Protein AF-A0A8S2A8I4-F1 (afdb_monomer_lite)

Organism: Arabidopsis arenosa (NCBI:txid38785)

Foldseek 3Di:
DDDDDDDYDDDDDDDDDPDPPDPDDFCPFLDDDDDDDDAPAPADFDKDWDDDLWWIKIKTQAAPDDPVQWDWDADPQQKTKIKGWFDDDDDDPPDDDPDDNHDTHMYMDITRDDPQWDPVPWDWDDDNRMIMIITTGNNDDDDDDDDDDDDDDDDDDDDDDDDDDDDDDDDDDPDDQQAFEKEKDALDPVSVVLLVVCQVVVQFQFPPRHHYHYHYPVGCPVQPDDPLFADPVLLSVLAPDDAAQRMEIETQEDQEQLRRCVVCVVSDGARYKYWYQAHDNADDPDHDHDHHDGQKTKMKGKHKAQDPLCQQVLLLLLLLLLQVLLQVQCVVQVFPDWQFADEPPFFTDTPNWTFKGKDWDWDDDPSMTTIMIIMIGRFPDDDDTDHPQVVRCVVPVPGDGDDSSNSVNSSRVSSSVSVVCCVVPNCVSCFVVSVVRHDQQQQWAWEWDADPNDTDIFTWTFHGADSSGFTWTATPVRDIDGHDPVQWDAPPVRSYIYGDD

Sequence (501 aa):
MSLIPSIFGGRRTNVFDPFSLDVWDPFQGLANTPAKDDVAAFTNAKVDWRETPEAHVFKADLPGLKKEDVKVEVEDGNILQISGERSSENEEKNDKWHRVERSSGKFMRRFRLPENAKMEEVKASMEDGVLSVTVPKVPERKPEVKSIDISVVRCFTSLKPLRRLSFPVSASAMESDASCNLVLYGKSSVETEIAKCLKNKNSLTLADNTKVSLFLESEAKHLVKDDDSFNLLLFMNSIITHRFGRFLIWSPRLSSTHDVVSHNFSELPVGSVCVTDIQFKGRGRTKNVWESPKGCLMYSFTLEMEDGRIVPLIQYVVSLAVTEAVKDECDKKGLPYIDVKIKWPNDLYLNGLKVGGILCTSTYRSKKFHVSVGVGLNVDNEQPTTCLNAVLKGMSPESTLLKREEILGAFFHKFEKFFDLFMDQGFKSLEELYYRTWLHSEQRVIVEEKVQDQVVQNVVTIQGLTSSGYLLAIGDDNQMYELHPDGNSFDFFKGLVRRKI

Radius of gyration: 28.25 Å; chains: 1; bounding box: 98×70×66 Å

InterPro domains:
  IPR002068 Alpha crystallin/Hsp20 domain [PF00011] (48-151)
  IPR002068 Alpha crystallin/Hsp20 domain [PS01031] (38-153)
  IPR003142 Biotin protein ligase, C-terminal [PF02237] (440-495)
  IPR004143 Biotinyl protein ligase (BPL) and lipoyl protein ligase (LPL), catalytic domain [PF03099] (251-378)
  IPR004143 Bio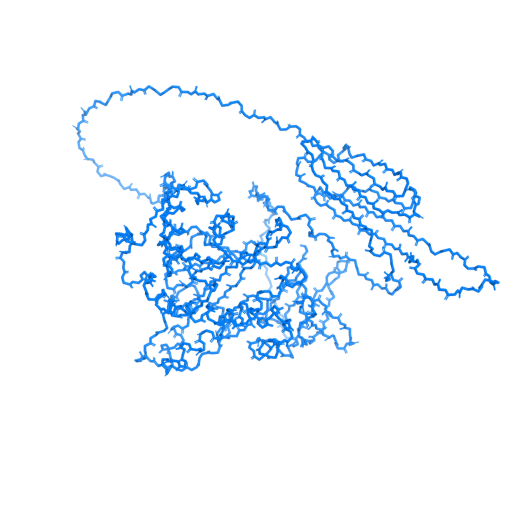tinyl protein ligase (BPL) and lipoyl protein ligase (LPL), catalytic domain [PS51733] (233-423)
  IPR004408 Biotin--acetyl-CoA-carboxylase ligase [TIGR00121] (251-473)
  IPR004408 Biotin--acetyl-CoA-carboxylase ligase [cd16442] (247-418)
  IPR008978 HSP20-like chaperone [G3DSA:2.60.40.790] (10-151)
  IPR008978 HSP20-like chaperone [SSF49764] (32-150)
  IPR045864 Class II Aminoacyl-tRNA synthetase/Biotinyl protein ligase (BPL) and lipoyl protein ligase (LPL) [G3DSA:3.30.930.10] (234-438)
  IPR045864 Class II Aminoacyl-tRNA synthetase/Biotinyl protein ligase (BPL) and lipoyl protein ligase (LPL) [SSF55681] (233-438)

Secondary structure (DSSP, 8-state):
-------------------------TTTTSS-----SS--SS---EEEEEE-SSEEEEEEE-TT--GGGEEEEEETTTEEEEEEEEPPPPPPTT---S---PPPEEEEEEEE--TTB-GGG-EEEEETTEEEEEEEBPPP--------PPPPPPP--------------------S--EEEEEEEESSHHHHHHHHHHHHHT----TT-PEEEEEEGGGGGGT--STTS--HHHHHHH---SSSS-EEEEESSBS-HHHHHHHTTTTSPTT-EEEES-BSS-B-STTPBPPB-TTEEEEEEEEEES-TTTGGGHHHHHHHHHHHHHHHHHHHHTPPP---EEETTTEEEETTEEEEEEEEEEEEETTEEEEEEEEEEESS--SSS--HHHHHHHH-TTSPPPPHHHHHHHHHHHHHHHHHHHHHH-THHHHHHHHHHBS-TT-EEEEEEEETTEEEEEEEEEEEE-TTSPEEEEETT--EEEE-TTTEEEETTTTEEEE--

Structure (mmCIF, N/CA/C/O backbone):
data_AF-A0A8S2A8I4-F1
#
_entry.id   AF-A0A8S2A8I4-F1
#
loop_
_atom_site.group_PDB
_atom_site.id
_atom_site.type_symbol
_atom_site.label_atom_id
_atom_site.label_alt_id
_atom_site.label_comp_id
_atom_site.label_asym_id
_atom_site.label_entity_id
_atom_site.label_seq_id
_atom_site.pdbx_PDB_ins_code
_atom_site.Cartn_x
_atom_site.Cartn_y
_atom_site.Cartn_z
_atom_site.occupancy
_atom_site.B_iso_or_equiv
_atom_site.auth_seq_id
_atom_site.auth_comp_id
_atom_site.auth_asym_id
_atom_site.auth_atom_id
_atom_site.pdbx_PDB_model_num
ATOM 1 N N . MET A 1 1 ? -7.412 -29.883 40.099 1.00 26.80 1 MET A N 1
ATOM 2 C CA . MET A 1 1 ? -6.211 -30.608 40.577 1.00 26.80 1 MET A CA 1
ATOM 3 C C . MET A 1 1 ? -5.490 -31.096 39.333 1.00 26.80 1 MET A C 1
ATOM 5 O O . MET A 1 1 ? -6.164 -31.715 38.532 1.00 26.80 1 MET A O 1
ATOM 9 N N . SER A 1 2 ? -4.245 -30.780 38.997 1.00 23.62 2 SER A N 1
ATOM 10 C CA . SER A 1 2 ? -3.025 -30.368 39.714 1.00 23.62 2 SER A CA 1
ATOM 11 C C . SER A 1 2 ? -2.212 -29.471 38.755 1.00 23.62 2 SER A C 1
ATOM 13 O O . SER A 1 2 ? -2.119 -29.791 37.577 1.00 23.62 2 SER A O 1
ATOM 15 N N . LEU A 1 3 ? -1.843 -28.244 39.121 1.00 22.92 3 LEU A N 1
ATOM 16 C CA . LEU A 1 3 ? -0.663 -27.831 39.901 1.00 22.92 3 LEU A CA 1
ATOM 17 C C . LEU A 1 3 ? 0.686 -27.932 39.156 1.00 22.92 3 LEU A C 1
ATOM 19 O O . LEU A 1 3 ? 1.127 -28.993 38.733 1.00 22.92 3 LEU A O 1
ATOM 23 N N . ILE A 1 4 ? 1.280 -26.742 39.064 1.00 27.38 4 ILE A N 1
ATOM 24 C CA . ILE A 1 4 ? 2.572 -26.287 38.534 1.00 27.38 4 ILE A CA 1
ATOM 25 C C . ILE A 1 4 ? 3.748 -26.885 39.340 1.00 27.38 4 ILE A C 1
ATOM 27 O O . ILE A 1 4 ? 3.561 -27.264 40.498 1.00 27.38 4 ILE A O 1
ATOM 31 N N . PRO A 1 5 ? 4.978 -26.874 38.790 1.00 24.02 5 PRO A N 1
ATOM 32 C CA . PRO A 1 5 ? 6.021 -26.089 39.462 1.00 24.02 5 PRO A CA 1
ATOM 33 C C . PRO A 1 5 ? 6.802 -25.151 38.524 1.00 24.02 5 PRO A C 1
ATOM 35 O O . PRO A 1 5 ? 7.219 -25.507 37.425 1.00 24.02 5 PRO A O 1
ATOM 38 N N . SER A 1 6 ? 6.997 -23.933 39.026 1.00 22.53 6 SER A N 1
ATOM 39 C CA . SER A 1 6 ? 7.987 -22.938 38.631 1.00 22.53 6 SER A CA 1
ATOM 40 C C . SER A 1 6 ? 9.311 -23.224 39.352 1.00 22.53 6 SER A C 1
ATOM 42 O O . SER A 1 6 ? 9.307 -23.946 40.346 1.00 22.53 6 SER A O 1
ATOM 44 N N . ILE A 1 7 ? 10.419 -22.623 38.895 1.00 25.75 7 ILE A N 1
ATOM 45 C CA . ILE A 1 7 ? 11.385 -21.874 39.730 1.00 25.75 7 ILE A CA 1
ATOM 46 C C . ILE A 1 7 ? 12.442 -21.191 38.829 1.00 25.75 7 ILE A C 1
ATOM 48 O O . ILE A 1 7 ? 13.106 -21.846 38.036 1.00 25.75 7 ILE A O 1
ATOM 52 N N . PHE A 1 8 ? 12.493 -19.855 38.982 1.00 25.59 8 PHE A N 1
ATOM 53 C CA . PHE A 1 8 ? 13.593 -18.864 38.968 1.00 25.59 8 PHE A CA 1
ATOM 54 C C . PHE A 1 8 ? 14.810 -19.027 38.034 1.00 25.59 8 PHE A C 1
ATOM 56 O O . PHE A 1 8 ? 15.389 -20.090 37.916 1.00 25.59 8 PHE A O 1
ATOM 63 N N . GLY A 1 9 ? 15.375 -17.968 37.448 1.00 21.86 9 GLY A N 1
ATOM 64 C CA . GLY A 1 9 ? 15.190 -16.528 37.635 1.00 21.86 9 GLY A CA 1
ATOM 65 C C . GLY A 1 9 ? 16.390 -15.780 37.032 1.00 21.86 9 GLY A C 1
ATOM 66 O O . GLY A 1 9 ? 17.493 -16.315 36.970 1.00 21.86 9 GLY A O 1
ATOM 67 N N . GLY A 1 10 ? 16.183 -14.540 36.587 1.00 21.64 10 GLY A N 1
ATOM 68 C CA . GLY A 1 10 ? 17.255 -13.699 36.054 1.00 21.64 10 GLY A CA 1
ATOM 69 C C . GLY A 1 10 ? 16.763 -12.309 35.664 1.00 21.64 10 GLY A C 1
ATOM 70 O O . GLY A 1 10 ? 16.408 -12.071 34.517 1.00 21.64 10 GLY A O 1
ATOM 71 N N . ARG A 1 11 ? 16.746 -11.390 36.638 1.00 24.59 11 ARG A N 1
ATOM 72 C CA . ARG A 1 11 ? 16.631 -9.937 36.431 1.00 24.59 11 ARG A CA 1
ATOM 73 C C . ARG A 1 11 ? 17.680 -9.462 35.419 1.00 24.59 11 ARG A C 1
ATOM 75 O O . ARG A 1 11 ? 18.864 -9.666 35.675 1.00 24.59 11 ARG A O 1
ATOM 82 N N . ARG A 1 12 ? 17.275 -8.687 34.409 1.00 24.53 12 ARG A N 1
ATOM 83 C CA . ARG A 1 12 ? 18.054 -7.530 33.939 1.00 24.53 12 ARG A CA 1
ATOM 84 C C . ARG A 1 12 ? 17.131 -6.365 33.597 1.00 24.53 12 ARG A C 1
ATOM 86 O O . ARG A 1 12 ? 16.123 -6.507 32.920 1.00 24.53 12 ARG A O 1
ATOM 93 N N . THR A 1 13 ? 17.507 -5.248 34.190 1.00 24.91 13 THR A N 1
ATOM 94 C CA . THR A 1 13 ? 16.990 -3.891 34.102 1.00 24.91 13 THR A CA 1
ATOM 95 C C . THR A 1 13 ? 17.278 -3.247 32.749 1.00 24.91 13 THR A C 1
ATOM 97 O O . THR A 1 13 ? 18.250 -3.613 32.094 1.00 24.91 13 THR A O 1
ATOM 100 N N . ASN A 1 14 ? 16.450 -2.251 32.421 1.00 28.95 14 ASN A N 1
ATOM 101 C CA . ASN A 1 14 ? 16.685 -1.086 31.564 1.00 28.95 14 ASN A CA 1
ATOM 102 C C . ASN A 1 14 ? 18.057 -1.005 30.883 1.00 28.95 14 ASN A C 1
ATOM 104 O O . ASN A 1 14 ? 19.077 -0.804 31.544 1.00 28.95 14 ASN A O 1
ATOM 108 N N . VAL A 1 15 ? 18.033 -1.016 29.552 1.00 26.34 15 VAL A N 1
ATOM 109 C CA . VAL A 1 15 ? 19.078 -0.419 28.724 1.00 26.34 15 VAL A CA 1
ATOM 110 C C . VAL A 1 15 ? 18.391 0.566 27.785 1.00 26.34 15 VAL A C 1
ATOM 112 O O . VAL A 1 15 ? 17.600 0.189 26.928 1.00 26.34 15 VAL A O 1
ATOM 115 N N . PHE A 1 16 ? 18.662 1.838 28.067 1.00 28.02 16 PHE A N 1
ATOM 116 C CA . PHE A 1 16 ? 18.617 2.981 27.162 1.00 28.02 16 PHE A CA 1
ATOM 117 C C . PHE A 1 16 ? 19.005 2.568 25.732 1.00 28.02 16 PHE A C 1
ATOM 119 O O . PHE A 1 16 ? 20.072 1.984 25.549 1.00 28.02 16 PHE A O 1
ATOM 126 N N . ASP A 1 17 ? 18.187 2.899 24.734 1.00 31.22 17 ASP A N 1
ATOM 127 C CA . ASP A 1 17 ? 18.584 2.831 23.324 1.00 31.22 17 ASP A CA 1
ATOM 128 C C . ASP A 1 17 ? 18.821 4.266 22.806 1.00 31.22 17 ASP A C 1
ATOM 130 O O . ASP A 1 17 ? 17.864 5.038 22.711 1.00 31.22 17 ASP A O 1
ATOM 134 N N . PRO A 1 18 ? 20.082 4.662 22.542 1.00 27.67 18 PRO A N 1
ATOM 135 C CA . PRO A 1 18 ? 20.486 6.038 22.269 1.00 27.67 18 PRO A CA 1
ATOM 136 C C . PRO A 1 18 ? 20.470 6.426 20.775 1.00 27.67 18 PRO A C 1
ATOM 138 O O . PRO A 1 18 ? 21.227 7.310 20.381 1.00 27.67 18 PRO A O 1
ATOM 141 N N . PHE A 1 19 ? 19.630 5.814 19.930 1.00 30.61 19 PHE A N 1
ATOM 142 C CA . PHE A 1 19 ? 19.574 6.148 18.492 1.00 30.61 19 PHE A CA 1
ATOM 143 C C . PHE A 1 19 ? 18.158 6.269 17.896 1.00 30.61 19 PHE A C 1
ATOM 145 O O . PHE A 1 19 ? 17.937 5.934 16.730 1.00 30.61 19 PHE A O 1
ATOM 152 N N . SER A 1 20 ? 17.183 6.801 18.645 1.00 27.33 20 SER A N 1
ATOM 153 C CA . SER A 1 20 ? 15.930 7.280 18.043 1.00 27.33 20 SER A CA 1
ATOM 154 C C . SER A 1 20 ? 16.113 8.686 17.469 1.00 27.33 20 SER A C 1
ATOM 156 O O . SER A 1 20 ? 15.871 9.673 18.152 1.00 27.33 20 SER A O 1
ATOM 158 N N . LEU A 1 21 ? 16.538 8.784 16.208 1.00 30.36 21 LEU A N 1
ATOM 159 C CA . LEU A 1 21 ? 16.348 10.015 15.442 1.00 30.36 21 LEU A CA 1
ATOM 160 C C . LEU A 1 21 ? 14.872 10.108 15.039 1.00 30.36 21 LEU A C 1
ATOM 162 O O . LEU A 1 21 ? 14.339 9.249 14.332 1.00 30.36 21 LEU A O 1
ATOM 166 N N . ASP A 1 22 ? 14.232 11.131 15.589 1.00 31.16 22 ASP A N 1
ATOM 167 C CA . ASP A 1 22 ? 12.808 11.423 15.554 1.00 31.16 22 ASP A CA 1
ATOM 168 C C . ASP A 1 22 ? 12.250 11.604 14.139 1.00 31.16 22 ASP A C 1
ATOM 170 O O . ASP A 1 22 ? 12.694 12.456 13.369 1.00 31.16 22 ASP A O 1
ATOM 174 N N . VAL A 1 23 ? 11.178 10.870 13.828 1.00 34.16 23 VAL A N 1
ATOM 175 C CA . VAL A 1 23 ? 10.188 11.326 12.846 1.00 34.16 23 VAL A CA 1
ATOM 176 C C . VAL A 1 23 ? 9.065 11.970 13.650 1.00 34.16 23 VAL A C 1
ATOM 178 O O . VAL A 1 23 ? 8.234 11.288 14.246 1.00 34.16 23 VAL A O 1
ATOM 181 N N . TRP A 1 24 ? 9.113 13.296 13.723 1.00 35.81 24 TRP A N 1
ATOM 182 C CA . TRP A 1 24 ? 8.162 14.150 14.425 1.00 35.81 24 TRP A CA 1
ATOM 183 C C . TRP A 1 24 ? 6.816 14.197 13.681 1.00 35.81 24 TRP A C 1
ATOM 185 O O . TRP A 1 24 ? 6.763 14.570 12.510 1.00 35.81 24 TRP A O 1
ATOM 195 N N . ASP A 1 25 ? 5.735 13.811 14.369 1.00 43.97 25 ASP A N 1
ATOM 196 C CA . ASP A 1 25 ? 4.345 13.943 13.915 1.00 43.97 25 ASP A CA 1
ATOM 197 C C . ASP A 1 25 ? 3.595 14.911 14.858 1.00 43.97 25 ASP A C 1
ATOM 199 O O . ASP A 1 25 ? 3.334 14.565 16.017 1.00 43.97 25 ASP A O 1
ATOM 203 N N . PRO A 1 26 ? 3.254 16.129 14.398 1.00 35.59 26 PRO A N 1
ATOM 204 C CA . PRO A 1 26 ? 2.688 17.181 15.239 1.00 35.59 26 PRO A CA 1
ATOM 205 C C . PRO A 1 26 ? 1.225 16.949 15.666 1.00 35.59 26 PRO A C 1
ATOM 207 O O . PRO A 1 26 ? 0.697 17.761 16.429 1.00 35.59 26 PRO A O 1
ATOM 210 N N . PHE A 1 27 ? 0.562 15.869 15.225 1.00 41.62 27 PHE A N 1
ATOM 211 C CA . PHE A 1 27 ? -0.877 15.653 15.456 1.00 41.62 27 PHE A CA 1
ATOM 212 C C . PHE A 1 27 ? -1.250 14.371 16.217 1.00 41.62 27 PHE A C 1
ATOM 214 O O . PHE A 1 27 ? -2.439 14.122 16.437 1.00 41.62 27 PHE A O 1
ATOM 221 N N . GLN A 1 28 ? -0.278 13.605 16.726 1.00 44.06 28 GLN A N 1
ATOM 222 C CA . GLN A 1 28 ? -0.534 12.379 17.507 1.00 44.06 28 GLN A CA 1
ATOM 223 C C . GLN A 1 28 ? -1.373 12.583 18.791 1.00 44.06 28 GLN A C 1
ATOM 225 O O . GLN A 1 28 ? -1.861 11.611 19.362 1.00 44.06 28 GLN A O 1
ATOM 230 N N . GLY A 1 29 ? -1.585 13.826 19.241 1.00 36.12 29 GLY A N 1
ATOM 231 C CA . GLY A 1 29 ? -2.338 14.163 20.457 1.00 36.12 29 GLY A CA 1
ATOM 232 C C . GLY A 1 29 ? -3.800 14.596 20.268 1.00 36.12 29 GLY A C 1
ATOM 233 O O . GLY A 1 29 ? -4.437 14.945 21.262 1.00 36.12 29 GLY A O 1
ATOM 234 N N . LEU A 1 30 ? -4.346 14.614 19.042 1.00 38.19 30 LEU A N 1
ATOM 235 C CA . LEU A 1 30 ? -5.677 15.192 18.768 1.00 38.19 30 LEU A CA 1
ATOM 236 C C . LEU A 1 30 ? -6.883 14.328 19.170 1.00 38.19 30 LEU A C 1
ATOM 238 O O . LEU A 1 30 ? -8.002 14.835 19.182 1.00 38.19 30 LEU A O 1
ATOM 242 N N . ALA A 1 31 ? -6.692 13.065 19.538 1.00 43.12 31 ALA A N 1
ATOM 243 C CA . ALA A 1 31 ? -7.789 12.201 19.953 1.00 43.12 31 ALA A CA 1
ATOM 244 C C . ALA A 1 31 ? -7.359 11.378 21.163 1.00 43.12 31 ALA A C 1
ATOM 246 O O . ALA A 1 31 ? -6.578 10.447 21.000 1.00 43.12 31 ALA A O 1
ATOM 247 N N . ASN A 1 32 ? -7.807 11.766 22.366 1.00 31.39 32 ASN A N 1
ATOM 248 C CA . ASN A 1 32 ? -8.188 10.863 23.462 1.00 31.39 32 ASN A CA 1
ATOM 249 C C . ASN A 1 32 ? -8.551 11.641 24.740 1.00 31.39 32 ASN A C 1
ATOM 251 O O . ASN A 1 32 ? -7.679 11.992 25.532 1.00 31.39 32 ASN A O 1
ATOM 255 N N . THR A 1 33 ? -9.851 11.792 24.983 1.00 30.91 33 THR A N 1
ATOM 256 C CA . THR A 1 33 ? -10.446 11.831 26.328 1.00 30.91 33 THR A CA 1
ATOM 257 C C . THR A 1 33 ? -11.720 10.979 26.293 1.00 30.91 33 THR A C 1
ATOM 259 O O . THR A 1 33 ? -12.503 11.123 25.355 1.00 30.91 33 THR A O 1
ATOM 262 N N . PRO A 1 34 ? -11.943 10.065 27.255 1.00 32.22 34 PRO A N 1
ATOM 263 C CA . PRO A 1 34 ? -13.169 9.278 27.305 1.00 32.22 34 PRO A CA 1
ATOM 264 C C . PRO A 1 34 ? -14.301 10.163 27.841 1.00 32.22 34 PRO A C 1
ATOM 266 O O . PRO A 1 34 ? -14.187 10.721 28.933 1.00 32.22 34 PRO A O 1
ATOM 269 N N . ALA A 1 35 ? -15.384 10.314 27.081 1.00 30.14 35 ALA A N 1
ATOM 270 C CA . ALA A 1 35 ? -16.574 11.018 27.545 1.00 30.14 35 ALA A CA 1
ATOM 271 C C . ALA A 1 35 ? -17.545 10.018 28.192 1.00 30.14 35 ALA A C 1
ATOM 273 O O . ALA A 1 35 ? -18.081 9.140 27.521 1.00 30.14 35 ALA A O 1
ATOM 274 N N . LYS A 1 36 ? -17.764 10.173 29.502 1.00 30.95 36 LYS A N 1
ATOM 275 C CA . LYS A 1 36 ? -19.094 9.967 30.088 1.00 30.95 36 LYS A CA 1
ATOM 276 C C . LYS A 1 36 ? -19.944 11.195 29.752 1.00 30.95 36 LYS A C 1
ATOM 278 O O . LYS A 1 36 ? -19.387 12.270 29.538 1.00 30.95 36 LYS A O 1
ATOM 283 N N . ASP A 1 37 ? -21.247 10.970 29.674 1.00 38.72 37 ASP A N 1
ATOM 284 C CA . ASP A 1 37 ? -22.291 11.846 29.140 1.00 38.72 37 ASP A CA 1
ATOM 285 C C . ASP A 1 37 ? -22.159 13.356 29.469 1.00 38.72 37 ASP A C 1
ATOM 287 O O . ASP A 1 37 ? -21.666 13.739 30.528 1.00 38.72 37 ASP A O 1
ATOM 291 N N . ASP A 1 38 ? -22.635 14.182 28.521 1.00 33.22 38 ASP A N 1
ATOM 292 C CA . ASP A 1 38 ? -22.826 15.655 28.536 1.00 33.22 38 ASP A CA 1
ATOM 293 C C . ASP A 1 38 ? -21.718 16.607 28.009 1.00 33.22 38 ASP A C 1
ATOM 295 O O . ASP A 1 38 ? -21.790 17.815 28.230 1.00 33.22 38 ASP A O 1
ATOM 299 N N . VAL A 1 39 ? -20.731 16.156 27.216 1.00 36.31 39 VAL A N 1
ATOM 300 C CA . VAL A 1 39 ? -19.608 17.029 26.749 1.00 36.31 39 VAL A CA 1
ATOM 301 C C . VAL A 1 39 ? -19.571 17.290 25.229 1.00 36.31 39 VAL A C 1
ATOM 303 O O . VAL A 1 39 ? -18.511 17.474 24.634 1.00 36.31 39 VAL A O 1
ATOM 306 N N . ALA A 1 40 ? -20.714 17.320 24.544 1.00 34.69 40 ALA A N 1
ATOM 307 C CA . ALA A 1 40 ? -20.722 17.357 23.074 1.00 34.69 40 ALA A CA 1
ATOM 308 C C . ALA A 1 40 ? -20.525 18.739 22.417 1.00 34.69 40 ALA A C 1
ATOM 310 O O . ALA A 1 40 ? -20.479 18.806 21.192 1.00 34.69 40 ALA A O 1
ATOM 311 N N . ALA A 1 41 ? -20.404 19.847 23.156 1.00 39.03 41 ALA A N 1
ATOM 312 C CA . ALA A 1 41 ? -20.619 21.149 22.524 1.00 39.03 41 ALA A CA 1
ATOM 313 C C . ALA A 1 41 ? -19.352 22.033 22.356 1.00 39.03 41 ALA A C 1
ATOM 315 O O . ALA A 1 41 ? -19.245 22.703 21.334 1.00 39.03 41 ALA A O 1
ATOM 316 N N . PHE A 1 42 ? -18.366 22.052 23.269 1.00 44.25 42 PHE A N 1
ATOM 317 C CA . PHE A 1 42 ? -17.233 23.019 23.214 1.00 44.25 42 PHE A CA 1
ATOM 318 C C . PHE A 1 42 ? -15.916 22.476 22.601 1.00 44.25 42 PHE A C 1
ATOM 320 O O . PHE A 1 42 ? -14.837 23.036 22.783 1.00 44.25 42 PHE A O 1
ATOM 327 N N . THR A 1 43 ? -15.955 21.376 21.849 1.00 49.66 43 THR A N 1
ATOM 328 C CA . THR A 1 43 ? -14.766 20.562 21.505 1.00 49.66 43 THR A CA 1
ATOM 329 C C . THR A 1 43 ? -13.813 21.136 20.438 1.00 49.66 43 THR A C 1
ATOM 331 O O . THR A 1 43 ? -12.846 20.468 20.058 1.00 49.66 43 THR A O 1
ATOM 334 N N . ASN A 1 44 ? -14.007 22.376 19.975 1.00 55.66 44 ASN A N 1
ATOM 335 C CA . ASN A 1 44 ? -13.338 22.917 18.783 1.00 55.66 44 ASN A CA 1
ATOM 336 C C . ASN A 1 44 ? -12.588 24.247 18.991 1.00 55.66 44 ASN A C 1
ATOM 338 O O . ASN A 1 44 ? -12.629 25.120 18.126 1.00 55.66 44 ASN A O 1
ATOM 342 N N . ALA A 1 45 ? -11.844 24.396 20.094 1.00 65.94 45 ALA A N 1
ATOM 343 C CA . ALA A 1 45 ? -10.819 25.442 20.174 1.00 65.94 45 ALA A CA 1
ATOM 344 C C . ALA A 1 45 ? -9.839 25.275 18.994 1.00 65.94 45 ALA A C 1
ATOM 346 O O . ALA A 1 45 ? -9.108 24.277 18.914 1.00 65.94 45 ALA A O 1
ATOM 347 N N . LYS A 1 46 ? -9.893 26.208 18.035 1.00 80.19 46 LYS A N 1
ATOM 348 C CA . LYS A 1 46 ? -9.031 26.226 16.849 1.00 80.19 46 LYS A CA 1
ATOM 349 C C . LYS A 1 46 ? -7.684 26.787 17.267 1.00 80.19 46 LYS A C 1
ATOM 351 O O . LYS A 1 46 ? -7.639 27.871 17.840 1.00 80.19 46 LYS A O 1
ATOM 356 N N . VAL A 1 47 ? -6.619 26.032 17.017 1.00 84.94 47 VAL A N 1
ATOM 357 C CA . VAL A 1 47 ? -5.259 26.419 17.391 1.00 84.94 47 VAL A CA 1
ATOM 358 C C . VAL A 1 47 ? -4.366 26.347 16.165 1.00 84.94 47 VAL A C 1
ATOM 360 O O . VAL A 1 47 ? -4.194 25.272 15.593 1.00 84.94 47 VAL A O 1
ATOM 363 N N . ASP A 1 48 ? -3.777 27.477 15.800 1.00 87.00 48 ASP A N 1
ATOM 364 C CA . ASP A 1 48 ? -2.748 27.562 14.775 1.00 87.00 48 ASP A CA 1
ATOM 365 C C . ASP A 1 48 ? -1.373 27.398 15.413 1.00 87.00 48 ASP A C 1
ATOM 367 O O . ASP A 1 48 ? -1.068 28.030 16.426 1.00 87.00 48 ASP A O 1
ATOM 371 N N . TRP A 1 49 ? -0.515 26.597 14.786 1.00 91.06 49 TRP A N 1
ATOM 372 C CA . TRP A 1 49 ? 0.889 26.463 15.155 1.00 91.06 49 TRP A CA 1
ATOM 373 C C . TRP A 1 49 ? 1.768 26.924 13.998 1.00 91.06 49 TRP A C 1
ATOM 375 O O . TRP A 1 49 ? 1.681 26.403 12.886 1.00 91.06 49 TRP A O 1
ATOM 385 N N . ARG A 1 50 ? 2.633 27.904 14.266 1.00 86.62 50 ARG A N 1
ATOM 386 C CA . ARG A 1 50 ? 3.684 28.341 13.345 1.00 86.62 50 ARG A CA 1
ATOM 387 C C . ARG A 1 50 ? 5.058 28.281 13.996 1.00 86.62 50 ARG A C 1
ATOM 389 O O . ARG A 1 50 ? 5.204 28.453 15.205 1.00 86.62 50 ARG A O 1
ATOM 396 N N . GLU A 1 51 ? 6.070 28.112 13.166 1.00 87.56 51 GLU A N 1
ATOM 397 C CA . GLU A 1 51 ? 7.468 28.033 13.567 1.00 87.56 51 GLU A CA 1
ATOM 398 C C . GLU A 1 51 ? 8.256 29.187 12.932 1.00 87.56 51 GLU A C 1
ATOM 400 O O . GLU A 1 51 ? 8.164 29.419 11.727 1.00 87.56 51 GLU A O 1
ATOM 405 N N . THR A 1 52 ? 9.008 29.933 13.743 1.00 87.31 52 THR A N 1
ATOM 406 C CA . THR A 1 52 ? 9.993 30.931 13.296 1.00 87.31 52 THR A CA 1
ATOM 407 C C . THR A 1 52 ? 11.408 30.397 13.549 1.00 87.31 52 THR A C 1
ATOM 409 O O . THR A 1 52 ? 11.565 29.385 14.244 1.00 87.31 52 THR A O 1
ATOM 412 N N . PRO A 1 53 ? 12.468 31.028 13.014 1.00 85.19 53 PRO A N 1
ATOM 413 C CA . PRO A 1 53 ? 13.841 30.639 13.344 1.00 85.19 53 PRO A CA 1
ATOM 414 C C . PRO A 1 53 ? 14.143 30.691 14.854 1.00 85.19 53 PRO A C 1
ATOM 416 O O . PRO A 1 53 ? 14.973 29.929 15.339 1.00 85.19 53 PRO A O 1
ATOM 419 N N . GLU A 1 54 ? 13.441 31.543 15.602 1.00 87.06 54 GLU A N 1
ATOM 420 C CA . GLU A 1 54 ? 13.696 31.827 17.016 1.00 87.06 54 GLU A CA 1
ATOM 421 C C . GLU A 1 54 ? 12.698 31.176 17.987 1.00 87.06 54 GLU A C 1
ATOM 423 O O . GLU A 1 54 ? 13.021 31.056 19.168 1.00 87.06 54 GLU A O 1
ATOM 428 N N . ALA A 1 55 ? 11.492 30.786 17.551 1.00 92.50 55 ALA A N 1
ATOM 429 C CA . ALA A 1 55 ? 10.449 30.268 18.446 1.00 92.50 55 ALA A CA 1
ATOM 430 C C . ALA A 1 55 ? 9.360 29.441 17.732 1.00 92.50 55 ALA A C 1
ATOM 432 O O . ALA A 1 55 ? 9.112 29.592 16.537 1.00 92.50 55 ALA A O 1
ATOM 433 N N . HIS A 1 56 ? 8.635 28.621 18.492 1.00 91.75 56 HIS A N 1
ATOM 434 C CA . HIS A 1 56 ? 7.316 28.103 18.121 1.00 91.75 56 HIS A CA 1
ATOM 435 C C . HIS A 1 56 ? 6.226 29.012 18.698 1.00 91.75 56 HIS A C 1
ATOM 437 O O . HIS A 1 56 ? 6.287 29.394 19.865 1.00 91.75 56 HIS A O 1
ATOM 443 N N . VAL A 1 57 ? 5.224 29.366 17.893 1.00 93.31 57 VAL A N 1
ATOM 444 C CA . VAL A 1 57 ? 4.120 30.247 18.296 1.00 93.31 57 VAL A CA 1
ATOM 445 C C . VAL A 1 57 ? 2.789 29.551 18.036 1.00 93.31 57 VAL A C 1
ATOM 447 O O . VAL A 1 57 ? 2.495 29.177 16.899 1.00 93.31 57 VAL A O 1
ATOM 450 N N . PHE A 1 58 ? 1.977 29.432 19.080 1.00 94.12 58 PHE A N 1
ATOM 451 C CA . PHE A 1 58 ? 0.626 28.888 19.055 1.00 94.12 58 PHE A CA 1
ATOM 452 C C . PHE A 1 58 ? -0.383 30.016 19.228 1.00 94.12 58 PHE A C 1
ATOM 454 O O . PHE A 1 58 ? -0.198 30.867 20.099 1.00 94.12 58 PHE A O 1
ATOM 461 N N . LYS A 1 59 ? -1.447 30.026 18.426 1.00 94.00 59 LYS A N 1
ATOM 462 C CA . LYS A 1 59 ? -2.567 30.963 18.561 1.00 94.00 59 LYS A CA 1
ATOM 463 C C . LYS A 1 59 ? -3.874 30.199 18.650 1.00 94.00 59 LYS A C 1
ATOM 465 O O . LYS A 1 59 ? -4.203 29.486 17.712 1.00 94.00 59 LYS A O 1
ATOM 470 N N . ALA A 1 60 ? -4.592 30.332 19.759 1.00 90.12 60 ALA A N 1
ATOM 471 C CA . ALA A 1 60 ? -5.859 29.656 19.995 1.00 90.12 60 ALA A CA 1
ATOM 472 C C . ALA A 1 60 ? -7.013 30.658 20.086 1.00 90.12 60 ALA A C 1
ATOM 474 O O . ALA A 1 60 ? -6.978 31.560 20.925 1.00 90.12 60 ALA A O 1
ATOM 475 N N . ASP A 1 61 ? -8.047 30.460 19.271 1.00 89.75 61 ASP A N 1
ATOM 476 C CA . ASP A 1 61 ? -9.270 31.264 19.312 1.00 89.75 61 ASP A CA 1
ATOM 477 C C . ASP A 1 61 ? -10.181 30.760 20.438 1.00 89.75 61 ASP A C 1
ATOM 479 O O . ASP A 1 61 ? -10.787 29.688 20.344 1.00 89.75 61 ASP A O 1
ATOM 483 N N . LEU A 1 62 ? -10.285 31.548 21.508 1.00 88.12 62 LEU A N 1
ATOM 484 C CA . LEU A 1 62 ? -11.006 31.251 22.748 1.00 88.12 62 LEU A CA 1
ATOM 485 C C . LEU A 1 62 ? -12.018 32.367 23.110 1.00 88.12 62 LEU A C 1
ATOM 487 O O . LEU A 1 62 ? -11.984 32.914 24.218 1.00 88.12 62 LEU A O 1
ATOM 491 N N . PRO A 1 63 ? -12.948 32.737 22.204 1.00 82.56 63 PRO A N 1
ATOM 492 C CA . PRO A 1 63 ? -13.867 33.845 22.435 1.00 82.56 63 PRO A CA 1
ATOM 493 C C . PRO A 1 63 ? -14.844 33.556 23.583 1.00 82.56 63 PRO A C 1
ATOM 495 O O . PRO A 1 63 ? -15.588 32.568 23.577 1.00 82.56 63 PRO A O 1
ATOM 498 N N . GLY A 1 64 ? -14.895 34.481 24.541 1.00 79.38 64 GLY A N 1
ATOM 499 C CA . GLY A 1 64 ? -15.778 34.406 25.707 1.00 79.38 64 GLY A CA 1
ATOM 500 C C . GLY A 1 64 ? -15.209 33.637 26.902 1.00 79.38 64 GLY A C 1
ATOM 501 O O . GLY A 1 64 ? -15.939 33.456 27.870 1.00 79.38 64 GLY A O 1
ATOM 502 N N . LEU A 1 65 ? -13.943 33.209 26.852 1.00 85.25 65 LEU A N 1
ATOM 503 C CA . LEU A 1 65 ? -13.210 32.699 28.013 1.00 85.25 65 LEU A CA 1
ATOM 504 C C . LEU A 1 65 ? -12.357 33.806 28.626 1.00 85.25 65 LEU A C 1
ATOM 506 O O . LEU A 1 65 ? -11.799 34.640 27.905 1.00 85.25 65 LEU A O 1
ATOM 510 N N . LYS A 1 66 ? -12.244 33.819 29.955 1.00 84.56 66 LYS A N 1
ATOM 511 C CA . LYS A 1 66 ? -11.304 34.696 30.657 1.00 84.56 66 LYS A CA 1
ATOM 512 C C . LYS A 1 66 ? -9.986 33.963 30.888 1.00 84.56 66 LYS A C 1
ATOM 514 O O . LYS A 1 66 ? -9.907 32.745 30.755 1.00 84.56 66 LYS A O 1
ATOM 519 N N . LYS A 1 67 ? -8.921 34.706 31.205 1.00 86.19 67 LYS A N 1
ATOM 520 C CA . LYS A 1 67 ? -7.574 34.123 31.371 1.00 86.19 67 LYS A CA 1
ATOM 521 C C . LYS A 1 67 ? -7.545 33.070 32.483 1.00 86.19 67 LYS A C 1
ATOM 523 O O . LYS A 1 67 ? -6.766 32.133 32.415 1.00 86.19 67 LYS A O 1
ATOM 528 N N . GLU A 1 68 ? -8.392 33.238 33.493 1.00 87.19 68 GLU A N 1
ATOM 529 C CA . GLU A 1 68 ? -8.572 32.323 34.617 1.00 87.19 68 GLU A CA 1
ATOM 530 C C . GLU A 1 68 ? -9.231 30.992 34.228 1.00 87.19 68 GLU A C 1
ATOM 532 O O . GLU A 1 68 ? -9.017 29.994 34.913 1.00 87.19 68 GLU A O 1
ATOM 537 N N . ASP A 1 69 ? -9.963 30.954 33.112 1.00 86.75 69 ASP A N 1
ATOM 538 C CA . ASP A 1 69 ? -10.664 29.764 32.620 1.00 86.75 69 ASP A CA 1
ATOM 539 C C . ASP A 1 69 ? -9.790 28.915 31.676 1.00 86.75 69 ASP A C 1
ATOM 541 O O . ASP A 1 69 ? -10.239 27.888 31.163 1.00 86.75 69 ASP A O 1
ATOM 545 N N . VAL A 1 70 ? -8.544 29.344 31.427 1.00 89.19 70 VAL A N 1
ATOM 546 C CA . VAL A 1 70 ? -7.596 28.725 30.493 1.00 89.19 70 VAL A CA 1
ATOM 547 C C . VAL A 1 70 ? -6.296 28.381 31.216 1.00 89.19 70 VAL A C 1
ATOM 549 O O . VAL A 1 70 ? -5.709 29.207 31.911 1.00 89.19 70 VAL A O 1
ATOM 552 N N . LYS A 1 71 ? -5.807 27.158 31.020 1.00 91.56 71 LYS A N 1
ATOM 553 C CA . LYS A 1 71 ? -4.538 26.669 31.563 1.00 91.56 71 LYS A CA 1
ATOM 554 C C . LYS A 1 71 ? -3.582 26.302 30.439 1.00 91.56 71 LYS A C 1
ATOM 556 O O . LYS A 1 71 ? -3.972 25.647 29.473 1.00 91.56 71 LYS A O 1
ATOM 561 N N . VAL A 1 72 ? -2.327 26.711 30.598 1.00 91.12 72 VAL A N 1
ATOM 562 C CA . VAL A 1 72 ? -1.214 26.341 29.722 1.00 91.12 72 VAL A CA 1
ATOM 563 C C . VAL A 1 72 ? -0.176 25.631 30.577 1.00 91.12 72 VAL A C 1
ATOM 565 O O . VAL A 1 72 ? 0.336 26.212 31.530 1.00 91.12 72 VAL A O 1
ATOM 568 N N . GLU A 1 73 ? 0.100 24.375 30.256 1.00 91.06 73 GLU A N 1
ATOM 569 C CA . GLU A 1 73 ? 0.945 23.482 31.045 1.00 91.06 73 GLU A CA 1
ATOM 570 C C . GLU A 1 73 ? 2.008 22.844 30.152 1.00 91.06 73 GLU A C 1
ATOM 572 O O . GLU A 1 73 ? 1.800 22.646 28.954 1.00 91.06 73 GLU A O 1
ATOM 577 N N . VAL A 1 74 ? 3.158 22.528 30.740 1.00 85.75 74 VAL A N 1
ATOM 578 C CA . VAL A 1 74 ? 4.224 21.766 30.091 1.00 85.75 74 VAL A CA 1
ATOM 579 C C . VAL A 1 74 ? 4.336 20.435 30.824 1.00 85.75 74 VAL A C 1
ATOM 581 O O . VAL A 1 74 ? 4.567 20.417 32.030 1.00 85.75 74 VAL A O 1
ATOM 584 N N . GLU A 1 75 ? 4.159 19.337 30.097 1.00 81.31 75 GLU A N 1
ATOM 585 C CA . GLU A 1 75 ? 4.311 17.970 30.599 1.00 81.31 75 GLU A CA 1
ATOM 586 C C . GLU A 1 75 ? 5.647 17.360 30.141 1.00 81.31 75 GLU A C 1
ATOM 588 O O . GLU A 1 75 ? 6.285 17.826 29.185 1.00 81.31 75 GLU A O 1
ATOM 593 N N . ASP A 1 76 ? 6.046 16.274 30.808 1.00 73.56 76 ASP A N 1
ATOM 594 C CA . ASP A 1 76 ? 7.244 15.507 30.473 1.00 73.56 76 ASP A CA 1
ATOM 595 C C . ASP A 1 76 ? 7.243 15.053 29.001 1.00 73.56 76 ASP A C 1
ATOM 597 O O . ASP A 1 76 ? 6.232 14.631 28.435 1.00 73.56 76 ASP A O 1
ATOM 601 N N . GLY A 1 77 ? 8.417 15.114 28.365 1.00 74.25 77 GLY A N 1
ATOM 602 C CA . GLY A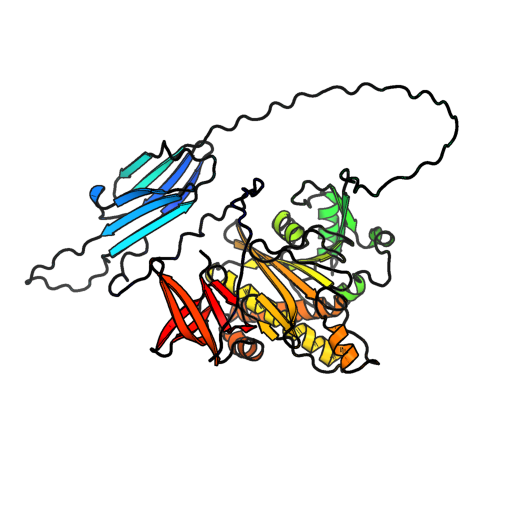 1 77 ? 8.577 14.761 26.953 1.00 74.25 77 GLY A CA 1
ATOM 603 C C . GLY A 1 77 ? 8.210 15.883 25.978 1.00 74.25 77 GLY A C 1
ATOM 604 O O . GLY A 1 77 ? 7.747 15.592 24.875 1.00 74.25 77 GLY A O 1
ATOM 605 N N . ASN A 1 78 ? 8.438 17.140 26.367 1.00 85.25 78 ASN A N 1
ATOM 606 C CA . ASN A 1 78 ? 8.218 18.336 25.550 1.00 85.25 78 ASN A CA 1
ATOM 607 C C . ASN A 1 78 ? 6.773 18.472 25.047 1.00 85.25 78 ASN A C 1
ATOM 609 O O . ASN A 1 78 ? 6.536 18.808 23.884 1.00 85.25 78 ASN A O 1
ATOM 613 N N . ILE A 1 79 ? 5.791 18.234 25.915 1.00 86.88 79 ILE A N 1
ATOM 614 C CA . ILE A 1 79 ? 4.377 18.364 25.554 1.00 86.88 79 ILE A CA 1
ATOM 615 C C . ILE A 1 79 ? 3.827 19.675 26.117 1.00 86.88 79 ILE A C 1
ATOM 617 O O . ILE A 1 79 ? 3.793 19.873 27.325 1.00 86.88 79 ILE A O 1
ATOM 621 N N . LEU A 1 80 ? 3.369 20.567 25.238 1.00 88.19 80 LEU A N 1
ATOM 622 C CA . LEU A 1 80 ? 2.601 21.758 25.595 1.00 88.19 80 LEU A CA 1
ATOM 623 C C . LEU A 1 80 ? 1.110 21.418 25.613 1.00 88.19 80 LEU A C 1
ATOM 625 O O . LEU A 1 80 ? 0.542 21.060 24.581 1.00 88.19 80 LEU A O 1
ATOM 629 N N . GLN A 1 81 ? 0.468 21.580 26.761 1.00 89.12 81 GLN A N 1
ATOM 630 C CA . GLN A 1 81 ? -0.961 21.381 26.960 1.00 89.12 81 GLN A CA 1
ATOM 631 C C . GLN A 1 81 ? -1.681 22.726 27.108 1.00 89.12 81 GLN A C 1
ATOM 633 O O . GLN A 1 81 ? -1.296 23.561 27.918 1.00 89.12 81 GLN A O 1
ATOM 638 N N . ILE A 1 82 ? -2.758 22.925 26.348 1.00 89.88 82 ILE A N 1
ATOM 639 C CA . ILE A 1 82 ? -3.680 24.058 26.470 1.00 89.88 82 ILE A CA 1
ATOM 640 C C . ILE A 1 82 ? -5.057 23.491 26.800 1.00 89.88 82 ILE A C 1
ATOM 642 O O . ILE A 1 82 ? -5.612 22.718 26.015 1.00 89.88 82 ILE A O 1
ATOM 646 N N . SER A 1 83 ? -5.621 23.864 27.942 1.00 88.38 83 SER A N 1
ATOM 647 C CA . SER A 1 83 ? -6.948 23.422 28.368 1.00 88.38 83 SER A CA 1
ATOM 648 C C . SER A 1 83 ? -7.794 24.580 28.878 1.00 88.38 83 SER A C 1
ATOM 650 O O . SER A 1 83 ? -7.273 25.641 29.212 1.00 88.38 83 SER A O 1
ATOM 652 N N . GLY A 1 84 ? -9.107 24.391 28.929 1.00 85.44 84 GLY A N 1
ATOM 653 C CA . GLY A 1 84 ? -10.011 25.366 29.524 1.00 85.44 84 GLY A CA 1
ATOM 654 C C . GLY A 1 84 ? -11.454 24.890 29.558 1.00 85.44 84 GLY A C 1
ATOM 655 O O . GLY A 1 84 ? -11.805 23.868 28.961 1.00 85.44 84 GLY A O 1
ATOM 656 N N . GLU A 1 85 ? -12.292 25.618 30.284 1.00 82.06 85 GLU A N 1
ATOM 657 C CA . GLU A 1 85 ? -13.692 25.262 30.510 1.00 82.06 85 GLU A CA 1
ATOM 658 C C . GLU A 1 85 ? -14.597 26.470 30.319 1.00 82.06 85 GLU A C 1
ATOM 660 O O . GLU A 1 85 ? -14.387 27.518 30.921 1.00 82.06 85 GLU A O 1
ATOM 665 N N . ARG A 1 86 ? -15.641 26.304 29.505 1.00 77.31 86 ARG A N 1
ATOM 666 C CA . ARG A 1 86 ? -16.715 27.283 29.378 1.00 77.31 86 ARG A CA 1
ATOM 667 C C . ARG A 1 86 ? -17.938 26.789 30.137 1.00 77.31 86 ARG A C 1
ATOM 669 O O . ARG A 1 86 ? -18.552 25.806 29.723 1.00 77.31 86 ARG A O 1
ATOM 676 N N . SER A 1 87 ? -18.310 27.479 31.209 1.00 68.19 87 SER A N 1
ATOM 677 C CA . SER A 1 87 ? -19.559 27.226 31.930 1.00 68.19 87 SER A CA 1
ATOM 678 C C . SER A 1 87 ? -20.772 27.733 31.138 1.00 68.19 87 SER A C 1
ATOM 680 O O . SER A 1 87 ? -20.682 28.707 30.386 1.00 68.19 87 SER A O 1
ATOM 682 N N . SER A 1 88 ? -21.914 27.051 31.271 1.00 60.03 88 SER A N 1
ATOM 683 C CA . SER A 1 88 ? -23.200 27.587 30.807 1.00 60.03 88 SER A CA 1
ATOM 684 C C . SER A 1 88 ? -23.587 28.790 31.669 1.00 60.03 88 SER A C 1
ATOM 686 O O . SER A 1 88 ? -23.420 28.746 32.889 1.00 60.03 88 SER A O 1
ATOM 688 N N . GLU A 1 89 ? -24.125 29.850 31.065 1.00 61.19 89 GLU A N 1
ATOM 689 C CA . GLU A 1 89 ? -24.780 30.912 31.836 1.00 61.19 89 GLU A CA 1
ATOM 690 C C . GLU A 1 89 ? -26.025 30.329 32.528 1.00 61.19 89 GLU A C 1
ATOM 692 O O . GLU A 1 89 ? -26.798 29.600 31.908 1.00 61.19 89 GLU A O 1
ATOM 697 N N . ASN A 1 90 ? -26.190 30.600 33.828 1.00 55.44 90 ASN A N 1
ATOM 698 C CA . ASN A 1 90 ? -27.351 30.132 34.585 1.00 55.44 90 ASN A CA 1
ATOM 699 C C . ASN A 1 90 ? -28.611 30.855 34.098 1.00 55.44 90 ASN A C 1
ATOM 701 O O . ASN A 1 90 ? -28.705 32.077 34.184 1.00 55.44 90 ASN A O 1
ATOM 705 N N . GLU A 1 91 ? -29.572 30.076 33.616 1.00 57.50 91 GLU A N 1
ATOM 706 C CA . GLU A 1 91 ? -30.854 30.537 33.092 1.00 57.50 91 GLU A CA 1
ATOM 707 C C . GLU A 1 91 ? -31.699 31.194 34.200 1.00 57.50 91 GLU A C 1
ATOM 709 O O . GLU A 1 91 ? -32.039 30.562 35.207 1.00 57.50 91 GLU A O 1
ATOM 714 N N . GLU A 1 92 ? -32.078 32.463 34.027 1.00 56.78 92 GLU A N 1
ATOM 715 C CA . GLU A 1 92 ? -33.117 33.071 34.858 1.00 56.78 92 GLU A CA 1
ATOM 716 C C . GLU A 1 92 ? -34.487 32.500 34.464 1.00 56.78 92 GLU A C 1
ATOM 718 O O . GLU A 1 92 ? -34.843 32.423 33.289 1.00 56.78 92 GLU A O 1
ATOM 723 N N . LYS A 1 93 ? -35.296 32.112 35.458 1.00 55.34 93 LYS A N 1
ATOM 724 C CA . LYS A 1 93 ? -36.573 31.389 35.270 1.00 55.34 93 LYS A CA 1
ATOM 725 C C . LYS A 1 93 ? -37.652 32.134 34.459 1.00 55.34 93 LYS A C 1
ATOM 727 O O . LYS A 1 93 ? -38.725 31.571 34.259 1.00 55.34 93 LYS A O 1
ATOM 732 N N . ASN A 1 94 ? -37.401 33.367 34.017 1.00 58.44 94 ASN A N 1
ATOM 733 C CA . ASN A 1 94 ? -38.349 34.198 33.268 1.00 58.44 94 ASN A CA 1
ATOM 734 C C . ASN A 1 94 ? -37.974 34.428 31.793 1.00 58.44 94 ASN A C 1
ATOM 736 O O . ASN A 1 94 ? -38.748 35.075 31.085 1.00 58.44 94 ASN A O 1
ATOM 740 N N . ASP A 1 95 ? -36.858 33.880 31.304 1.00 68.06 95 ASP A N 1
ATOM 741 C CA . ASP A 1 95 ? -36.401 34.143 29.937 1.00 68.06 95 ASP A CA 1
ATOM 742 C C . ASP A 1 95 ? -36.885 33.094 28.928 1.00 68.06 95 ASP A C 1
ATOM 744 O O . ASP A 1 95 ? -36.748 31.883 29.113 1.00 68.06 95 ASP A O 1
ATOM 748 N N . LYS A 1 96 ? -37.445 33.568 27.805 1.00 72.00 96 LYS A N 1
ATOM 749 C CA . LYS A 1 96 ? -37.864 32.719 26.682 1.00 72.00 96 LYS A CA 1
ATOM 750 C C . LYS A 1 96 ? -36.784 32.691 25.604 1.00 72.00 96 LYS A C 1
ATOM 752 O O . LYS A 1 96 ? -36.690 33.587 24.766 1.00 72.00 96 LYS A O 1
ATOM 757 N N . TRP A 1 97 ? -36.015 31.613 25.584 1.00 70.44 97 TRP A N 1
ATOM 758 C CA . TRP A 1 97 ? -35.002 31.361 24.566 1.00 70.44 97 TRP A CA 1
ATOM 759 C C . TRP A 1 97 ? -35.643 30.883 23.262 1.00 70.44 97 TRP A C 1
ATOM 761 O O . TRP A 1 97 ? -36.431 29.939 23.244 1.00 70.44 97 TRP A O 1
ATOM 771 N N . HIS A 1 98 ? -35.296 31.527 22.147 1.00 65.56 98 HIS A N 1
ATOM 772 C CA . HIS A 1 98 ? -35.727 31.086 20.818 1.00 65.56 98 HIS A CA 1
ATOM 773 C C . HIS A 1 98 ? -34.773 30.050 20.209 1.00 65.56 98 HIS A C 1
ATOM 775 O O . HIS A 1 98 ? -35.217 29.196 19.443 1.00 65.56 98 HIS A O 1
ATOM 781 N N . ARG A 1 99 ? -33.474 30.124 20.538 1.00 62.38 99 ARG A N 1
ATOM 782 C CA . ARG A 1 99 ? -32.438 29.176 20.110 1.00 62.38 99 ARG A CA 1
ATOM 783 C C . ARG A 1 99 ? -31.151 29.390 20.911 1.00 62.38 99 ARG A C 1
ATOM 785 O O . ARG A 1 99 ? -30.741 30.532 21.096 1.00 62.38 99 ARG A O 1
ATOM 792 N N . VAL A 1 100 ? -30.496 28.308 21.322 1.00 68.88 100 VAL A N 1
ATOM 793 C CA . VAL A 1 100 ? -29.164 28.331 21.946 1.00 68.88 100 VAL A CA 1
ATOM 794 C C . VAL A 1 100 ? -28.195 27.615 21.010 1.00 68.88 100 VAL A C 1
ATOM 796 O O . VAL A 1 100 ? -28.330 26.422 20.764 1.00 68.88 100 VAL A O 1
ATOM 799 N N . GLU A 1 101 ? -27.250 28.361 20.439 1.00 61.56 101 GLU A N 1
ATOM 800 C CA . GLU A 1 101 ? -26.214 27.825 19.534 1.00 61.56 101 GLU A CA 1
ATOM 801 C C . GLU A 1 101 ? -24.821 27.811 20.180 1.00 61.56 101 GLU A C 1
ATOM 803 O O . GLU A 1 101 ? -23.897 27.184 19.668 1.00 61.56 101 GLU A O 1
ATOM 808 N N . ARG A 1 102 ? -24.654 28.517 21.307 1.00 65.38 102 ARG A N 1
ATOM 809 C CA . ARG A 1 102 ? -23.385 28.597 22.031 1.00 65.38 102 ARG A CA 1
ATOM 810 C C . ARG A 1 102 ? -23.261 27.414 22.974 1.00 65.38 102 ARG A C 1
ATOM 812 O O . ARG A 1 102 ? -24.054 27.242 23.889 1.00 65.38 102 ARG A O 1
ATOM 819 N N . SER A 1 103 ? -22.226 26.633 22.740 1.00 62.84 103 SER A N 1
ATOM 820 C CA . SER A 1 103 ? -21.853 25.473 23.525 1.00 62.84 103 SER A CA 1
ATOM 821 C C . SER A 1 103 ? -21.124 25.820 24.822 1.00 62.84 103 SER A C 1
ATOM 823 O O . SER A 1 103 ? -20.213 26.653 24.798 1.00 62.84 103 SER A O 1
ATOM 825 N N . SER A 1 104 ? -21.419 25.101 25.900 1.00 70.06 104 SER A N 1
ATOM 826 C CA . SER A 1 104 ? -20.577 24.989 27.096 1.00 70.06 104 SER A CA 1
ATOM 827 C C . SER A 1 104 ? -19.810 23.660 27.103 1.00 70.06 104 SER A C 1
ATOM 829 O O . SER A 1 104 ? -20.134 22.737 26.350 1.00 70.06 104 SER A O 1
ATOM 831 N N . GLY A 1 105 ? -18.733 23.577 27.886 1.00 72.00 105 GLY A N 1
ATOM 832 C CA . GLY A 1 105 ? -17.907 22.373 27.988 1.00 72.00 105 GLY A CA 1
ATOM 833 C C . GLY A 1 105 ? -16.412 22.640 28.155 1.00 72.00 105 GLY A C 1
ATOM 834 O O . GLY A 1 105 ? -15.942 23.779 28.136 1.00 72.00 105 GLY A O 1
ATOM 835 N N . LYS A 1 106 ? -15.658 21.549 28.312 1.00 78.69 106 LYS A N 1
ATOM 836 C CA . LYS A 1 106 ? -14.200 21.546 28.488 1.00 78.69 106 LYS A CA 1
ATOM 837 C C . LYS A 1 106 ? -13.489 21.273 27.169 1.00 78.69 106 LYS A C 1
ATOM 839 O O . LYS A 1 106 ? -13.964 20.477 26.361 1.00 78.69 106 LYS A O 1
ATOM 844 N N . PHE A 1 107 ? -12.317 21.869 26.982 1.00 81.00 107 PHE A N 1
ATOM 845 C CA . PHE A 1 107 ? -11.407 21.531 25.891 1.00 81.00 107 PHE A CA 1
ATOM 846 C C . PHE A 1 107 ? -9.992 21.269 26.410 1.00 81.00 107 PHE A C 1
ATOM 848 O O . PHE A 1 107 ? -9.578 21.786 27.447 1.00 81.00 107 PHE A O 1
ATOM 855 N N . MET A 1 108 ? -9.251 20.461 25.655 1.00 80.75 108 MET A N 1
ATOM 856 C CA . MET A 1 108 ? -7.838 20.179 25.878 1.00 80.75 108 MET A CA 1
ATOM 857 C C . MET A 1 108 ? -7.156 19.935 24.527 1.00 80.75 108 MET A C 1
ATOM 859 O O . MET A 1 108 ? -7.699 19.256 23.646 1.00 80.75 108 MET A O 1
ATOM 863 N N . ARG A 1 109 ? -5.972 20.515 24.349 1.00 78.88 109 ARG A N 1
ATOM 864 C CA . ARG A 1 109 ? -5.094 20.346 23.188 1.00 78.88 109 ARG A CA 1
ATOM 865 C C . ARG A 1 109 ? -3.674 20.109 23.679 1.00 78.88 109 ARG A C 1
ATOM 867 O O . ARG A 1 109 ? -3.231 20.805 24.584 1.00 78.88 109 ARG A O 1
ATOM 874 N N . ARG A 1 110 ? -2.975 19.143 23.084 1.00 85.06 110 ARG A N 1
ATOM 875 C CA . ARG A 1 110 ? -1.591 18.798 23.425 1.00 85.06 110 ARG A CA 1
ATOM 876 C C . ARG A 1 110 ? -0.718 18.836 22.178 1.00 85.06 110 ARG A C 1
ATOM 878 O O . ARG A 1 110 ? -1.097 18.265 21.157 1.00 85.06 110 ARG A O 1
ATOM 885 N N . PHE A 1 111 ? 0.438 19.481 22.278 1.00 85.56 111 PHE A N 1
ATOM 886 C CA . PHE A 1 111 ? 1.394 19.673 21.191 1.00 85.56 111 PHE A CA 1
ATOM 887 C C . PHE A 1 111 ? 2.766 19.179 21.624 1.00 85.56 111 PHE A C 1
ATOM 889 O O . PHE A 1 111 ? 3.327 19.685 22.592 1.00 85.56 111 PHE A O 1
ATOM 896 N N . ARG A 1 112 ? 3.327 18.207 20.903 1.00 86.62 112 ARG A N 1
ATOM 897 C CA . ARG A 1 112 ? 4.691 17.738 21.155 1.00 86.62 112 ARG A CA 1
ATOM 898 C C . ARG A 1 112 ? 5.684 18.622 20.405 1.00 86.62 112 ARG A C 1
ATOM 900 O O . ARG A 1 112 ? 5.727 18.609 19.174 1.00 86.62 112 ARG A O 1
ATOM 907 N N . LEU A 1 113 ? 6.460 19.400 21.145 1.00 83.75 113 LEU A N 1
ATOM 908 C CA . LEU A 1 113 ? 7.466 20.310 20.611 1.00 83.75 113 LEU A CA 1
ATOM 909 C C . LEU A 1 113 ? 8.802 19.580 20.366 1.00 83.75 113 LEU A C 1
ATOM 911 O O . LEU A 1 113 ? 9.127 18.650 21.110 1.00 83.75 113 LEU A O 1
ATOM 915 N N . PRO A 1 114 ? 9.576 19.974 19.336 1.00 85.12 114 PRO A N 1
ATOM 916 C CA . PRO A 1 114 ? 10.896 19.397 19.076 1.00 85.12 114 PRO A CA 1
ATOM 917 C C . PRO A 1 114 ? 11.882 19.629 20.233 1.00 85.12 114 PRO A C 1
ATOM 919 O O . PRO A 1 114 ? 11.682 20.507 21.072 1.00 85.12 114 PRO A O 1
ATOM 922 N N . GLU A 1 115 ? 12.984 18.875 20.271 1.00 79.94 115 GLU A N 1
ATOM 923 C CA . GLU A 1 115 ? 13.998 18.989 21.337 1.00 79.94 115 GLU A CA 1
ATOM 924 C C . GLU A 1 115 ? 14.657 20.372 21.429 1.00 79.94 115 GLU A C 1
ATOM 926 O O . GLU A 1 115 ? 15.114 20.776 22.495 1.00 79.94 115 GLU A O 1
ATOM 931 N N . ASN A 1 116 ? 14.679 21.129 20.330 1.00 81.56 116 ASN A N 1
ATOM 932 C CA . ASN A 1 116 ? 15.234 22.479 20.311 1.00 81.56 116 ASN A CA 1
ATOM 933 C C . ASN A 1 116 ? 14.300 23.536 20.935 1.00 81.56 116 ASN A C 1
ATOM 935 O O . ASN A 1 116 ? 14.659 24.712 20.934 1.00 81.56 116 ASN A O 1
ATOM 939 N N . ALA A 1 117 ? 13.138 23.160 21.479 1.00 86.50 117 ALA A N 1
ATOM 940 C CA . ALA A 1 117 ? 12.222 24.059 22.173 1.00 86.50 117 ALA A CA 1
ATOM 941 C C . ALA A 1 117 ? 12.602 24.237 23.656 1.00 86.50 117 ALA A C 1
ATOM 943 O O . ALA A 1 117 ? 12.716 23.282 24.421 1.00 86.50 117 ALA A O 1
ATOM 944 N N . LYS A 1 118 ? 12.754 25.487 24.096 1.00 87.44 118 LYS A N 1
ATOM 945 C CA . LYS A 1 118 ? 13.035 25.847 25.490 1.00 87.44 118 LYS A CA 1
ATOM 946 C C . LYS A 1 118 ? 11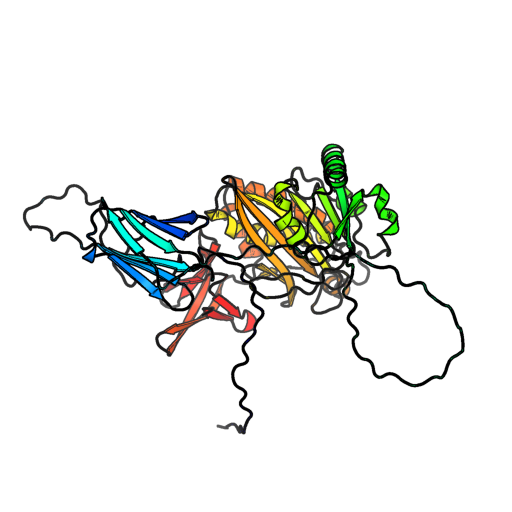.750 25.906 26.310 1.00 87.44 118 LYS A C 1
ATOM 948 O O . LYS A 1 118 ? 11.151 26.968 26.485 1.00 87.44 118 LYS A O 1
ATOM 953 N N . MET A 1 119 ? 11.354 24.760 26.844 1.00 85.00 119 MET A N 1
ATOM 954 C CA . MET A 1 119 ? 10.116 24.608 27.616 1.00 85.00 119 MET A CA 1
ATOM 955 C C . MET A 1 119 ? 10.103 25.362 28.957 1.00 85.00 119 MET A C 1
ATOM 957 O O . MET A 1 119 ? 9.043 25.681 29.482 1.00 85.00 119 MET A O 1
ATOM 961 N N . GLU A 1 120 ? 11.272 25.716 29.483 1.00 84.19 120 GLU A N 1
ATOM 962 C CA . GLU A 1 120 ? 11.424 26.541 30.693 1.00 84.19 120 GLU A CA 1
ATOM 963 C C . GLU A 1 120 ? 11.095 28.030 30.436 1.00 84.19 120 GLU A C 1
ATOM 965 O O . GLU A 1 120 ? 10.818 28.786 31.363 1.00 84.19 120 GLU A O 1
ATOM 970 N N . GLU A 1 121 ? 11.124 28.476 29.173 1.00 89.88 121 GLU A N 1
ATOM 971 C CA . GLU A 1 121 ? 10.967 29.887 28.784 1.00 89.88 121 GLU A CA 1
ATOM 972 C C . GLU A 1 121 ? 9.634 30.163 28.053 1.00 89.88 121 GLU A C 1
ATOM 974 O O . GLU A 1 121 ? 9.514 31.155 27.323 1.00 89.88 121 GLU A O 1
ATOM 979 N N . VAL A 1 122 ? 8.620 29.302 28.225 1.00 91.88 122 VAL A N 1
ATOM 980 C CA . VAL A 1 122 ? 7.297 29.492 27.606 1.00 91.88 122 VAL A CA 1
ATOM 981 C C . VAL A 1 122 ? 6.633 30.773 28.113 1.00 91.88 122 VAL A C 1
ATOM 983 O O . VAL A 1 122 ? 6.535 31.023 29.313 1.00 91.88 122 VAL A O 1
ATOM 986 N N . LYS A 1 123 ? 6.121 31.582 27.182 1.00 93.19 123 LYS A N 1
ATOM 987 C CA . LYS A 1 123 ? 5.334 32.788 27.474 1.00 93.19 123 LYS A CA 1
ATOM 988 C C . LYS A 1 123 ? 3.942 32.655 26.885 1.00 93.19 123 LYS A C 1
ATOM 990 O O . LYS A 1 123 ? 3.809 32.286 25.724 1.00 93.19 123 LYS A O 1
ATOM 995 N N . ALA A 1 124 ? 2.919 33.013 27.651 1.00 94.00 124 ALA A N 1
ATOM 996 C CA . ALA A 1 124 ? 1.539 33.043 27.183 1.00 94.00 124 ALA A CA 1
ATOM 997 C C . ALA A 1 124 ? 0.913 34.422 27.427 1.00 94.00 124 ALA A C 1
ATOM 999 O O . ALA A 1 124 ? 1.138 35.038 28.470 1.00 94.00 124 ALA A O 1
ATOM 1000 N N . SER A 1 125 ? 0.120 34.901 26.474 1.00 92.75 125 SER A N 1
ATOM 1001 C CA . SER A 1 125 ? -0.695 36.112 26.595 1.00 92.75 125 SER A CA 1
ATOM 1002 C C . SER A 1 125 ? -2.080 35.871 26.004 1.00 92.75 125 SER A C 1
ATOM 1004 O O . SER A 1 125 ? -2.236 35.043 25.112 1.00 92.75 125 SER A O 1
ATOM 1006 N N . MET A 1 126 ? -3.092 36.586 26.494 1.00 91.00 126 MET A N 1
ATOM 1007 C CA . MET A 1 126 ? -4.448 36.504 25.956 1.00 91.00 126 MET A CA 1
ATOM 1008 C C . MET A 1 126 ? -4.986 37.908 25.703 1.00 91.00 126 MET A C 1
ATOM 1010 O O . MET A 1 126 ? -4.985 38.735 26.613 1.00 91.00 126 MET A O 1
ATOM 1014 N N . GLU A 1 127 ? -5.418 38.164 24.472 1.00 90.00 127 GLU A N 1
ATOM 1015 C CA . GLU A 1 127 ? -5.905 39.466 24.004 1.00 90.00 127 GLU A CA 1
ATOM 1016 C C . GLU A 1 127 ? -7.121 39.240 23.100 1.00 90.00 127 GLU A C 1
ATOM 1018 O O . GLU A 1 127 ? -7.091 38.358 22.245 1.00 90.00 127 GLU A O 1
ATOM 1023 N N . ASP A 1 128 ? -8.215 39.966 23.347 1.00 87.00 128 ASP A N 1
ATOM 1024 C CA . ASP A 1 128 ? -9.470 39.904 22.574 1.00 87.00 128 ASP A CA 1
ATOM 1025 C C . ASP A 1 128 ? -10.021 38.488 22.310 1.00 87.00 128 ASP A C 1
ATOM 1027 O O . ASP A 1 128 ? -10.612 38.197 21.271 1.00 87.00 128 ASP A O 1
ATOM 1031 N N . GLY A 1 129 ? -9.849 37.584 23.280 1.00 85.50 129 GLY A N 1
ATOM 1032 C CA . GLY A 1 129 ? -10.298 36.195 23.169 1.00 85.50 129 GLY A CA 1
ATOM 1033 C C . GLY A 1 129 ? -9.378 35.302 22.335 1.00 85.50 129 GLY A C 1
ATOM 1034 O O . GLY A 1 129 ? -9.789 34.205 21.975 1.00 85.50 129 GLY A O 1
ATOM 1035 N N . VAL A 1 130 ? -8.146 35.728 22.044 1.00 91.31 130 VAL A N 1
ATOM 1036 C CA . VAL A 1 130 ? -7.116 34.916 21.384 1.00 91.31 130 VAL A CA 1
ATOM 1037 C C . VAL A 1 130 ? -5.950 34.686 22.342 1.00 91.31 130 VAL A C 1
ATOM 1039 O O . VAL A 1 130 ? -5.292 35.627 22.790 1.00 91.31 130 VAL A O 1
ATOM 1042 N N . LEU A 1 131 ? -5.663 33.421 22.649 1.00 93.88 131 LEU A N 1
ATOM 1043 C CA . LEU A 1 131 ? -4.491 33.015 23.424 1.00 93.88 131 LEU A CA 1
ATOM 1044 C C . LEU A 1 131 ? -3.288 32.863 22.488 1.00 93.88 131 LEU A C 1
ATOM 1046 O O . LEU A 1 131 ? -3.345 32.101 21.530 1.00 93.88 131 LEU A O 1
ATOM 1050 N N . SER A 1 132 ? -2.179 33.533 22.790 1.00 93.75 132 SER A N 1
ATOM 1051 C CA . SER A 1 132 ? -0.893 33.373 22.107 1.00 93.75 132 SER A CA 1
ATOM 1052 C C . SER A 1 132 ? 0.136 32.745 23.047 1.00 93.75 132 SER A C 1
ATOM 1054 O O . SER A 1 132 ? 0.477 33.341 24.065 1.00 93.75 132 SER A O 1
ATOM 1056 N N . VAL A 1 133 ? 0.666 31.570 22.699 1.00 95.56 133 VAL A N 1
ATOM 1057 C CA . VAL A 1 133 ? 1.734 30.883 23.449 1.00 95.56 133 VAL A CA 1
ATOM 1058 C C . VAL A 1 133 ? 3.005 30.855 22.608 1.00 95.56 133 VAL A C 1
ATOM 1060 O O . VAL A 1 133 ? 2.989 30.400 21.471 1.00 95.56 133 VAL A O 1
ATOM 1063 N N . THR A 1 134 ? 4.114 31.352 23.145 1.00 94.75 134 THR A N 1
ATOM 1064 C CA . THR A 1 134 ? 5.420 31.406 22.478 1.00 94.75 134 THR A CA 1
ATOM 1065 C C . THR A 1 134 ? 6.426 30.558 23.240 1.00 94.75 134 THR A C 1
ATOM 1067 O O . THR A 1 134 ? 6.650 30.782 24.428 1.00 94.75 134 THR A O 1
ATOM 1070 N N . VAL A 1 135 ? 7.054 29.618 22.540 1.00 95.38 135 VAL A N 1
ATOM 1071 C CA . VAL A 1 135 ? 8.092 28.722 23.055 1.00 95.38 135 VAL A CA 1
ATOM 1072 C C . VAL A 1 135 ? 9.403 29.020 22.320 1.00 95.38 135 VAL A C 1
ATOM 1074 O O . VAL A 1 135 ? 9.513 28.689 21.137 1.00 95.38 135 VAL A O 1
ATOM 1077 N N . PRO A 1 136 ? 10.385 29.681 22.957 1.00 93.69 136 PRO A N 1
ATOM 1078 C CA . PRO A 1 136 ? 11.662 30.009 22.323 1.00 93.69 136 PRO A CA 1
ATOM 1079 C C . PRO A 1 136 ? 12.448 28.765 21.898 1.00 93.69 136 PRO A C 1
ATOM 1081 O O . PRO A 1 136 ? 12.293 27.697 22.485 1.00 93.69 136 PRO A O 1
ATOM 1084 N N . LYS A 1 137 ? 13.333 28.908 20.914 1.00 90.31 137 LYS A N 1
ATOM 1085 C CA . LYS A 1 137 ? 14.244 27.850 20.469 1.00 90.31 137 LYS A CA 1
ATOM 1086 C C . LYS A 1 137 ? 15.651 28.010 21.036 1.00 90.31 137 LYS A C 1
ATOM 1088 O O . LYS A 1 137 ? 16.105 29.112 21.353 1.00 90.31 137 LYS A O 1
ATOM 1093 N N . VAL A 1 138 ? 16.368 26.897 21.134 1.00 82.56 138 VAL A N 1
ATOM 1094 C CA . VAL A 1 138 ? 17.806 26.872 21.398 1.00 82.56 138 VAL A CA 1
ATOM 1095 C C . VAL A 1 138 ? 18.538 27.335 20.128 1.00 82.56 138 VAL A C 1
ATOM 1097 O O . VAL A 1 138 ? 18.307 26.766 19.062 1.00 82.56 138 VAL A O 1
ATOM 1100 N N . PRO A 1 139 ? 19.407 28.360 20.196 1.00 69.44 139 PRO A N 1
ATOM 1101 C CA . PRO A 1 139 ? 20.138 28.831 19.024 1.00 69.44 139 PRO A CA 1
ATOM 1102 C C . PRO A 1 139 ? 21.130 27.765 18.533 1.00 69.44 139 PRO A C 1
ATOM 1104 O O . PRO A 1 139 ? 22.069 27.402 19.243 1.00 69.44 139 PRO A O 1
ATOM 1107 N N . GLU A 1 140 ? 20.942 27.280 17.305 1.00 61.69 140 GLU A N 1
ATOM 1108 C CA . GLU A 1 140 ? 21.854 26.330 16.662 1.00 61.69 140 GLU A CA 1
ATOM 1109 C C . GLU A 1 140 ? 23.163 27.022 16.235 1.00 61.69 140 GLU A C 1
ATOM 1111 O O . GLU A 1 140 ? 23.160 28.037 15.530 1.00 61.69 140 GLU A O 1
ATOM 1116 N N . ARG A 1 141 ? 24.317 26.464 16.632 1.00 51.28 141 ARG A N 1
ATOM 1117 C CA . ARG A 1 141 ? 25.620 26.865 16.079 1.00 51.28 141 ARG A CA 1
ATOM 1118 C C . ARG A 1 141 ? 25.770 26.261 14.684 1.00 51.28 141 ARG A C 1
ATOM 1120 O O . ARG A 1 141 ? 25.893 25.048 14.553 1.00 51.28 141 ARG A O 1
ATOM 1127 N N . LYS A 1 142 ? 25.841 27.102 13.649 1.00 45.19 142 LYS A N 1
ATOM 1128 C CA . LYS A 1 142 ? 26.283 26.666 12.316 1.00 45.19 142 LYS A CA 1
ATOM 1129 C C . LYS A 1 142 ? 27.728 26.147 12.410 1.00 45.19 142 LYS A C 1
ATOM 1131 O O . LYS A 1 142 ? 28.572 26.881 12.928 1.00 45.19 142 LYS A O 1
ATOM 1136 N N . PRO A 1 143 ? 28.050 24.931 11.935 1.00 45.97 143 PRO A N 1
ATOM 1137 C CA . PRO A 1 143 ? 29.435 24.484 11.888 1.00 45.97 143 PRO A CA 1
ATOM 1138 C C . PRO A 1 143 ? 30.194 25.268 10.809 1.00 45.97 143 PRO A C 1
ATOM 1140 O O . PRO A 1 143 ? 29.825 25.251 9.635 1.00 45.97 143 PRO A O 1
ATOM 1143 N N . GLU A 1 144 ? 31.261 25.966 11.202 1.00 44.69 144 GLU A N 1
ATOM 1144 C CA . GLU A 1 144 ? 32.227 26.530 10.257 1.00 44.69 144 GLU A CA 1
ATOM 1145 C C . GLU A 1 144 ? 33.042 25.389 9.637 1.00 44.69 144 GLU A C 1
ATOM 1147 O O . GLU A 1 144 ? 33.820 24.710 10.311 1.00 44.69 144 GLU A O 1
ATOM 1152 N N . VAL A 1 145 ? 32.851 25.165 8.338 1.00 44.88 145 VAL A N 1
ATOM 1153 C CA . VAL A 1 145 ? 33.634 24.203 7.560 1.00 44.88 145 VAL A CA 1
ATOM 1154 C C . VAL A 1 145 ? 35.069 24.725 7.441 1.00 44.88 145 VAL A C 1
ATOM 1156 O O . VAL A 1 145 ? 35.312 25.730 6.777 1.00 44.88 145 VAL A O 1
ATOM 1159 N N . LYS A 1 146 ? 36.034 24.039 8.064 1.00 47.56 146 LYS A N 1
ATOM 1160 C CA . LYS A 1 146 ? 37.466 24.245 7.797 1.00 47.56 146 LYS A CA 1
ATOM 1161 C C . LYS A 1 146 ? 37.919 23.292 6.695 1.00 47.56 146 LYS A C 1
ATOM 1163 O O . LYS A 1 146 ? 37.879 22.078 6.874 1.00 47.56 146 LYS A O 1
ATOM 1168 N N . SER A 1 147 ? 38.363 23.845 5.571 1.00 42.50 147 SER A N 1
ATOM 1169 C CA . SER A 1 147 ? 39.042 23.103 4.506 1.00 42.50 147 SER A CA 1
ATOM 1170 C C . SER A 1 147 ? 40.425 22.637 4.971 1.00 42.50 147 SER A C 1
ATOM 1172 O O . SER A 1 147 ? 41.179 23.423 5.545 1.00 42.50 147 SER A O 1
ATOM 1174 N N . ILE A 1 148 ? 40.760 21.372 4.707 1.00 54.94 148 ILE A N 1
ATOM 1175 C CA . ILE A 1 148 ? 42.084 20.786 4.952 1.00 54.94 148 ILE A CA 1
ATOM 1176 C C . ILE A 1 148 ? 42.679 20.396 3.597 1.00 54.94 148 ILE A C 1
ATOM 1178 O O . ILE A 1 148 ? 42.040 19.671 2.836 1.00 54.94 148 ILE A O 1
ATOM 1182 N N . ASP A 1 149 ? 43.896 20.857 3.311 1.00 45.53 149 ASP A N 1
ATOM 1183 C CA . ASP A 1 149 ? 44.624 20.488 2.095 1.00 45.53 149 ASP A CA 1
ATOM 1184 C C . ASP A 1 149 ? 45.214 19.074 2.187 1.00 45.53 149 ASP A C 1
ATOM 1186 O O . ASP A 1 149 ? 45.798 18.672 3.197 1.00 45.53 149 ASP A O 1
ATOM 1190 N N . ILE A 1 150 ? 45.087 18.319 1.094 1.00 45.53 150 ILE A N 1
ATOM 1191 C CA . ILE A 1 150 ? 45.594 16.949 0.965 1.00 45.53 150 ILE A CA 1
ATOM 1192 C C . ILE A 1 150 ? 47.026 16.986 0.419 1.00 45.53 150 ILE A C 1
ATOM 1194 O O . ILE A 1 150 ? 47.281 17.548 -0.646 1.00 45.53 150 ILE A O 1
ATOM 1198 N N . SER A 1 151 ? 47.960 16.323 1.108 1.00 38.25 151 SER A N 1
ATOM 1199 C CA . SER A 1 151 ? 49.330 16.104 0.627 1.00 38.25 151 SER A CA 1
ATOM 1200 C C . SER A 1 151 ? 49.523 14.677 0.102 1.00 38.25 151 SER A C 1
ATOM 1202 O O . SER A 1 151 ? 49.065 13.699 0.690 1.00 38.25 151 SER A O 1
ATOM 1204 N N . VAL A 1 152 ? 50.200 14.562 -1.045 1.00 33.59 152 VAL A N 1
ATOM 1205 C CA . VAL A 1 152 ? 50.447 13.296 -1.751 1.00 33.59 152 VAL A CA 1
ATOM 1206 C C . VAL A 1 152 ? 51.666 12.589 -1.158 1.00 33.59 152 VAL A C 1
ATOM 1208 O O . VAL A 1 152 ? 52.776 13.119 -1.205 1.00 33.59 152 VAL A O 1
ATOM 1211 N N . VAL A 1 153 ? 51.492 11.356 -0.676 1.00 33.25 153 VAL A N 1
ATOM 1212 C CA . VAL A 1 153 ? 52.608 10.469 -0.308 1.00 33.25 153 VAL A CA 1
ATOM 1213 C C . VAL A 1 153 ? 52.981 9.601 -1.511 1.00 33.25 153 VAL A C 1
ATOM 1215 O O . VAL A 1 153 ? 52.151 8.874 -2.055 1.00 33.25 153 VAL A O 1
ATOM 1218 N N . ARG A 1 154 ? 54.246 9.679 -1.941 1.00 32.25 154 ARG A N 1
ATOM 1219 C CA . ARG A 1 154 ? 54.805 8.835 -3.008 1.00 32.25 154 ARG A CA 1
ATOM 1220 C C . ARG A 1 154 ? 55.001 7.400 -2.514 1.00 32.25 154 ARG A C 1
ATOM 1222 O O . ARG A 1 154 ? 55.630 7.167 -1.486 1.00 32.25 154 ARG A O 1
ATOM 1229 N N . CYS A 1 155 ? 54.487 6.451 -3.290 1.00 27.39 155 CYS A N 1
ATOM 1230 C CA . CYS A 1 155 ? 54.602 5.016 -3.066 1.00 27.39 155 CYS A CA 1
ATOM 1231 C C . CYS A 1 155 ? 56.008 4.518 -3.453 1.00 27.39 155 CYS A C 1
ATOM 1233 O O . CYS A 1 155 ? 56.441 4.726 -4.585 1.00 27.39 155 CYS A O 1
ATOM 1235 N N . PHE A 1 156 ? 56.707 3.845 -2.533 1.00 30.77 156 PHE A N 1
ATOM 1236 C CA . PHE A 1 156 ? 57.878 3.023 -2.848 1.00 30.77 156 PHE A CA 1
ATOM 1237 C C . PHE A 1 156 ? 57.491 1.546 -2.760 1.00 30.77 156 PHE A C 1
ATOM 1239 O O . PHE A 1 156 ? 57.072 1.050 -1.716 1.00 30.77 156 PHE A O 1
ATOM 1246 N N . THR A 1 157 ? 57.640 0.848 -3.881 1.00 29.80 157 THR A N 1
ATOM 1247 C CA . THR A 1 157 ? 57.443 -0.595 -4.023 1.00 29.80 157 THR A CA 1
ATOM 1248 C C . THR A 1 157 ? 58.612 -1.373 -3.418 1.00 29.80 157 THR A C 1
ATOM 1250 O O . THR A 1 157 ? 59.760 -1.145 -3.796 1.00 29.80 157 THR A O 1
ATOM 1253 N N . SER A 1 158 ? 58.329 -2.361 -2.567 1.00 28.92 158 SER A N 1
ATOM 1254 C CA . SER A 1 158 ? 59.239 -3.486 -2.317 1.00 28.92 158 SER A CA 1
ATOM 1255 C C . SER A 1 158 ? 58.439 -4.750 -1.993 1.00 28.92 158 SER A C 1
ATOM 1257 O O . SER A 1 158 ? 57.709 -4.813 -1.007 1.00 28.92 158 SER A O 1
ATOM 1259 N N . LEU A 1 159 ? 58.556 -5.740 -2.878 1.00 31.80 159 LEU A N 1
ATOM 1260 C CA . LEU A 1 159 ? 57.966 -7.077 -2.799 1.00 31.80 159 LEU A CA 1
ATOM 1261 C C . LEU A 1 159 ? 58.863 -8.008 -1.976 1.00 31.80 159 LEU A C 1
ATOM 1263 O O . LEU A 1 159 ? 60.021 -8.177 -2.354 1.00 31.80 159 LEU A O 1
ATOM 1267 N N . LYS A 1 160 ? 58.315 -8.708 -0.968 1.00 28.67 160 LYS A N 1
ATOM 1268 C CA . LYS A 1 160 ? 58.763 -10.050 -0.520 1.00 28.67 160 LYS A CA 1
ATOM 1269 C C . LYS A 1 160 ? 57.599 -10.867 0.087 1.00 28.67 160 LYS A C 1
ATOM 1271 O O . LYS A 1 160 ? 56.625 -10.266 0.533 1.00 28.67 160 LYS A O 1
ATOM 1276 N N . PRO A 1 161 ? 57.658 -12.219 0.061 1.00 30.98 161 PRO A N 1
ATOM 1277 C CA . PRO A 1 161 ? 56.466 -13.059 -0.052 1.00 30.98 161 PRO A CA 1
ATOM 1278 C C . PRO A 1 161 ? 55.990 -13.757 1.238 1.00 30.98 161 PRO A C 1
ATOM 1280 O O . PRO A 1 161 ? 56.718 -13.911 2.216 1.00 30.98 161 PRO A O 1
ATOM 1283 N N . LEU A 1 162 ? 54.732 -14.202 1.131 1.00 30.19 162 LEU A N 1
ATOM 1284 C CA . LEU A 1 162 ? 53.866 -15.027 1.982 1.00 30.19 162 LEU A CA 1
ATOM 1285 C C . LEU A 1 162 ? 54.480 -15.867 3.121 1.00 30.19 162 LEU A C 1
ATOM 1287 O O . LEU A 1 162 ? 55.272 -16.784 2.904 1.00 30.19 162 LEU A O 1
ATOM 1291 N N . ARG A 1 163 ? 53.867 -15.723 4.305 1.00 29.84 163 ARG A N 1
ATOM 1292 C CA . ARG A 1 163 ? 53.631 -16.824 5.251 1.00 29.84 163 ARG A CA 1
ATOM 1293 C C . ARG A 1 163 ? 52.147 -16.889 5.621 1.00 29.84 163 ARG A C 1
ATOM 1295 O O . ARG A 1 163 ? 51.554 -15.891 6.011 1.00 29.84 163 ARG A O 1
ATOM 1302 N N . ARG A 1 164 ? 51.576 -18.089 5.473 1.00 32.56 164 ARG A N 1
ATOM 1303 C CA . ARG A 1 164 ? 50.255 -18.493 5.975 1.00 32.56 164 ARG A CA 1
ATOM 1304 C C . ARG A 1 164 ? 50.213 -18.342 7.492 1.00 32.56 164 ARG A C 1
ATOM 1306 O O . ARG A 1 164 ? 51.137 -18.828 8.134 1.00 32.56 164 ARG A O 1
ATOM 1313 N N . LEU A 1 165 ? 49.120 -17.797 8.024 1.00 29.56 165 LEU A N 1
ATOM 1314 C CA . LEU A 1 165 ? 48.523 -18.179 9.307 1.00 29.56 165 LEU A CA 1
ATOM 1315 C C . LEU A 1 165 ? 47.055 -17.714 9.346 1.00 29.56 165 LEU A C 1
ATOM 1317 O O . LEU A 1 165 ? 46.672 -16.727 8.728 1.00 29.56 165 LEU A O 1
ATOM 1321 N N . SER A 1 166 ? 46.258 -18.538 10.012 1.00 29.00 166 SER A N 1
ATOM 1322 C CA . SER A 1 166 ? 44.803 -18.576 10.174 1.00 29.00 166 SER A CA 1
ATOM 1323 C C . SER A 1 166 ? 44.151 -17.290 10.696 1.00 29.00 166 SER A C 1
ATOM 1325 O O . SER A 1 166 ? 44.641 -16.713 11.664 1.00 29.00 166 SER A O 1
ATOM 1327 N N . PHE A 1 167 ? 42.980 -16.942 10.149 1.00 27.61 167 PHE A N 1
ATOM 1328 C CA . PHE A 1 167 ? 42.088 -15.907 10.684 1.00 27.61 167 PHE A CA 1
ATOM 1329 C C . PHE A 1 167 ? 40.786 -16.518 11.233 1.00 27.61 167 PHE A C 1
ATOM 1331 O O . PHE A 1 167 ? 40.186 -17.353 10.552 1.00 27.61 167 PHE A O 1
ATOM 1338 N N . PRO A 1 168 ? 40.316 -16.094 12.422 1.00 30.28 168 PRO A N 1
ATOM 1339 C CA . PRO A 1 168 ? 38.919 -16.225 12.810 1.00 30.28 168 PRO A CA 1
ATOM 1340 C C . PRO A 1 168 ? 38.086 -15.187 12.041 1.00 30.28 168 PRO A C 1
ATOM 1342 O O . PRO A 1 168 ? 38.556 -14.087 11.754 1.00 30.28 168 PRO A O 1
ATOM 1345 N N . VAL A 1 169 ? 36.852 -15.545 11.689 1.00 30.91 169 VAL A N 1
ATOM 1346 C CA . VAL A 1 169 ? 35.917 -14.673 10.968 1.00 30.91 169 VAL A CA 1
ATOM 1347 C C . VAL A 1 169 ? 35.498 -13.521 11.886 1.00 30.91 169 VAL A C 1
ATOM 1349 O O . VAL A 1 169 ? 34.663 -13.698 12.769 1.00 30.91 169 VAL A O 1
ATOM 1352 N N . SER A 1 170 ? 36.084 -12.341 11.681 1.00 28.41 170 SER A N 1
ATOM 1353 C CA . SER A 1 170 ? 35.516 -11.069 12.119 1.00 28.41 170 SER A CA 1
ATOM 1354 C C . SER A 1 170 ? 34.792 -10.427 10.938 1.00 28.41 170 SER A C 1
ATOM 1356 O O . SER A 1 170 ? 35.319 -10.336 9.829 1.00 28.41 170 SER A O 1
ATOM 1358 N N . ALA A 1 171 ? 33.550 -10.008 11.175 1.00 39.16 171 ALA A N 1
ATOM 1359 C CA . ALA A 1 171 ? 32.782 -9.197 10.247 1.00 39.16 171 ALA A CA 1
ATOM 1360 C C . ALA A 1 171 ? 33.486 -7.842 10.083 1.00 39.16 171 ALA A C 1
ATOM 1362 O O . ALA A 1 171 ? 33.413 -6.986 10.965 1.00 39.16 171 ALA A O 1
ATOM 1363 N N . SER A 1 172 ? 34.212 -7.658 8.980 1.00 31.17 172 SER A N 1
ATOM 1364 C CA . SER A 1 172 ? 34.747 -6.353 8.609 1.00 31.17 172 SER A CA 1
ATOM 1365 C C . SER A 1 172 ? 33.697 -5.585 7.818 1.00 31.17 172 SER A C 1
ATOM 1367 O O . SER A 1 172 ? 33.263 -6.025 6.752 1.00 31.17 172 SER A O 1
ATOM 1369 N N . ALA A 1 173 ? 33.332 -4.425 8.352 1.00 39.28 173 ALA A N 1
ATOM 1370 C CA . ALA A 1 173 ? 32.624 -3.361 7.670 1.00 39.28 173 ALA A CA 1
ATOM 1371 C C . ALA A 1 173 ? 33.176 -3.123 6.252 1.00 39.28 173 ALA A C 1
ATOM 1373 O O . ALA A 1 173 ? 34.359 -2.832 6.076 1.00 39.28 173 ALA A O 1
ATOM 1374 N N . MET A 1 174 ? 32.298 -3.207 5.252 1.00 30.23 174 MET A N 1
ATOM 1375 C CA . MET A 1 174 ? 32.449 -2.486 3.989 1.00 30.23 174 MET A CA 1
ATOM 1376 C C . MET A 1 174 ? 31.352 -1.422 3.945 1.00 30.23 174 MET A C 1
ATOM 1378 O O . MET A 1 174 ? 30.309 -1.603 3.327 1.00 30.23 174 MET A O 1
ATOM 1382 N N . GLU A 1 175 ? 31.590 -0.321 4.650 1.00 43.91 175 GLU A N 1
ATOM 1383 C CA . GLU A 1 175 ? 30.940 0.962 4.396 1.00 43.91 175 GLU A CA 1
ATOM 1384 C C . GLU A 1 175 ? 31.988 1.884 3.773 1.00 43.91 175 GLU A C 1
ATOM 1386 O O . GLU A 1 175 ? 32.925 2.327 4.435 1.00 43.91 175 GLU A O 1
ATOM 1391 N N . SER A 1 176 ? 31.884 2.099 2.463 1.00 39.41 176 SER A N 1
ATOM 1392 C CA . SER A 1 176 ? 32.301 3.322 1.760 1.00 39.41 176 SER A CA 1
ATOM 1393 C C . SER A 1 176 ? 31.949 3.172 0.274 1.00 39.41 176 SER A C 1
ATOM 1395 O O . SER A 1 176 ? 32.336 2.197 -0.361 1.00 39.41 176 SER A O 1
ATOM 1397 N N . ASP A 1 177 ? 31.169 4.127 -0.245 1.00 40.19 177 ASP A N 1
ATOM 1398 C CA . ASP A 1 177 ? 30.660 4.245 -1.626 1.00 40.19 177 ASP A CA 1
ATOM 1399 C C . ASP A 1 177 ? 29.558 3.270 -2.084 1.00 40.19 177 ASP A C 1
ATOM 1401 O O . ASP A 1 177 ? 29.594 2.704 -3.180 1.00 40.19 177 ASP A O 1
ATOM 1405 N N . ALA A 1 178 ? 28.483 3.145 -1.298 1.00 59.09 178 ALA A N 1
ATOM 1406 C CA . ALA A 1 178 ? 27.232 2.611 -1.835 1.00 59.09 178 ALA A CA 1
ATOM 1407 C C . ALA A 1 178 ? 26.670 3.600 -2.877 1.00 59.09 178 ALA A C 1
ATOM 1409 O O . ALA A 1 178 ? 26.127 4.646 -2.533 1.00 59.09 178 ALA A O 1
ATOM 1410 N N . SER A 1 179 ? 26.830 3.290 -4.163 1.00 77.56 179 SER A N 1
ATOM 1411 C CA . SER A 1 179 ? 26.091 3.953 -5.240 1.00 77.56 179 SER A CA 1
ATOM 1412 C C . SER A 1 179 ? 24.848 3.129 -5.574 1.00 77.56 179 SER A C 1
ATOM 1414 O O . SER A 1 179 ? 24.911 1.903 -5.675 1.00 77.56 179 SER A O 1
ATOM 1416 N N . CYS A 1 180 ? 23.700 3.791 -5.700 1.00 89.00 180 CYS A N 1
ATOM 1417 C CA . CYS A 1 180 ? 22.436 3.160 -6.060 1.00 89.00 180 CYS A CA 1
ATOM 1418 C C . CYS A 1 180 ? 22.115 3.454 -7.525 1.00 89.00 180 CYS A C 1
ATOM 1420 O O . CYS A 1 180 ? 22.094 4.611 -7.941 1.00 89.00 180 CYS A O 1
ATOM 1422 N N . ASN A 1 181 ? 21.852 2.405 -8.302 1.00 92.81 181 ASN A N 1
ATOM 1423 C CA . ASN A 1 181 ? 21.471 2.531 -9.704 1.00 92.81 181 ASN A CA 1
ATOM 1424 C C . ASN A 1 181 ? 19.947 2.514 -9.810 1.00 92.81 181 ASN A C 1
ATOM 1426 O O . ASN A 1 181 ? 19.322 1.529 -9.407 1.00 92.81 181 ASN A O 1
ATOM 1430 N N . LEU A 1 182 ? 19.361 3.573 -10.364 1.00 95.19 182 LEU A N 1
ATOM 1431 C CA . LEU A 1 182 ? 17.937 3.636 -10.683 1.00 95.19 182 LEU A CA 1
ATOM 1432 C C . LEU A 1 182 ? 17.763 3.670 -12.199 1.00 95.19 182 LEU A C 1
ATOM 1434 O O . LEU A 1 182 ? 18.376 4.482 -12.892 1.00 95.19 182 LEU A O 1
ATOM 1438 N N . VAL A 1 183 ? 16.908 2.794 -12.705 1.00 96.19 183 VAL A N 1
ATOM 1439 C CA . VAL A 1 183 ? 16.547 2.698 -14.116 1.00 96.19 183 VAL A CA 1
ATOM 1440 C C . VAL A 1 183 ? 15.170 3.308 -14.302 1.00 96.19 183 VAL A C 1
ATOM 1442 O O . VAL A 1 183 ? 14.212 2.890 -13.657 1.00 96.19 183 VAL A O 1
ATOM 1445 N N . LEU A 1 184 ? 15.077 4.293 -15.185 1.00 97.25 184 LEU A N 1
ATOM 1446 C CA . LEU A 1 184 ? 13.847 5.001 -15.505 1.00 97.25 184 LEU A CA 1
ATOM 1447 C C . LEU A 1 184 ? 13.263 4.449 -16.805 1.00 97.25 184 LEU A C 1
ATOM 1449 O O . LEU A 1 184 ? 13.957 4.374 -17.825 1.00 97.25 184 LEU A O 1
ATOM 1453 N N . TYR A 1 185 ? 11.980 4.100 -16.780 1.00 96.62 185 TYR A N 1
ATOM 1454 C CA . TYR A 1 185 ? 11.262 3.606 -17.948 1.00 96.62 185 TYR A CA 1
ATOM 1455 C C . TYR A 1 185 ? 9.852 4.210 -17.998 1.00 96.62 185 TYR A C 1
ATOM 1457 O O . TYR A 1 185 ? 9.033 3.997 -17.109 1.00 96.62 185 TYR A O 1
ATOM 1465 N N . GLY A 1 186 ? 9.565 4.975 -19.051 1.00 96.81 186 GLY A N 1
ATOM 1466 C CA . GLY A 1 186 ? 8.223 5.445 -19.380 1.00 96.81 186 GLY A CA 1
ATOM 1467 C C . GLY A 1 186 ? 7.460 4.526 -20.339 1.00 96.81 186 GLY A C 1
ATOM 1468 O O . GLY A 1 186 ? 8.023 4.027 -21.311 1.00 96.81 186 GLY A O 1
ATOM 1469 N N . LYS A 1 187 ? 6.155 4.355 -20.108 1.00 96.12 187 LYS A N 1
ATOM 1470 C CA . LYS A 1 187 ? 5.249 3.567 -20.961 1.00 96.12 187 LYS A CA 1
ATOM 1471 C C . LYS A 1 187 ? 5.017 4.182 -22.347 1.00 96.12 187 LYS A C 1
ATOM 1473 O O . LYS A 1 187 ? 4.831 3.441 -23.310 1.00 96.12 187 LYS A O 1
ATOM 1478 N N . SER A 1 188 ? 4.985 5.512 -22.464 1.00 95.56 188 SER A N 1
ATOM 1479 C CA . SER A 1 188 ? 4.839 6.225 -23.741 1.00 95.56 188 SER A CA 1
ATOM 1480 C C . SER A 1 188 ? 5.975 7.222 -23.974 1.00 95.56 188 SER A C 1
ATOM 1482 O O . SER A 1 188 ? 6.864 7.388 -23.134 1.00 95.56 188 SER A O 1
ATOM 1484 N N . SER A 1 189 ? 5.946 7.910 -25.118 1.00 95.31 189 SER A N 1
ATOM 1485 C CA . SER A 1 189 ? 6.906 8.971 -25.435 1.00 95.31 189 SER A CA 1
ATOM 1486 C C . SER A 1 189 ? 6.901 10.085 -24.387 1.00 95.31 189 SER A C 1
ATOM 1488 O O . SER A 1 189 ? 7.968 10.583 -24.046 1.00 95.31 189 SER A O 1
ATOM 1490 N N . VAL A 1 190 ? 5.739 10.419 -23.815 1.00 95.62 190 VAL A N 1
ATOM 1491 C CA . VAL A 1 190 ? 5.614 11.453 -22.776 1.00 95.62 190 VAL A CA 1
ATOM 1492 C C . VAL A 1 190 ? 6.399 11.060 -21.527 1.00 95.62 190 VAL A C 1
ATOM 1494 O O . VAL A 1 190 ? 7.285 11.797 -21.100 1.00 95.62 190 VAL A O 1
ATOM 1497 N N . GLU A 1 191 ? 6.139 9.876 -20.965 1.00 96.50 191 GLU A N 1
ATOM 1498 C CA . GLU A 1 191 ? 6.875 9.396 -19.790 1.00 96.50 191 GLU A CA 1
ATOM 1499 C C . GLU A 1 191 ? 8.363 9.152 -20.105 1.00 96.50 191 GLU A C 1
ATOM 1501 O O . GLU A 1 191 ? 9.221 9.345 -19.244 1.00 96.50 191 GLU A O 1
ATOM 1506 N N . THR A 1 192 ? 8.695 8.793 -21.348 1.00 96.19 192 THR A N 1
ATOM 1507 C CA . THR A 1 192 ? 10.089 8.641 -21.795 1.00 96.19 192 THR A CA 1
ATOM 1508 C C . THR A 1 192 ? 10.845 9.972 -21.785 1.00 96.19 192 THR A C 1
ATOM 1510 O O . THR A 1 192 ? 11.995 10.023 -21.348 1.00 96.19 192 THR A O 1
ATOM 1513 N N . GLU A 1 193 ? 10.220 11.068 -22.217 1.00 97.00 193 GLU A N 1
ATOM 1514 C CA . GLU A 1 193 ? 10.836 12.400 -22.144 1.00 97.00 193 GLU A CA 1
ATOM 1515 C C . GLU A 1 193 ? 11.008 12.875 -20.696 1.00 97.00 193 GLU A C 1
ATOM 1517 O O . GLU A 1 193 ? 12.035 13.467 -20.354 1.00 97.00 193 GL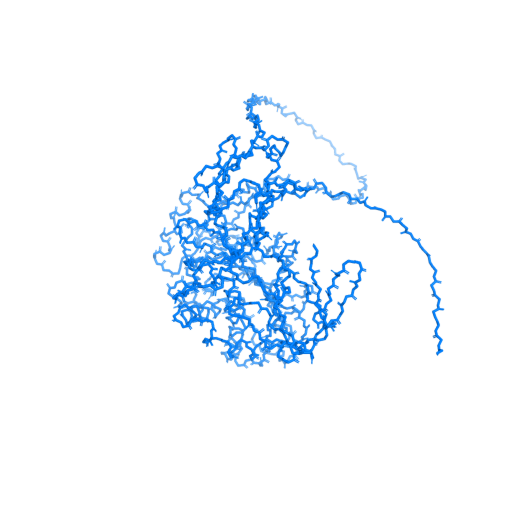U A O 1
ATOM 1522 N N . ILE A 1 194 ? 10.065 12.540 -19.809 1.00 96.06 194 ILE A N 1
ATOM 1523 C CA . ILE A 1 194 ? 10.208 12.793 -18.368 1.00 96.06 194 ILE A CA 1
ATOM 1524 C C . ILE A 1 194 ? 11.432 12.049 -17.815 1.00 96.06 194 ILE A C 1
ATOM 1526 O O . ILE A 1 194 ? 12.247 12.654 -17.118 1.00 96.06 194 ILE A O 1
ATOM 1530 N N . ALA A 1 195 ? 11.620 10.776 -18.179 1.00 96.31 195 ALA A N 1
ATOM 1531 C CA . ALA A 1 195 ? 12.774 9.983 -17.748 1.00 96.31 195 ALA A CA 1
ATOM 1532 C C . ALA A 1 195 ? 14.105 10.618 -18.188 1.00 96.31 195 ALA A C 1
ATOM 1534 O O . ALA A 1 195 ? 15.028 10.753 -17.382 1.00 96.31 195 ALA A O 1
ATOM 1535 N N . LYS A 1 196 ? 14.191 11.077 -19.444 1.00 96.50 196 LYS A N 1
ATOM 1536 C CA . LYS A 1 196 ? 15.365 11.803 -19.962 1.00 96.50 196 LYS A CA 1
ATOM 1537 C C . LYS A 1 196 ? 15.620 13.100 -19.195 1.00 96.50 196 LYS A C 1
ATOM 1539 O O . LYS A 1 196 ? 16.761 13.389 -18.842 1.00 96.50 196 LYS A O 1
ATOM 1544 N N . CYS A 1 197 ? 14.570 13.870 -18.914 1.00 95.75 197 CYS A N 1
ATOM 1545 C CA . CYS A 1 197 ? 14.663 15.124 -18.168 1.00 95.75 197 CYS A CA 1
ATOM 1546 C C . CYS A 1 197 ? 15.188 14.902 -16.740 1.00 95.75 197 CYS A C 1
ATOM 1548 O O . CYS A 1 197 ? 16.133 15.575 -16.326 1.00 95.75 197 CYS A O 1
ATOM 1550 N N . LEU A 1 198 ? 14.631 13.923 -16.020 1.00 94.88 198 LEU A N 1
ATOM 1551 C CA . LEU A 1 198 ? 15.062 13.559 -14.666 1.00 94.88 198 LEU A CA 1
ATOM 1552 C C . LEU A 1 198 ? 16.516 13.088 -14.641 1.00 94.88 198 LEU A C 1
ATOM 1554 O O . LEU A 1 198 ? 17.297 13.541 -13.804 1.00 94.88 198 LEU A O 1
ATOM 1558 N N . LYS A 1 199 ? 16.905 12.242 -15.603 1.00 94.38 199 LYS A N 1
ATOM 1559 C CA . LYS A 1 199 ? 18.295 11.803 -15.754 1.00 94.38 199 LYS A CA 1
ATOM 1560 C C . LYS A 1 199 ? 19.244 12.986 -15.972 1.00 94.38 199 LYS A C 1
ATOM 1562 O O . LYS A 1 199 ? 20.253 13.084 -15.283 1.00 94.38 199 LYS A O 1
ATOM 1567 N N . ASN A 1 200 ? 18.919 13.891 -16.896 1.00 92.94 200 ASN A N 1
ATOM 1568 C CA . ASN A 1 200 ? 19.775 15.035 -17.233 1.00 92.94 200 ASN A CA 1
ATOM 1569 C C . ASN A 1 200 ? 19.932 16.025 -16.074 1.00 92.94 200 ASN A C 1
ATOM 1571 O O . ASN A 1 200 ? 20.998 16.613 -15.908 1.00 92.94 200 ASN A O 1
ATOM 1575 N N . LYS A 1 201 ? 18.876 16.213 -15.276 1.00 90.50 201 LYS A N 1
ATOM 1576 C CA . LYS A 1 201 ? 18.906 17.064 -14.078 1.00 90.50 201 LYS A CA 1
ATOM 1577 C C . LYS A 1 201 ? 19.590 16.401 -12.885 1.00 90.50 201 LYS A C 1
ATOM 1579 O O . LYS A 1 201 ? 19.988 17.110 -11.967 1.00 90.50 201 LYS A O 1
ATOM 1584 N N . ASN A 1 202 ? 19.697 15.071 -12.887 1.00 85.62 202 ASN A N 1
ATOM 1585 C CA . ASN A 1 202 ? 20.130 14.268 -11.747 1.00 85.62 202 ASN A CA 1
ATOM 1586 C C . ASN A 1 202 ? 19.367 14.624 -10.453 1.00 85.62 202 ASN A C 1
ATOM 1588 O O . ASN A 1 202 ? 19.973 14.815 -9.401 1.00 85.62 202 ASN A O 1
ATOM 1592 N N . SER A 1 203 ? 18.040 14.783 -10.553 1.00 83.31 203 SER A N 1
ATOM 1593 C CA . SER A 1 203 ? 17.222 15.359 -9.475 1.00 83.31 203 SER A CA 1
ATOM 1594 C C . SER A 1 203 ? 16.720 14.355 -8.435 1.00 83.31 203 SER A C 1
ATOM 1596 O O . SER A 1 203 ? 16.199 14.772 -7.403 1.00 83.31 203 SER A O 1
ATOM 1598 N N . LEU A 1 204 ? 16.882 13.047 -8.667 1.00 88.56 204 LEU A N 1
ATOM 1599 C CA . LEU A 1 204 ? 16.444 12.031 -7.709 1.00 88.56 204 LEU A CA 1
ATOM 1600 C C . LEU A 1 204 ? 17.456 11.860 -6.570 1.00 88.56 204 LEU A C 1
ATOM 1602 O O . LEU A 1 204 ? 18.654 11.688 -6.795 1.00 88.56 204 LEU A O 1
ATOM 1606 N N . THR A 1 205 ? 16.944 11.854 -5.344 1.00 85.38 205 THR A N 1
ATOM 1607 C CA . THR A 1 205 ? 17.707 11.784 -4.093 1.00 85.38 205 THR A CA 1
ATOM 1608 C C . THR A 1 205 ? 17.229 10.635 -3.202 1.00 85.38 205 THR A C 1
ATOM 1610 O O . THR A 1 205 ? 16.113 10.133 -3.343 1.00 85.38 205 THR A O 1
ATOM 1613 N N . LEU A 1 206 ? 18.087 10.192 -2.283 1.00 83.00 206 LEU A N 1
ATOM 1614 C CA . LEU A 1 206 ? 17.789 9.164 -1.282 1.00 83.00 206 LEU A CA 1
ATOM 1615 C C . LEU A 1 206 ? 18.059 9.712 0.125 1.00 83.00 206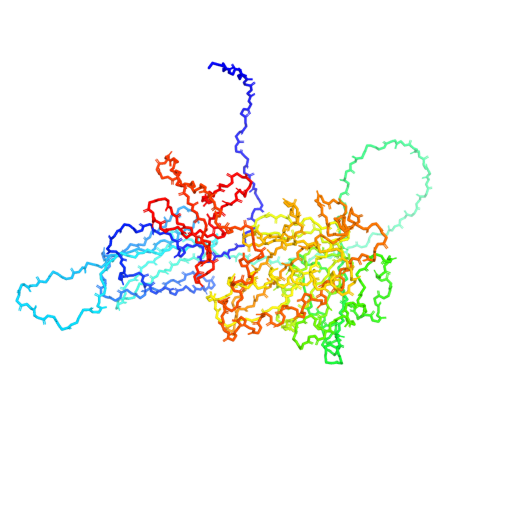 LEU A C 1
ATOM 1617 O O . LEU A 1 206 ? 18.890 10.601 0.297 1.00 83.00 206 LEU A O 1
ATOM 1621 N N . ALA A 1 207 ? 17.372 9.154 1.126 1.00 68.19 207 ALA A N 1
ATOM 1622 C CA . ALA A 1 207 ? 17.372 9.636 2.512 1.00 68.19 207 ALA A CA 1
ATOM 1623 C C . ALA A 1 207 ? 18.757 9.667 3.193 1.00 68.19 207 ALA A C 1
ATOM 1625 O O . ALA A 1 207 ? 18.955 10.399 4.156 1.00 68.19 207 ALA A O 1
ATOM 1626 N N . ASP A 1 208 ? 19.710 8.861 2.725 1.00 69.38 208 ASP A N 1
ATOM 1627 C CA . ASP A 1 208 ? 21.011 8.634 3.360 1.00 69.38 208 ASP A CA 1
ATOM 1628 C C . ASP A 1 208 ? 22.192 9.249 2.588 1.00 69.38 208 ASP A C 1
ATOM 1630 O O . ASP A 1 208 ? 23.323 8.790 2.728 1.00 69.38 208 ASP A O 1
ATOM 1634 N N . ASN A 1 209 ? 21.954 10.278 1.759 1.00 66.62 209 ASN A N 1
ATOM 1635 C CA . ASN A 1 209 ? 22.959 10.870 0.856 1.00 66.62 209 ASN A CA 1
ATOM 1636 C C . ASN A 1 209 ? 23.640 9.840 -0.070 1.00 66.62 209 ASN A C 1
ATOM 1638 O O . ASN A 1 209 ? 24.693 10.118 -0.650 1.00 66.62 209 ASN A O 1
ATOM 1642 N N . THR A 1 210 ? 23.037 8.655 -0.232 1.00 81.19 210 THR A N 1
ATOM 1643 C CA . THR A 1 210 ? 23.492 7.628 -1.169 1.00 81.19 210 THR A CA 1
ATOM 1644 C C . THR A 1 210 ? 23.589 8.234 -2.557 1.00 81.19 210 THR A C 1
ATOM 1646 O O . THR A 1 210 ? 22.632 8.824 -3.065 1.00 81.19 210 THR A O 1
ATOM 1649 N N . LYS A 1 211 ? 24.748 8.069 -3.199 1.00 84.06 211 LYS A N 1
ATOM 1650 C CA . LYS A 1 211 ? 24.958 8.565 -4.555 1.00 84.06 211 LYS A CA 1
ATOM 1651 C C . LYS A 1 211 ? 24.039 7.809 -5.512 1.00 84.06 211 LYS A C 1
ATOM 1653 O O . LYS A 1 211 ? 24.186 6.601 -5.693 1.00 84.06 211 LYS A O 1
ATOM 1658 N N . VAL A 1 212 ? 23.113 8.524 -6.141 1.00 90.19 212 VAL A N 1
ATOM 1659 C CA . VAL A 1 212 ? 22.191 7.963 -7.131 1.00 90.19 212 VAL A CA 1
ATOM 1660 C C . VAL A 1 212 ? 22.803 8.084 -8.526 1.00 90.19 212 VAL A C 1
ATOM 1662 O O . VAL A 1 212 ? 23.272 9.152 -8.914 1.00 90.19 212 VAL A O 1
ATOM 1665 N N . SER A 1 213 ? 22.793 6.986 -9.277 1.00 92.12 213 SER A N 1
ATOM 1666 C CA . SER A 1 213 ? 23.127 6.952 -10.702 1.00 92.12 213 SER A CA 1
ATOM 1667 C C . SER A 1 213 ? 21.869 6.616 -11.496 1.00 92.12 213 SER A C 1
ATOM 1669 O O . SER A 1 213 ? 21.255 5.570 -11.278 1.00 92.12 213 SER A O 1
ATOM 1671 N N . LEU A 1 214 ? 21.479 7.511 -12.405 1.00 94.44 214 LEU A N 1
ATOM 1672 C CA . LEU A 1 214 ? 20.265 7.378 -13.209 1.00 94.44 214 LEU A CA 1
ATOM 1673 C C . LEU A 1 214 ? 20.575 6.819 -14.598 1.00 94.44 214 LEU A C 1
ATOM 1675 O O . LEU A 1 214 ? 21.411 7.356 -15.328 1.00 94.44 214 LEU A O 1
ATOM 1679 N N . PHE A 1 215 ? 19.844 5.778 -14.979 1.00 95.06 215 PHE A N 1
ATOM 1680 C CA . PHE A 1 215 ? 19.933 5.121 -16.279 1.00 95.06 215 PHE A CA 1
ATOM 1681 C C . PHE A 1 215 ? 18.577 5.149 -16.972 1.00 95.06 215 PHE A C 1
ATOM 1683 O O . PHE A 1 215 ? 17.534 5.038 -16.329 1.00 95.06 215 PHE A O 1
ATOM 1690 N N . LEU A 1 216 ? 18.584 5.263 -18.294 1.00 95.06 216 LEU A N 1
ATOM 1691 C CA . LEU A 1 216 ? 17.423 4.904 -19.103 1.00 95.06 216 LEU A CA 1
ATOM 1692 C C . LEU A 1 216 ? 17.409 3.386 -19.306 1.00 95.06 216 LEU A C 1
ATOM 1694 O O . LEU A 1 216 ? 18.463 2.747 -19.270 1.00 95.06 216 LEU A O 1
ATOM 1698 N N . GLU A 1 217 ? 16.237 2.810 -19.570 1.00 90.44 217 GLU A N 1
ATOM 1699 C CA . GLU A 1 217 ? 16.099 1.372 -19.862 1.00 90.44 217 GLU A CA 1
ATOM 1700 C C . GLU A 1 217 ? 17.124 0.880 -20.901 1.00 90.44 217 GLU A C 1
ATOM 1702 O O . GLU A 1 217 ? 17.837 -0.094 -20.655 1.00 90.44 217 GLU A O 1
ATOM 1707 N N . SER A 1 218 ? 17.313 1.628 -21.993 1.00 89.31 218 SER A N 1
ATOM 1708 C CA . SER A 1 218 ? 18.226 1.266 -23.084 1.00 89.31 218 SER A CA 1
ATOM 1709 C C . SER A 1 218 ? 19.697 1.141 -22.664 1.00 89.31 218 SER A C 1
ATOM 1711 O O . SER A 1 218 ? 20.494 0.513 -23.361 1.00 89.31 218 SER A O 1
ATOM 1713 N N . GLU A 1 219 ? 20.070 1.745 -21.537 1.00 91.25 219 GLU A N 1
ATOM 1714 C CA . GLU A 1 219 ? 21.436 1.799 -21.003 1.00 91.25 219 GLU A CA 1
ATOM 1715 C C . GLU A 1 219 ? 21.657 0.769 -19.887 1.00 91.25 219 GLU A C 1
ATOM 1717 O O . GLU A 1 219 ? 22.795 0.450 -19.539 1.00 91.25 219 GLU A O 1
ATOM 1722 N N . ALA A 1 220 ? 20.574 0.221 -19.334 1.00 85.00 220 ALA A N 1
ATOM 1723 C CA . ALA A 1 220 ? 20.584 -0.609 -18.138 1.00 85.00 220 ALA A CA 1
ATOM 1724 C C . ALA A 1 220 ? 20.753 -2.112 -18.412 1.00 85.00 220 ALA A C 1
ATOM 1726 O O . ALA A 1 220 ? 20.704 -2.909 -17.478 1.00 85.00 220 ALA A O 1
ATOM 1727 N N . LYS A 1 221 ? 21.013 -2.526 -19.662 1.00 81.50 221 LYS A N 1
ATOM 1728 C CA . LYS A 1 221 ? 21.174 -3.949 -20.037 1.00 81.50 221 LYS A CA 1
ATOM 1729 C C . LYS A 1 221 ? 22.221 -4.696 -19.203 1.00 81.50 221 LYS A C 1
ATOM 1731 O O . LYS A 1 221 ? 22.074 -5.882 -18.964 1.00 81.50 221 LYS A O 1
ATOM 1736 N N . HIS A 1 222 ? 23.261 -4.000 -18.750 1.00 81.19 222 HIS A N 1
ATOM 1737 C CA . HIS A 1 222 ? 24.333 -4.554 -17.918 1.00 81.19 222 HIS A CA 1
ATOM 1738 C C . HIS A 1 222 ? 23.954 -4.711 -16.431 1.00 81.19 222 HIS A C 1
ATOM 1740 O O . HIS A 1 222 ? 24.682 -5.350 -15.671 1.00 81.19 222 HIS A O 1
ATOM 1746 N N . LEU A 1 223 ? 22.854 -4.086 -15.996 1.00 79.00 223 LEU A N 1
ATOM 1747 C CA . LEU A 1 223 ? 22.355 -4.135 -14.619 1.00 79.00 223 LEU A CA 1
ATOM 1748 C C . LEU A 1 223 ? 21.394 -5.304 -14.390 1.00 79.00 223 LEU A C 1
ATOM 1750 O O . LEU A 1 223 ? 21.237 -5.739 -13.251 1.00 79.00 223 LEU A O 1
ATOM 1754 N N . VAL A 1 224 ? 20.781 -5.812 -15.459 1.00 75.12 224 VAL A N 1
ATOM 1755 C CA . VAL A 1 224 ? 19.973 -7.033 -15.448 1.00 75.12 224 VAL A CA 1
ATOM 1756 C C . VAL A 1 224 ? 20.934 -8.217 -15.508 1.00 75.12 224 VAL A C 1
ATOM 1758 O O . VAL A 1 224 ? 21.621 -8.405 -16.509 1.00 75.12 224 VAL A O 1
ATOM 1761 N N . LYS A 1 225 ? 21.057 -8.956 -14.402 1.00 66.00 225 LYS A N 1
ATOM 1762 C CA . LYS A 1 225 ? 22.097 -9.988 -14.243 1.00 66.00 225 LYS A CA 1
ATOM 1763 C C . LYS A 1 225 ? 21.585 -11.416 -14.412 1.00 66.00 225 LYS A C 1
ATOM 1765 O O . LYS A 1 225 ? 22.335 -12.242 -14.919 1.00 66.00 225 LYS A O 1
ATOM 1770 N N . ASP A 1 226 ? 20.327 -11.667 -14.050 1.00 69.75 226 ASP A N 1
ATOM 1771 C CA . ASP A 1 226 ? 19.748 -13.010 -13.983 1.00 69.75 226 ASP A CA 1
ATOM 1772 C C . ASP A 1 226 ? 18.351 -13.041 -14.627 1.00 69.75 226 ASP A C 1
ATOM 1774 O O . ASP A 1 226 ? 17.648 -12.027 -14.634 1.00 69.75 226 ASP A O 1
ATOM 1778 N N . ASP A 1 227 ? 17.909 -14.224 -15.067 1.00 71.75 227 ASP A N 1
ATOM 1779 C CA . ASP A 1 227 ? 16.535 -14.470 -15.549 1.00 71.75 227 ASP A CA 1
ATOM 1780 C C . ASP A 1 227 ? 15.460 -14.209 -14.473 1.00 71.75 227 ASP A C 1
ATOM 1782 O O . ASP A 1 227 ? 14.293 -13.987 -14.793 1.00 71.75 227 ASP A O 1
ATOM 1786 N N . ASP A 1 228 ? 15.860 -14.179 -13.199 1.00 78.94 228 ASP A N 1
ATOM 1787 C CA . ASP A 1 228 ? 14.982 -13.915 -12.056 1.00 78.94 228 ASP A CA 1
ATOM 1788 C C . ASP A 1 228 ? 14.807 -12.418 -11.741 1.00 78.94 228 ASP A C 1
ATOM 1790 O O . ASP A 1 228 ? 14.119 -12.071 -10.777 1.00 78.94 228 ASP A O 1
ATOM 1794 N N . SER A 1 229 ? 15.470 -11.509 -12.461 1.00 89.50 229 SER A N 1
ATOM 1795 C CA . SER A 1 229 ? 15.286 -10.066 -12.255 1.00 89.50 229 SER A CA 1
ATOM 1796 C C . SER A 1 229 ? 13.916 -9.594 -12.738 1.00 89.50 229 SER A C 1
ATOM 1798 O O . SER A 1 229 ? 13.318 -10.185 -13.637 1.00 89.50 229 SER A O 1
ATOM 1800 N N . PHE A 1 230 ? 13.413 -8.510 -12.143 1.00 93.62 230 PHE A N 1
ATOM 1801 C CA . PHE A 1 230 ? 12.117 -7.956 -12.525 1.00 93.62 230 PHE A CA 1
ATOM 1802 C C . PHE A 1 230 ? 12.120 -7.539 -14.003 1.00 93.62 230 PHE A C 1
ATOM 1804 O O . PHE A 1 230 ? 12.920 -6.704 -14.436 1.00 93.62 230 PHE A O 1
ATOM 1811 N N . ASN A 1 231 ? 11.222 -8.119 -14.795 1.00 94.19 231 ASN A N 1
ATOM 1812 C CA . ASN A 1 231 ? 11.205 -7.928 -16.239 1.00 94.19 231 ASN A CA 1
ATOM 1813 C C . ASN A 1 231 ? 10.451 -6.644 -16.617 1.00 94.19 231 ASN A C 1
ATOM 1815 O O . ASN A 1 231 ? 9.223 -6.607 -16.720 1.00 94.19 231 ASN A O 1
ATOM 1819 N N . LEU A 1 232 ? 11.216 -5.580 -16.874 1.00 94.38 232 LEU A N 1
ATOM 1820 C CA . LEU A 1 232 ? 10.673 -4.251 -17.165 1.00 94.38 232 LEU A CA 1
ATOM 1821 C C . LEU A 1 232 ? 9.739 -4.238 -18.383 1.00 94.38 232 LEU A C 1
ATOM 1823 O O . LEU A 1 232 ? 8.687 -3.603 -18.345 1.00 94.38 232 LEU A O 1
ATOM 1827 N N . LEU A 1 233 ? 10.108 -4.951 -19.453 1.00 93.44 233 LEU A N 1
ATOM 1828 C CA . LEU A 1 233 ? 9.315 -5.026 -20.683 1.00 93.44 233 LEU A CA 1
ATOM 1829 C C . LEU A 1 233 ? 8.008 -5.784 -20.460 1.00 93.44 233 LEU A C 1
ATOM 1831 O O . LEU A 1 233 ? 6.963 -5.350 -20.940 1.00 93.44 233 LEU A O 1
ATOM 1835 N N . LEU A 1 234 ? 8.048 -6.892 -19.718 1.00 95.44 234 LEU A N 1
ATOM 1836 C CA . LEU A 1 234 ? 6.854 -7.663 -19.381 1.00 95.44 234 LEU A CA 1
ATOM 1837 C C . LEU A 1 234 ? 5.874 -6.818 -18.562 1.00 95.44 234 LEU A C 1
ATOM 1839 O O . LEU A 1 234 ? 4.699 -6.744 -18.921 1.00 95.44 234 LEU A O 1
ATOM 1843 N N . PHE A 1 235 ? 6.359 -6.119 -17.531 1.00 97.31 235 PHE A N 1
ATOM 1844 C CA . PHE A 1 235 ? 5.527 -5.205 -16.749 1.00 97.31 235 PHE A CA 1
ATOM 1845 C C . PHE A 1 235 ? 4.941 -4.100 -17.632 1.00 97.31 235 PHE A C 1
ATOM 1847 O O . PHE A 1 235 ? 3.723 -3.919 -17.667 1.00 97.31 235 PHE A O 1
ATOM 1854 N N . MET A 1 236 ? 5.779 -3.410 -18.408 1.00 95.88 236 MET A N 1
ATOM 1855 C CA . MET A 1 236 ? 5.309 -2.340 -19.286 1.00 95.88 236 MET A CA 1
ATOM 1856 C C . MET A 1 236 ? 4.276 -2.836 -20.290 1.00 95.88 236 MET A C 1
ATOM 1858 O O . MET A 1 236 ? 3.305 -2.133 -20.539 1.00 95.88 236 MET A O 1
ATOM 1862 N N . ASN A 1 237 ? 4.417 -4.039 -20.840 1.00 95.56 237 ASN A N 1
ATOM 1863 C CA . ASN A 1 237 ? 3.434 -4.618 -21.757 1.00 95.56 237 ASN A CA 1
ATOM 1864 C C . ASN A 1 237 ? 2.132 -5.030 -21.059 1.00 95.56 237 ASN A C 1
ATOM 1866 O O . ASN A 1 237 ? 1.079 -4.980 -21.690 1.00 95.56 237 ASN A O 1
ATOM 1870 N N . SER A 1 238 ? 2.187 -5.381 -19.772 1.00 94.00 238 SER A N 1
ATOM 1871 C CA . SER A 1 238 ? 1.010 -5.764 -18.983 1.00 94.00 238 SER A CA 1
ATOM 1872 C C . SER A 1 238 ? 0.115 -4.583 -18.582 1.00 94.00 238 SER A C 1
ATOM 1874 O O . SER A 1 238 ? -1.083 -4.772 -18.371 1.00 94.00 238 SER A O 1
ATOM 1876 N N . ILE A 1 239 ? 0.655 -3.358 -18.500 1.00 93.50 239 ILE A N 1
ATOM 1877 C CA . ILE A 1 239 ? -0.119 -2.179 -18.086 1.00 93.50 239 ILE A CA 1
ATOM 1878 C C . ILE A 1 239 ? -0.882 -1.528 -19.250 1.00 93.50 239 ILE A C 1
ATOM 1880 O O . ILE A 1 239 ? -0.329 -1.235 -20.316 1.00 93.50 239 ILE A O 1
ATOM 1884 N N . ILE A 1 240 ? -2.158 -1.233 -18.998 1.00 91.31 240 ILE A N 1
ATOM 1885 C CA . ILE A 1 240 ? -3.077 -0.521 -19.911 1.00 91.31 240 ILE A CA 1
ATOM 1886 C C . ILE A 1 240 ? -3.685 0.744 -19.286 1.00 91.31 240 ILE A C 1
ATOM 1888 O O . ILE A 1 240 ? -4.532 1.392 -19.890 1.00 91.31 240 ILE A O 1
ATOM 1892 N N . THR A 1 241 ? -3.261 1.082 -18.073 1.00 96.06 241 THR A N 1
ATOM 1893 C CA . THR A 1 241 ? -3.760 2.207 -17.279 1.00 96.06 241 THR A CA 1
ATOM 1894 C C . THR A 1 241 ? -3.461 3.566 -17.904 1.00 96.06 241 THR A C 1
ATOM 1896 O O . THR A 1 241 ? -2.538 3.729 -18.717 1.00 96.06 241 THR A O 1
ATOM 1899 N N . HIS A 1 242 ? -4.224 4.570 -17.478 1.00 95.06 242 HIS A N 1
ATOM 1900 C CA . HIS A 1 242 ? -4.110 5.953 -17.939 1.00 95.06 242 HIS A CA 1
ATOM 1901 C C . HIS A 1 242 ? -3.308 6.849 -16.991 1.00 95.06 242 HIS A C 1
ATOM 1903 O O . HIS A 1 242 ? -2.667 7.786 -17.465 1.00 95.06 242 HIS A O 1
ATOM 1909 N N . ARG A 1 243 ? -3.296 6.560 -15.685 1.00 95.31 243 ARG A N 1
ATOM 1910 C CA . ARG A 1 243 ? -2.602 7.366 -14.666 1.00 95.31 243 ARG A CA 1
ATOM 1911 C C . ARG A 1 243 ? -1.534 6.574 -13.921 1.00 95.31 243 ARG A C 1
ATOM 1913 O O . ARG A 1 243 ? -0.403 7.033 -13.816 1.00 95.31 243 ARG A O 1
ATOM 1920 N N . PHE A 1 244 ? -1.859 5.387 -13.418 1.00 98.06 244 PHE A N 1
ATOM 1921 C CA . PHE A 1 244 ? -0.985 4.693 -12.462 1.00 98.06 244 PHE A CA 1
ATOM 1922 C C . PHE A 1 244 ? -0.056 3.658 -13.108 1.00 98.06 244 PHE A C 1
ATOM 1924 O O . PHE A 1 244 ? -0.459 2.938 -14.014 1.00 98.06 244 PHE A O 1
ATOM 1931 N N . GLY A 1 245 ? 1.190 3.559 -12.637 1.00 97.62 245 GLY A N 1
ATOM 1932 C CA . GLY A 1 245 ? 2.174 2.553 -13.059 1.00 97.62 245 GLY A CA 1
ATOM 1933 C C . GLY A 1 245 ? 2.907 2.862 -14.369 1.00 97.62 245 GLY A C 1
ATOM 1934 O O . GLY A 1 245 ? 3.790 2.112 -14.772 1.00 97.62 245 GLY A O 1
ATOM 1935 N N . ARG A 1 246 ? 2.573 3.971 -15.038 1.00 97.88 246 ARG A N 1
ATOM 1936 C CA . ARG A 1 246 ? 3.066 4.310 -16.387 1.00 97.88 246 ARG A CA 1
ATOM 1937 C C . ARG A 1 246 ? 4.496 4.847 -16.430 1.00 97.88 246 ARG A C 1
ATOM 1939 O O . ARG A 1 246 ? 5.107 4.879 -17.498 1.00 97.88 246 ARG A O 1
ATOM 1946 N N . PHE A 1 247 ? 5.014 5.280 -15.287 1.00 98.19 247 PHE A N 1
ATOM 1947 C CA . PHE A 1 247 ? 6.399 5.692 -15.110 1.00 98.19 247 PHE A CA 1
ATOM 1948 C C . PHE A 1 247 ? 7.040 4.777 -14.066 1.00 98.19 247 PHE A C 1
ATOM 1950 O O . PHE A 1 247 ? 6.665 4.816 -12.895 1.00 98.19 247 PHE A O 1
ATOM 1957 N N . LEU A 1 248 ? 7.971 3.931 -14.499 1.00 98.25 248 LEU A N 1
ATOM 1958 C CA . LEU A 1 248 ? 8.664 2.959 -13.662 1.00 98.25 248 LEU A CA 1
ATOM 1959 C C . LEU A 1 248 ? 10.056 3.462 -13.292 1.00 98.25 248 LEU A C 1
ATOM 1961 O O . LEU A 1 248 ? 10.832 3.896 -14.144 1.00 98.25 248 LEU A O 1
ATOM 1965 N N . ILE A 1 249 ? 10.380 3.300 -12.018 1.00 98.19 249 ILE A N 1
ATOM 1966 C CA . ILE A 1 249 ? 11.720 3.385 -11.460 1.00 98.19 249 ILE A CA 1
ATOM 1967 C C . ILE A 1 249 ? 12.064 1.982 -10.980 1.00 98.19 249 ILE A C 1
ATOM 1969 O O . ILE A 1 249 ? 11.414 1.463 -10.078 1.00 98.19 249 ILE A O 1
ATOM 1973 N N . TRP A 1 250 ? 13.077 1.355 -11.554 1.00 97.12 250 TRP A N 1
ATOM 1974 C CA . TRP A 1 250 ? 13.524 0.040 -11.113 1.00 97.12 250 TRP A CA 1
ATOM 1975 C C . TRP A 1 250 ? 14.951 0.086 -10.586 1.00 97.12 250 TRP A C 1
ATOM 1977 O O . TRP A 1 250 ? 15.791 0.833 -11.086 1.00 97.12 250 TRP A O 1
ATOM 1987 N N . SER A 1 251 ? 15.238 -0.741 -9.588 1.00 94.56 251 SER A N 1
ATOM 1988 C CA . SER A 1 251 ? 16.600 -1.021 -9.154 1.00 94.56 251 SER A CA 1
ATOM 1989 C C . SER A 1 251 ? 16.768 -2.514 -8.870 1.00 94.56 251 SER A C 1
ATOM 1991 O O . SER A 1 251 ? 15.876 -3.122 -8.282 1.00 94.56 251 SER A O 1
ATOM 1993 N N . PRO A 1 252 ? 17.915 -3.130 -9.203 1.00 91.81 252 PRO A N 1
ATOM 1994 C CA . PRO A 1 252 ? 18.189 -4.499 -8.769 1.00 91.81 252 PRO A CA 1
ATOM 1995 C C . PRO A 1 252 ? 18.327 -4.592 -7.241 1.00 91.81 252 PRO A C 1
ATOM 1997 O O . PRO A 1 252 ? 18.090 -5.641 -6.642 1.00 91.81 252 PRO A O 1
ATOM 2000 N N . ARG A 1 253 ? 18.734 -3.501 -6.581 1.00 90.81 253 ARG A N 1
ATOM 2001 C CA . ARG A 1 253 ? 18.883 -3.461 -5.129 1.00 90.81 253 ARG A CA 1
ATOM 2002 C C . ARG A 1 253 ? 18.711 -2.045 -4.605 1.00 90.81 253 ARG A C 1
ATOM 2004 O O . ARG A 1 253 ? 19.451 -1.142 -4.987 1.00 90.81 253 ARG A O 1
ATOM 2011 N N . LEU A 1 254 ? 17.816 -1.893 -3.638 1.00 91.75 254 LEU A N 1
ATOM 2012 C CA . LEU A 1 254 ? 17.460 -0.605 -3.060 1.00 91.75 254 LEU A CA 1
ATOM 2013 C C . LEU A 1 254 ? 17.335 -0.699 -1.537 1.00 91.75 254 LEU A C 1
ATOM 2015 O O . LEU A 1 254 ? 17.030 -1.757 -0.989 1.00 91.75 254 LEU A O 1
ATOM 2019 N N . SER A 1 255 ? 17.566 0.409 -0.836 1.00 92.19 255 SER A N 1
ATOM 2020 C CA . SER A 1 255 ? 17.294 0.493 0.601 1.00 92.19 255 SER A CA 1
ATOM 2021 C C . SER A 1 255 ? 15.794 0.365 0.872 1.00 92.19 255 SER A C 1
ATOM 2023 O O . SER A 1 255 ? 15.381 -0.555 1.574 1.00 92.19 255 SER A O 1
ATOM 2025 N N . SER A 1 256 ? 14.985 1.240 0.272 1.00 93.81 256 SER A N 1
ATOM 2026 C CA . SER A 1 256 ? 13.527 1.285 0.395 1.00 93.81 256 SER A CA 1
ATOM 2027 C C . SER A 1 256 ? 12.908 1.940 -0.848 1.00 93.81 256 SER A C 1
ATOM 2029 O O . SER A 1 256 ? 13.228 3.080 -1.182 1.00 93.81 256 SER A O 1
ATOM 2031 N N . THR A 1 257 ? 12.007 1.228 -1.529 1.00 96.69 257 THR A N 1
ATOM 2032 C CA . THR A 1 257 ? 11.146 1.756 -2.610 1.00 96.69 257 THR A CA 1
ATOM 2033 C C . THR A 1 257 ? 10.279 2.902 -2.105 1.00 96.69 257 THR A C 1
ATOM 2035 O O . THR A 1 257 ? 10.103 3.906 -2.797 1.00 96.69 257 THR A O 1
ATOM 2038 N N . HIS A 1 258 ? 9.817 2.791 -0.859 1.00 95.94 258 HIS A N 1
ATOM 2039 C CA . HIS A 1 258 ? 9.016 3.809 -0.191 1.00 95.94 258 HIS A CA 1
ATOM 2040 C C . HIS A 1 258 ? 9.779 5.123 -0.053 1.00 95.94 258 HIS A C 1
ATOM 2042 O O . HIS A 1 258 ? 9.224 6.185 -0.316 1.00 95.94 258 HIS A O 1
ATOM 2048 N N . ASP A 1 259 ? 11.070 5.046 0.275 1.00 93.62 259 ASP A N 1
ATOM 2049 C CA . ASP A 1 259 ? 11.918 6.221 0.477 1.00 93.62 259 ASP A CA 1
ATOM 2050 C C . ASP A 1 259 ? 12.209 6.918 -0.859 1.00 93.62 259 ASP A C 1
ATOM 2052 O O . ASP A 1 259 ? 12.191 8.146 -0.912 1.00 93.62 259 ASP A O 1
ATOM 2056 N N . VAL A 1 260 ? 12.408 6.164 -1.950 1.00 94.75 260 VAL A N 1
ATOM 2057 C CA . VAL A 1 260 ? 12.534 6.745 -3.301 1.00 94.75 260 VAL A CA 1
ATOM 2058 C C . VAL A 1 260 ? 11.296 7.561 -3.649 1.00 94.75 260 VAL A C 1
ATOM 2060 O O . VAL A 1 260 ? 11.413 8.697 -4.103 1.00 94.75 260 VAL A O 1
ATOM 2063 N N . VAL A 1 261 ? 10.109 7.004 -3.429 1.00 95.50 261 VAL A N 1
ATOM 2064 C CA . VAL A 1 261 ? 8.849 7.666 -3.777 1.00 95.50 261 VAL A CA 1
ATOM 2065 C C . VAL A 1 261 ? 8.599 8.883 -2.885 1.00 95.50 261 VAL A C 1
ATOM 2067 O O . VAL A 1 261 ? 8.286 9.959 -3.394 1.00 95.50 261 VAL A O 1
ATOM 2070 N N . SER A 1 262 ? 8.781 8.751 -1.569 1.00 93.19 262 SER A N 1
ATOM 2071 C CA . SER A 1 262 ? 8.442 9.809 -0.615 1.00 93.19 262 SER A CA 1
ATOM 2072 C C . SER A 1 262 ? 9.365 11.026 -0.706 1.00 93.19 262 SER A C 1
ATOM 2074 O O . SER A 1 262 ? 8.894 12.154 -0.575 1.00 93.19 262 SER A O 1
ATOM 2076 N N . HIS A 1 263 ? 10.668 10.825 -0.942 1.00 91.88 263 HIS A N 1
ATOM 2077 C CA . HIS A 1 263 ? 11.638 11.927 -1.021 1.00 91.88 263 HIS A CA 1
ATOM 2078 C C . HIS A 1 263 ? 11.568 12.676 -2.350 1.00 91.88 263 HIS A C 1
ATOM 2080 O O . HIS A 1 263 ? 11.880 13.862 -2.405 1.00 91.88 263 HIS A O 1
ATOM 2086 N N . ASN A 1 264 ? 11.132 12.002 -3.415 1.00 93.56 264 ASN A N 1
ATOM 2087 C CA . ASN A 1 264 ? 11.157 12.555 -4.768 1.00 93.56 264 ASN A CA 1
ATOM 2088 C C . ASN A 1 264 ? 9.767 12.906 -5.297 1.00 93.56 264 ASN A C 1
ATOM 2090 O O . ASN A 1 264 ? 9.608 13.121 -6.495 1.00 93.56 264 ASN A O 1
ATOM 2094 N N . PHE A 1 265 ? 8.757 12.994 -4.428 1.00 89.88 265 PHE A N 1
ATOM 2095 C CA . PHE A 1 265 ? 7.373 13.214 -4.847 1.00 89.88 265 PHE A CA 1
ATOM 2096 C C . PHE A 1 265 ? 7.210 14.451 -5.752 1.00 89.88 265 PHE A C 1
ATOM 2098 O O . PHE A 1 265 ? 6.440 14.413 -6.702 1.00 89.88 265 PHE A O 1
ATOM 2105 N N . SER A 1 266 ? 7.957 15.536 -5.509 1.00 88.19 266 SER A N 1
ATOM 2106 C CA . SER A 1 266 ? 7.890 16.754 -6.335 1.00 88.19 266 SER A CA 1
ATOM 2107 C C . SER A 1 266 ? 8.515 16.622 -7.725 1.00 88.19 266 SER A C 1
ATOM 2109 O O . SER A 1 266 ? 8.194 17.415 -8.606 1.00 88.19 266 SER A O 1
ATOM 2111 N N . GLU A 1 267 ? 9.420 15.664 -7.912 1.00 92.00 267 GLU A N 1
ATOM 2112 C CA . GLU A 1 267 ? 10.091 15.404 -9.190 1.00 92.00 267 GLU A CA 1
ATOM 2113 C C . GLU A 1 267 ? 9.355 14.333 -10.004 1.00 92.00 267 GLU A C 1
ATOM 2115 O O . GLU A 1 267 ? 9.423 14.314 -11.234 1.00 92.00 267 GLU A O 1
ATOM 2120 N N . LEU A 1 268 ? 8.659 13.424 -9.320 1.00 94.31 268 LEU A N 1
ATOM 2121 C CA . LEU A 1 268 ? 7.996 12.284 -9.933 1.00 94.31 268 LEU A CA 1
ATOM 2122 C C . LEU A 1 268 ? 6.567 12.626 -10.372 1.00 94.31 268 LEU A C 1
ATOM 2124 O O . LEU A 1 268 ? 5.805 13.214 -9.604 1.00 94.31 268 LEU A O 1
ATOM 2128 N N . PRO A 1 269 ? 6.142 12.186 -11.569 1.00 95.00 269 PRO A N 1
ATOM 2129 C CA . PRO A 1 269 ? 4.733 12.208 -11.938 1.00 95.00 269 PRO A CA 1
ATOM 2130 C C . PRO A 1 269 ? 3.866 11.466 -10.914 1.00 95.00 269 PRO A C 1
ATOM 2132 O O . PRO A 1 269 ? 4.282 10.447 -10.351 1.00 95.00 269 PRO A O 1
ATOM 2135 N N . VAL A 1 270 ? 2.631 11.926 -10.713 1.00 95.00 270 VAL A N 1
ATOM 2136 C CA . VAL A 1 270 ? 1.629 11.163 -9.952 1.00 95.00 270 VAL A CA 1
ATOM 2137 C C . VAL A 1 270 ? 1.386 9.824 -10.652 1.00 95.00 270 VAL A C 1
ATOM 2139 O O . VAL A 1 270 ? 1.282 9.770 -11.875 1.00 95.00 270 VAL A O 1
ATOM 2142 N N . GLY A 1 271 ? 1.324 8.741 -9.880 1.00 97.25 271 GLY A N 1
ATOM 2143 C CA . GLY A 1 271 ? 1.222 7.381 -10.395 1.00 97.25 271 GLY A CA 1
ATOM 2144 C C . GLY A 1 271 ? 2.550 6.748 -10.810 1.00 97.25 271 GLY A C 1
ATOM 2145 O O . GLY A 1 271 ? 2.537 5.631 -11.327 1.00 97.25 271 GLY A O 1
ATOM 2146 N N . SER A 1 272 ? 3.689 7.403 -10.564 1.00 98.44 272 SER A N 1
ATOM 2147 C CA . SER A 1 272 ? 5.008 6.777 -10.721 1.00 98.44 272 SER A CA 1
ATOM 2148 C C . SER A 1 272 ? 5.171 5.627 -9.741 1.00 98.44 272 SER A C 1
ATOM 2150 O O . SER A 1 272 ? 4.826 5.766 -8.569 1.00 98.44 272 SER A O 1
ATOM 2152 N N . VAL A 1 273 ? 5.737 4.515 -10.203 1.00 98.69 273 VAL A N 1
ATOM 2153 C CA . VAL A 1 273 ? 5.999 3.324 -9.394 1.00 98.69 273 VAL A CA 1
ATOM 2154 C C . VAL A 1 273 ? 7.495 3.058 -9.296 1.00 98.69 273 VAL A C 1
ATOM 2156 O O . VAL A 1 273 ? 8.207 3.072 -10.295 1.00 98.69 273 VAL A O 1
ATOM 2159 N N . CYS A 1 274 ? 7.977 2.800 -8.086 1.00 98.50 274 CYS A N 1
ATOM 2160 C CA . CYS A 1 274 ? 9.309 2.294 -7.811 1.00 98.50 274 CYS A CA 1
ATOM 2161 C C . CYS A 1 274 ? 9.239 0.808 -7.458 1.00 98.50 274 CYS A C 1
ATOM 2163 O O . CYS A 1 274 ? 8.472 0.438 -6.574 1.00 98.50 274 CYS A O 1
ATOM 2165 N N . VAL A 1 275 ? 10.040 -0.026 -8.120 1.00 98.06 275 VAL A N 1
ATOM 2166 C CA . VAL A 1 275 ? 10.132 -1.478 -7.908 1.00 98.06 275 VAL A CA 1
ATOM 2167 C C . VAL A 1 275 ? 11.585 -1.856 -7.632 1.00 98.06 275 VAL A C 1
ATOM 2169 O O . VAL A 1 275 ? 12.502 -1.291 -8.229 1.00 98.06 275 VAL A O 1
ATOM 2172 N N . THR A 1 276 ? 11.816 -2.832 -6.756 1.00 95.44 276 THR A N 1
ATOM 2173 C CA . THR A 1 276 ? 13.159 -3.391 -6.541 1.00 95.44 276 THR A CA 1
ATOM 2174 C C . THR A 1 276 ? 13.132 -4.910 -6.461 1.00 95.44 276 THR A C 1
ATOM 2176 O O . THR A 1 276 ? 12.179 -5.482 -5.933 1.00 95.44 276 THR A O 1
ATOM 2179 N N . ASP A 1 277 ? 14.188 -5.567 -6.948 1.00 92.44 277 ASP A N 1
ATOM 2180 C CA . ASP A 1 277 ? 14.351 -7.019 -6.778 1.00 92.44 277 ASP A CA 1
ATOM 2181 C C . ASP A 1 277 ? 14.705 -7.387 -5.334 1.00 92.44 277 ASP A C 1
ATOM 2183 O O . ASP A 1 277 ? 14.257 -8.412 -4.822 1.00 92.44 277 ASP A O 1
ATOM 2187 N N . ILE A 1 278 ? 15.516 -6.554 -4.674 1.00 90.50 278 ILE A N 1
ATOM 2188 C CA . ILE A 1 278 ? 15.934 -6.754 -3.285 1.00 90.50 278 ILE A CA 1
ATOM 2189 C C . ILE A 1 278 ? 15.831 -5.433 -2.526 1.00 90.50 278 ILE A C 1
ATOM 2191 O O . ILE A 1 278 ? 16.395 -4.418 -2.951 1.00 90.50 278 ILE A O 1
ATOM 2195 N N . GLN A 1 279 ? 15.154 -5.454 -1.377 1.00 91.44 279 GLN A N 1
ATOM 2196 C CA . GLN A 1 279 ? 15.049 -4.325 -0.456 1.00 91.44 279 GLN A CA 1
ATOM 2197 C C . GLN A 1 279 ? 15.704 -4.665 0.890 1.00 91.44 279 GLN A C 1
ATOM 2199 O O . GLN A 1 279 ? 15.310 -5.618 1.561 1.00 91.44 279 GLN A O 1
ATOM 2204 N N . PHE A 1 280 ? 16.717 -3.896 1.300 1.00 90.75 280 PHE A N 1
ATOM 2205 C CA . PHE A 1 280 ? 17.521 -4.222 2.495 1.00 90.75 280 PHE A CA 1
ATOM 2206 C C . PHE A 1 280 ? 17.276 -3.318 3.714 1.00 90.75 280 PHE A C 1
ATOM 2208 O O . PHE A 1 280 ? 17.781 -3.611 4.792 1.00 90.75 280 PHE A O 1
ATOM 2215 N N . LYS A 1 281 ? 16.491 -2.245 3.571 1.00 90.81 281 LYS A N 1
ATOM 2216 C CA . LYS A 1 281 ? 15.978 -1.401 4.667 1.00 90.81 281 LYS A CA 1
ATOM 2217 C C . LYS A 1 281 ? 14.454 -1.247 4.530 1.00 90.81 281 LYS A C 1
ATOM 2219 O O . LYS A 1 281 ? 13.922 -0.140 4.563 1.00 90.81 281 LYS A O 1
ATOM 2224 N N . GLY A 1 282 ? 13.752 -2.360 4.299 1.00 86.94 282 GLY A N 1
ATOM 2225 C CA . GLY A 1 282 ? 12.313 -2.343 4.049 1.00 86.94 282 GLY A CA 1
ATOM 2226 C C . GLY A 1 282 ? 11.510 -1.839 5.244 1.00 86.94 282 GLY A C 1
ATOM 2227 O O . GLY A 1 282 ? 11.735 -2.266 6.375 1.00 86.94 282 GLY A O 1
ATOM 2228 N N . ARG A 1 283 ? 10.555 -0.941 4.994 1.00 88.06 283 ARG A N 1
ATOM 2229 C CA . ARG A 1 283 ? 9.715 -0.351 6.041 1.00 88.06 283 ARG A CA 1
ATOM 2230 C C . ARG A 1 283 ? 8.399 -1.105 6.188 1.00 88.06 283 ARG A C 1
ATOM 2232 O O . ARG A 1 283 ? 7.705 -1.363 5.210 1.00 88.06 283 ARG A O 1
ATOM 2239 N N . GLY A 1 284 ? 8.047 -1.416 7.426 1.00 88.06 284 GLY A N 1
ATOM 2240 C CA . GLY A 1 284 ? 6.693 -1.749 7.847 1.00 88.06 284 GLY A CA 1
ATOM 2241 C C . GLY A 1 284 ? 6.056 -0.580 8.597 1.00 88.06 284 GLY A C 1
ATOM 2242 O O . GLY A 1 284 ? 6.622 0.507 8.710 1.00 88.06 284 GLY A O 1
ATOM 2243 N N . ARG A 1 285 ? 4.857 -0.803 9.140 1.00 85.81 285 ARG A N 1
ATOM 2244 C CA . ARG A 1 285 ? 4.194 0.195 9.989 1.00 85.81 285 ARG A CA 1
ATOM 2245 C C . ARG A 1 285 ? 4.920 0.380 11.319 1.00 85.81 285 ARG A C 1
ATOM 2247 O O . ARG A 1 285 ? 5.490 -0.567 11.869 1.00 85.81 285 ARG A O 1
ATOM 2254 N N . THR A 1 286 ? 4.836 1.595 11.856 1.00 82.19 286 THR A N 1
ATOM 2255 C CA . THR A 1 286 ? 5.528 1.993 13.089 1.00 82.19 286 THR A CA 1
ATOM 2256 C C . THR A 1 286 ? 7.044 1.778 12.942 1.00 82.19 286 THR A C 1
ATOM 2258 O O . THR A 1 286 ? 7.665 2.445 12.124 1.00 82.19 286 THR A O 1
ATOM 2261 N N . LYS A 1 287 ? 7.644 0.852 13.702 1.00 80.88 287 LYS A N 1
ATOM 2262 C CA . LYS A 1 287 ? 9.083 0.538 13.684 1.00 80.88 287 LYS A CA 1
ATOM 2263 C C . LYS A 1 287 ? 9.377 -0.864 13.134 1.00 80.88 287 LYS A C 1
ATOM 2265 O O . LYS A 1 287 ? 10.495 -1.350 13.265 1.00 80.88 287 LYS A O 1
ATOM 2270 N N . ASN A 1 288 ? 8.378 -1.537 12.558 1.00 81.50 288 ASN A N 1
ATOM 2271 C CA . ASN A 1 288 ? 8.568 -2.876 12.012 1.00 81.50 288 ASN A CA 1
ATOM 2272 C C . ASN A 1 288 ? 9.365 -2.811 10.709 1.00 81.50 288 ASN A C 1
ATOM 2274 O O . ASN A 1 288 ? 9.180 -1.900 9.904 1.00 81.50 288 ASN A O 1
ATOM 2278 N N . VAL A 1 289 ? 10.214 -3.808 10.488 1.00 87.62 289 VAL A N 1
ATOM 2279 C CA . VAL A 1 289 ? 10.984 -3.969 9.251 1.00 87.62 289 VAL A CA 1
ATOM 2280 C C . VAL A 1 289 ? 10.272 -4.979 8.357 1.00 87.62 289 VAL A C 1
ATOM 2282 O O . VAL A 1 289 ? 9.718 -5.965 8.845 1.00 87.62 289 VAL A O 1
ATOM 2285 N N . TRP A 1 290 ? 10.268 -4.725 7.049 1.00 87.06 290 TRP A N 1
ATOM 2286 C CA . TRP A 1 290 ? 9.831 -5.699 6.052 1.00 87.06 290 TRP A CA 1
ATOM 2287 C C . TRP A 1 290 ? 11.044 -6.405 5.444 1.00 87.06 290 TRP A C 1
ATOM 2289 O O . TRP A 1 290 ? 11.878 -5.767 4.795 1.00 87.06 290 TRP A O 1
ATOM 2299 N N . GLU A 1 291 ? 11.123 -7.720 5.625 1.00 86.31 291 GLU A N 1
ATOM 2300 C CA . GLU A 1 291 ? 12.124 -8.562 4.971 1.00 86.31 291 GLU A CA 1
ATOM 2301 C C . GLU A 1 291 ? 11.681 -8.897 3.543 1.00 86.31 291 GLU A C 1
ATOM 2303 O O . GLU A 1 291 ? 10.564 -9.359 3.326 1.00 86.31 291 GLU A O 1
ATOM 2308 N N . SER A 1 292 ? 12.559 -8.675 2.561 1.00 86.06 292 SER A N 1
ATOM 2309 C CA . SER A 1 292 ? 12.262 -8.940 1.146 1.00 86.06 292 SER A CA 1
ATOM 2310 C C . SER A 1 292 ? 13.321 -9.847 0.505 1.00 86.06 292 SER A C 1
ATOM 2312 O O . SER A 1 292 ? 14.311 -9.384 -0.070 1.00 86.06 292 SER A O 1
ATOM 2314 N N . PRO A 1 293 ? 13.161 -11.168 0.643 1.00 85.38 293 PRO A N 1
ATOM 2315 C CA . PRO A 1 293 ? 13.994 -12.120 -0.075 1.00 85.38 293 PRO A CA 1
ATOM 2316 C C . PRO A 1 293 ? 13.708 -12.079 -1.582 1.00 85.38 293 PRO A C 1
ATOM 2318 O O . PRO A 1 293 ? 12.674 -11.574 -2.028 1.00 85.38 293 PRO A O 1
ATOM 2321 N N . LYS A 1 294 ? 14.630 -12.641 -2.375 1.00 88.06 294 LYS A N 1
ATOM 2322 C CA . LYS A 1 294 ? 14.469 -12.786 -3.830 1.00 88.06 294 LYS A CA 1
ATOM 2323 C C . LYS A 1 294 ? 13.139 -13.496 -4.133 1.00 88.06 294 LYS A C 1
ATOM 2325 O O . LYS A 1 294 ? 12.791 -14.457 -3.452 1.00 88.06 294 LYS A O 1
ATOM 2330 N N . GLY A 1 295 ? 12.394 -12.997 -5.119 1.00 90.62 295 GLY A N 1
ATOM 2331 C CA . GLY A 1 295 ? 11.056 -13.496 -5.469 1.00 90.62 295 GLY A CA 1
ATOM 2332 C C . GLY A 1 295 ? 9.896 -12.756 -4.786 1.00 90.62 295 GLY A C 1
ATOM 2333 O O . GLY A 1 295 ? 8.742 -12.945 -5.171 1.00 90.62 295 GLY A O 1
ATOM 2334 N N . CYS A 1 296 ? 10.174 -11.870 -3.824 1.00 94.00 296 CYS A N 1
ATOM 2335 C CA . CYS A 1 296 ? 9.184 -10.934 -3.293 1.00 94.00 296 CYS A CA 1
ATOM 2336 C C . CYS A 1 296 ? 8.919 -9.807 -4.318 1.00 94.00 296 CYS A C 1
ATOM 2338 O O . CYS A 1 296 ? 9.829 -9.348 -5.015 1.00 94.00 296 CYS A O 1
ATOM 2340 N N . LEU A 1 297 ? 7.669 -9.365 -4.436 1.00 97.00 297 LEU A N 1
ATOM 2341 C CA . LEU A 1 297 ? 7.272 -8.189 -5.206 1.00 97.00 297 LEU A CA 1
ATOM 2342 C C . LEU A 1 297 ? 7.240 -6.988 -4.258 1.00 97.00 297 LEU A C 1
ATOM 2344 O O . LEU A 1 297 ? 6.327 -6.857 -3.443 1.00 97.00 297 LEU A O 1
ATOM 2348 N N . MET A 1 298 ? 8.248 -6.123 -4.381 1.00 97.12 298 MET A N 1
ATOM 2349 C CA . MET A 1 298 ? 8.387 -4.902 -3.591 1.00 97.12 298 MET A CA 1
ATOM 2350 C C . MET A 1 298 ? 8.177 -3.689 -4.476 1.00 97.12 298 MET A C 1
ATOM 2352 O O . MET A 1 298 ? 8.971 -3.452 -5.391 1.00 97.12 298 MET A O 1
ATOM 2356 N N . TYR A 1 299 ? 7.139 -2.911 -4.189 1.00 98.56 299 TYR A N 1
ATOM 2357 C CA . TYR A 1 299 ? 6.891 -1.684 -4.926 1.00 98.56 299 TYR A CA 1
ATOM 2358 C C . TYR A 1 299 ? 6.282 -0.587 -4.066 1.00 98.56 299 TYR A C 1
ATOM 2360 O O . TYR A 1 299 ? 5.534 -0.847 -3.126 1.00 98.56 299 TYR A O 1
ATOM 2368 N N . SER A 1 300 ? 6.561 0.654 -4.445 1.00 98.69 300 SER A N 1
ATOM 2369 C CA . SER A 1 300 ? 5.881 1.832 -3.923 1.00 98.69 300 SER A CA 1
ATOM 2370 C C . SER A 1 300 ? 5.441 2.738 -5.058 1.00 98.69 300 SER A C 1
ATOM 2372 O O . SER A 1 300 ? 6.097 2.770 -6.092 1.00 98.69 300 SER A O 1
ATOM 2374 N N . PHE A 1 301 ? 4.367 3.502 -4.892 1.00 98.69 301 PHE A N 1
ATOM 2375 C CA . PHE A 1 301 ? 3.912 4.438 -5.915 1.00 98.69 301 PHE A CA 1
ATOM 2376 C C . PHE A 1 301 ? 3.383 5.752 -5.340 1.00 98.69 301 PHE A C 1
ATOM 2378 O O . PHE A 1 301 ? 2.965 5.821 -4.179 1.00 98.69 301 PHE A O 1
ATOM 2385 N N . THR A 1 302 ? 3.442 6.804 -6.161 1.00 98.19 302 THR A N 1
ATOM 2386 C CA . THR A 1 302 ? 2.930 8.137 -5.828 1.00 98.19 302 THR A CA 1
ATOM 2387 C C . THR A 1 302 ? 1.423 8.221 -6.062 1.00 98.19 302 THR A C 1
ATOM 2389 O O . THR A 1 302 ? 0.909 7.814 -7.106 1.00 98.19 302 THR A O 1
ATOM 2392 N N . LEU A 1 303 ? 0.713 8.822 -5.115 1.00 97.38 303 LEU A N 1
ATOM 2393 C CA . LEU A 1 303 ? -0.695 9.178 -5.217 1.00 97.38 303 LEU A CA 1
ATOM 2394 C C . LEU A 1 303 ? -0.909 10.589 -4.663 1.00 97.38 303 LEU A C 1
ATOM 2396 O O . LEU A 1 303 ? -0.255 10.995 -3.710 1.00 97.38 303 LEU A O 1
ATOM 2400 N N . GLU A 1 304 ? -1.848 11.332 -5.235 1.00 95.81 304 GLU A N 1
ATOM 2401 C CA . GLU A 1 304 ? -2.217 12.662 -4.760 1.00 95.81 304 GLU A CA 1
ATOM 2402 C C . GLU A 1 304 ? -3.713 12.714 -4.429 1.00 95.81 304 GLU A C 1
ATOM 2404 O O . GLU A 1 304 ? -4.534 12.191 -5.180 1.00 95.81 304 GLU A O 1
ATOM 2409 N N . MET A 1 305 ? -4.062 13.323 -3.294 1.00 95.62 305 MET A N 1
ATOM 2410 C CA . MET A 1 305 ? -5.441 13.455 -2.811 1.00 95.62 305 MET A CA 1
ATOM 2411 C C . MET A 1 305 ? -5.673 14.848 -2.220 1.00 95.62 305 MET A C 1
ATOM 2413 O O . MET A 1 305 ? -4.742 15.473 -1.724 1.00 95.62 305 MET A O 1
ATOM 2417 N N . GLU A 1 306 ? -6.908 15.344 -2.234 1.00 94.44 306 GLU A N 1
ATOM 2418 C CA . GLU A 1 306 ? -7.237 16.672 -1.681 1.00 94.44 306 GLU A CA 1
ATOM 2419 C C . GLU A 1 306 ? -7.918 16.585 -0.310 1.00 94.44 306 GLU A C 1
ATOM 2421 O O . GLU A 1 306 ? -7.634 17.384 0.582 1.00 94.44 306 GLU A O 1
ATOM 2426 N N . ASP A 1 307 ? -8.776 15.583 -0.109 1.00 92.44 307 ASP A N 1
ATOM 2427 C CA . ASP A 1 307 ? -9.524 15.407 1.133 1.00 92.44 307 ASP A CA 1
ATOM 2428 C C . ASP A 1 307 ? -8.797 14.471 2.109 1.00 92.44 307 ASP A C 1
ATOM 2430 O O . ASP A 1 307 ? -8.769 13.251 1.942 1.00 92.44 307 ASP A O 1
ATOM 2434 N N . GLY A 1 308 ? -8.246 15.054 3.175 1.00 92.31 308 GLY A N 1
ATOM 2435 C CA . GLY A 1 308 ? -7.523 14.327 4.220 1.00 92.31 308 GLY A CA 1
ATOM 2436 C C . GLY A 1 308 ? -8.373 13.322 5.000 1.00 92.31 308 GLY A C 1
ATOM 2437 O O . GLY A 1 308 ? -7.824 12.372 5.551 1.00 92.31 308 GLY A O 1
ATOM 2438 N N . ARG A 1 309 ? -9.704 13.479 5.028 1.00 90.88 309 ARG A N 1
ATOM 2439 C CA . ARG A 1 309 ? -10.611 12.584 5.775 1.00 90.88 309 ARG A CA 1
ATOM 2440 C C . ARG A 1 309 ? -10.666 11.187 5.172 1.00 90.88 309 ARG A C 1
ATOM 2442 O O . ARG A 1 309 ? -10.892 10.219 5.888 1.00 90.88 309 ARG A O 1
ATOM 2449 N N . ILE A 1 310 ? -10.455 11.091 3.862 1.00 93.81 310 ILE A N 1
ATOM 2450 C CA . ILE A 1 310 ? -10.543 9.835 3.115 1.00 93.81 310 ILE A CA 1
ATOM 2451 C C . ILE A 1 310 ? -9.164 9.228 2.821 1.00 93.81 310 ILE A C 1
ATOM 2453 O O . ILE A 1 310 ? -9.089 8.071 2.418 1.00 93.81 310 ILE A O 1
ATOM 2457 N N . VAL A 1 311 ? -8.066 9.956 3.073 1.00 94.12 311 VAL A N 1
ATOM 2458 C CA . VAL A 1 311 ? -6.691 9.440 2.923 1.00 94.12 311 VAL A CA 1
ATOM 2459 C C . VAL A 1 311 ? -6.474 8.129 3.696 1.00 94.12 311 VAL A C 1
ATOM 2461 O O . VAL A 1 311 ? -5.928 7.202 3.100 1.00 94.12 311 VAL A O 1
ATOM 2464 N N . PRO A 1 312 ? -6.934 7.956 4.955 1.00 92.38 312 PRO A N 1
ATOM 2465 C CA . PRO A 1 312 ? -6.764 6.688 5.675 1.00 92.38 312 PRO A CA 1
ATOM 2466 C C . PRO A 1 312 ? -7.427 5.479 4.999 1.00 92.38 312 PRO A C 1
ATOM 2468 O O . PRO A 1 312 ? -6.976 4.350 5.185 1.00 92.38 312 PRO A O 1
ATOM 2471 N N . LEU A 1 313 ? -8.470 5.696 4.189 1.00 95.69 313 LEU A N 1
ATOM 2472 C CA . LEU A 1 313 ? -9.205 4.629 3.502 1.00 95.69 313 LEU A CA 1
ATOM 2473 C C . LEU A 1 313 ? -8.429 4.053 2.310 1.00 95.69 313 LEU A C 1
ATOM 2475 O O . LEU A 1 313 ? -8.745 2.958 1.844 1.00 95.69 313 LEU A O 1
ATOM 2479 N N . ILE A 1 314 ? -7.382 4.739 1.836 1.00 97.06 314 ILE A N 1
ATOM 2480 C CA . ILE A 1 314 ? -6.626 4.303 0.657 1.00 97.06 314 ILE A CA 1
ATOM 2481 C C . ILE A 1 314 ? -5.986 2.926 0.846 1.00 97.06 314 ILE A C 1
ATOM 2483 O O . ILE A 1 314 ? -5.917 2.145 -0.098 1.00 97.06 314 ILE A O 1
ATOM 2487 N N . GLN A 1 315 ? -5.577 2.577 2.069 1.00 95.88 315 GLN A N 1
ATOM 2488 C CA . GLN A 1 315 ? -4.998 1.261 2.358 1.00 95.88 315 GLN A CA 1
ATOM 2489 C C . GLN A 1 315 ? -5.994 0.115 2.091 1.00 95.88 315 GLN A C 1
ATOM 2491 O O . GLN A 1 315 ? -5.590 -0.985 1.708 1.00 95.88 315 GLN A O 1
ATOM 2496 N N . TYR A 1 316 ? -7.298 0.373 2.229 1.00 97.81 316 TYR A N 1
ATOM 2497 C CA . TYR A 1 316 ? -8.356 -0.600 1.951 1.00 97.81 316 TYR A CA 1
ATOM 2498 C C . TYR A 1 316 ? -8.587 -0.763 0.450 1.00 97.81 316 TYR A C 1
ATOM 2500 O O . TYR A 1 316 ? -8.726 -1.879 -0.042 1.00 97.81 316 TYR A O 1
ATOM 2508 N N . VAL A 1 317 ? -8.529 0.339 -0.300 1.00 98.56 317 VAL A N 1
ATOM 2509 C CA . VAL A 1 317 ? -8.579 0.315 -1.770 1.00 98.56 317 VAL A CA 1
ATOM 2510 C C . VAL A 1 317 ? -7.374 -0.444 -2.335 1.00 98.56 317 VAL A C 1
ATOM 2512 O O . VAL A 1 317 ? -7.523 -1.286 -3.218 1.00 98.56 317 VAL A O 1
ATOM 2515 N N . VAL A 1 318 ? -6.179 -0.192 -1.791 1.00 98.75 318 VAL A N 1
ATOM 2516 C CA . VAL A 1 318 ? -4.932 -0.857 -2.199 1.00 98.75 318 VAL A CA 1
ATOM 2517 C C . VAL A 1 318 ? -4.966 -2.346 -1.865 1.00 98.75 318 VAL A C 1
ATOM 2519 O O . VAL A 1 318 ? -4.677 -3.159 -2.739 1.00 98.75 318 VAL A O 1
ATOM 2522 N N . SER A 1 319 ? -5.340 -2.725 -0.637 1.00 98.44 319 SER A N 1
ATOM 2523 C CA . SER A 1 319 ? -5.441 -4.144 -0.252 1.00 98.44 319 SER A CA 1
ATOM 2524 C C . SER A 1 319 ? -6.427 -4.898 -1.133 1.00 98.44 319 SER A C 1
ATOM 2526 O O . SER A 1 319 ? -6.093 -5.973 -1.633 1.00 98.44 319 SER A O 1
ATOM 2528 N N . LEU A 1 320 ? -7.588 -4.301 -1.402 1.00 98.38 320 LEU A N 1
ATOM 2529 C CA . LEU A 1 320 ? -8.577 -4.897 -2.283 1.00 98.38 320 LEU A CA 1
ATOM 2530 C C . LEU A 1 320 ? -8.050 -5.049 -3.716 1.00 98.38 320 LEU A C 1
ATOM 2532 O O . LEU A 1 320 ? -8.174 -6.125 -4.302 1.00 98.38 320 LEU A O 1
ATOM 2536 N N . ALA A 1 321 ? -7.384 -4.027 -4.258 1.00 98.62 321 ALA A N 1
ATOM 2537 C CA . ALA A 1 321 ? -6.774 -4.098 -5.583 1.00 98.62 321 ALA A CA 1
ATOM 2538 C C . ALA A 1 321 ? -5.715 -5.208 -5.690 1.00 98.62 321 ALA A C 1
ATOM 2540 O O . ALA A 1 321 ? -5.680 -5.899 -6.705 1.00 98.62 321 ALA A O 1
ATOM 2541 N N . VAL A 1 322 ? -4.889 -5.424 -4.656 1.00 98.75 322 VAL A N 1
ATOM 2542 C CA . VAL A 1 322 ? -3.909 -6.528 -4.647 1.00 98.75 322 VAL A CA 1
ATOM 2543 C C . VAL A 1 322 ? -4.615 -7.883 -4.666 1.00 98.75 322 VAL A C 1
ATOM 2545 O O . VAL A 1 322 ? -4.254 -8.747 -5.462 1.00 98.75 322 VAL A O 1
ATOM 2548 N N . THR A 1 323 ? -5.634 -8.072 -3.824 1.00 98.38 323 THR A N 1
ATOM 2549 C CA . THR A 1 323 ? -6.356 -9.356 -3.735 1.00 98.38 323 THR A CA 1
ATOM 2550 C C . THR A 1 323 ? -7.057 -9.715 -5.049 1.00 98.38 323 THR A C 1
ATOM 2552 O O . THR A 1 323 ? -6.930 -10.836 -5.540 1.00 98.38 323 THR A O 1
ATOM 2555 N N . GLU A 1 324 ? -7.705 -8.737 -5.683 1.00 98.12 324 GLU A N 1
ATOM 2556 C CA . GLU A 1 324 ? -8.395 -8.913 -6.962 1.00 98.12 324 GLU A CA 1
ATOM 2557 C C . GLU A 1 324 ? -7.421 -9.060 -8.137 1.00 98.12 324 GLU A C 1
ATOM 2559 O O . GLU A 1 324 ? -7.740 -9.734 -9.111 1.00 98.12 324 GLU A O 1
ATOM 2564 N N . ALA A 1 325 ? -6.225 -8.472 -8.060 1.00 98.06 325 ALA A N 1
ATOM 2565 C CA . ALA A 1 325 ? -5.191 -8.661 -9.073 1.00 98.06 325 ALA A CA 1
ATOM 2566 C C . ALA A 1 325 ? -4.645 -10.091 -9.083 1.00 98.06 325 ALA A C 1
ATOM 2568 O O . ALA A 1 325 ? -4.488 -10.678 -10.150 1.00 98.06 325 ALA A O 1
ATOM 2569 N N . VAL A 1 326 ? -4.398 -10.671 -7.903 1.00 97.94 326 VAL A N 1
ATOM 2570 C CA . VAL A 1 326 ? -3.969 -12.075 -7.791 1.00 97.94 326 VAL A CA 1
ATOM 2571 C C . VAL A 1 326 ? -5.037 -13.005 -8.364 1.00 97.94 326 VAL A C 1
ATOM 2573 O O . VAL A 1 326 ? -4.713 -13.893 -9.151 1.00 97.94 326 VAL A O 1
ATOM 2576 N N . LYS A 1 327 ? -6.308 -12.764 -8.028 1.00 96.12 327 LYS A N 1
ATOM 2577 C CA . LYS A 1 327 ? -7.440 -13.523 -8.566 1.00 96.12 327 LYS A CA 1
ATOM 2578 C C . LYS A 1 327 ? -7.524 -13.440 -10.092 1.00 96.12 327 LYS A C 1
ATOM 2580 O O . LYS A 1 327 ? -7.589 -14.476 -10.743 1.00 96.12 327 LYS A O 1
ATOM 2585 N N . ASP A 1 328 ? -7.464 -12.235 -10.657 1.00 95.25 328 ASP A N 1
ATOM 2586 C CA . ASP A 1 328 ? -7.516 -12.037 -12.110 1.00 95.25 328 ASP A CA 1
ATOM 2587 C C . ASP A 1 328 ? -6.380 -12.764 -12.838 1.00 95.25 328 ASP A C 1
ATOM 2589 O O . ASP A 1 328 ? -6.598 -13.326 -13.910 1.00 95.25 328 ASP A O 1
ATOM 2593 N N . GLU A 1 329 ? -5.167 -12.760 -12.282 1.00 95.25 329 GLU A N 1
ATOM 2594 C CA . GLU A 1 329 ? -4.038 -13.472 -12.887 1.00 95.25 329 GLU A CA 1
ATOM 2595 C C . GLU A 1 329 ? -4.181 -14.993 -12.784 1.00 95.25 329 GLU A C 1
ATOM 2597 O O . GLU A 1 329 ? -3.821 -15.704 -13.727 1.00 95.25 329 GLU A O 1
ATOM 2602 N N . CYS A 1 330 ? -4.763 -15.504 -11.694 1.00 95.19 330 CYS A N 1
ATOM 2603 C CA . CYS A 1 330 ? -5.144 -16.911 -11.607 1.00 95.19 330 CYS A CA 1
ATOM 2604 C C . CYS A 1 330 ? -6.178 -17.274 -12.680 1.00 95.19 330 CYS A C 1
ATOM 2606 O O . CYS A 1 330 ? -5.958 -18.225 -13.432 1.00 95.19 330 CYS A O 1
ATOM 2608 N N . ASP A 1 331 ? -7.248 -16.487 -12.809 1.00 94.19 331 ASP A N 1
ATOM 2609 C CA . ASP A 1 331 ? -8.327 -16.732 -13.771 1.00 94.19 331 ASP A CA 1
ATOM 2610 C C . ASP A 1 331 ? -7.811 -16.698 -15.221 1.00 94.19 331 ASP A C 1
ATOM 2612 O O . ASP A 1 331 ? -8.082 -17.611 -16.004 1.00 94.19 331 ASP A O 1
ATOM 2616 N N . LYS A 1 332 ? -6.991 -15.698 -15.581 1.00 93.38 332 LYS A N 1
ATOM 2617 C CA . LYS A 1 332 ? -6.391 -15.573 -16.926 1.00 93.38 332 LYS A CA 1
ATOM 2618 C C . LYS A 1 332 ? -5.513 -16.762 -17.305 1.00 93.38 332 LYS A C 1
ATOM 2620 O O . LYS A 1 332 ? -5.445 -17.118 -18.481 1.00 93.38 332 LYS A O 1
ATOM 2625 N N . LYS A 1 333 ? -4.814 -17.349 -16.333 1.00 92.81 333 LYS A N 1
ATOM 2626 C CA . LYS A 1 333 ? -3.901 -18.482 -16.543 1.00 92.81 333 LYS A CA 1
ATOM 2627 C C . LYS A 1 333 ? -4.580 -19.841 -16.340 1.00 92.81 333 LYS A C 1
ATOM 2629 O O . LYS A 1 333 ? -3.921 -20.862 -16.519 1.00 92.81 333 LYS A O 1
ATOM 2634 N N . GLY A 1 334 ? -5.867 -19.868 -15.980 1.00 92.25 334 GLY A N 1
ATOM 2635 C CA . GLY A 1 334 ? -6.588 -21.102 -15.657 1.00 92.25 334 GLY A CA 1
ATOM 2636 C C . GLY A 1 334 ? -6.028 -21.815 -14.423 1.00 92.25 334 GLY A C 1
ATOM 2637 O O . GLY A 1 334 ? -6.038 -23.044 -14.364 1.00 92.25 334 GLY A O 1
ATOM 2638 N N . LEU A 1 335 ? -5.483 -21.058 -13.469 1.00 91.88 335 LEU A N 1
ATOM 2639 C CA . LEU A 1 335 ? -4.895 -21.588 -12.242 1.00 91.88 335 LEU A CA 1
ATOM 2640 C C . LEU A 1 335 ? -5.961 -21.884 -11.185 1.00 91.88 335 LEU A C 1
ATOM 2642 O O . LEU A 1 335 ? -7.022 -21.257 -11.186 1.00 91.88 335 LEU A O 1
ATOM 2646 N N . PRO A 1 336 ? -5.669 -22.790 -10.231 1.00 90.75 336 PRO A N 1
ATOM 2647 C CA . PRO A 1 336 ? -6.486 -22.936 -9.038 1.00 90.75 336 PRO A CA 1
ATOM 2648 C C . PRO A 1 336 ? -6.673 -21.594 -8.330 1.00 90.75 336 PRO A C 1
ATOM 2650 O O . PRO A 1 336 ? -5.739 -20.797 -8.207 1.00 90.75 336 PRO A O 1
ATOM 2653 N N . TYR A 1 337 ? -7.886 -21.365 -7.835 1.00 87.31 337 TYR A N 1
ATOM 2654 C CA . TYR A 1 337 ? -8.199 -20.168 -7.072 1.00 87.31 337 TYR A CA 1
ATOM 2655 C C . TYR A 1 337 ? -7.445 -20.171 -5.736 1.00 87.31 337 TYR A C 1
ATOM 2657 O O . TYR A 1 337 ? -7.590 -21.098 -4.936 1.00 87.31 337 TYR A O 1
ATOM 2665 N N . ILE A 1 338 ? -6.671 -19.113 -5.487 1.00 92.38 338 ILE A N 1
ATOM 2666 C CA . ILE A 1 338 ? -6.065 -18.837 -4.182 1.00 92.38 338 ILE A CA 1
ATOM 2667 C C . ILE A 1 338 ? -6.766 -17.648 -3.532 1.00 92.38 338 ILE A C 1
ATOM 2669 O O . ILE A 1 338 ? -6.902 -16.574 -4.116 1.00 92.38 338 ILE A O 1
ATOM 2673 N N . ASP A 1 339 ? -7.218 -17.853 -2.300 1.00 92.25 339 ASP A N 1
ATOM 2674 C CA . ASP A 1 339 ? -8.031 -16.882 -1.575 1.00 92.25 339 ASP A CA 1
ATOM 2675 C C . ASP A 1 339 ? -7.145 -16.000 -0.689 1.00 92.25 339 ASP A C 1
ATOM 2677 O O . ASP A 1 339 ? -6.930 -16.276 0.496 1.00 92.25 339 ASP A O 1
ATOM 2681 N N . VAL A 1 340 ? -6.560 -14.960 -1.289 1.00 97.31 340 VAL A N 1
ATOM 2682 C CA . VAL A 1 340 ? -5.818 -13.945 -0.533 1.00 97.31 340 VAL A CA 1
ATOM 2683 C C . VAL A 1 340 ? -6.822 -13.074 0.216 1.00 97.31 340 VAL A C 1
ATOM 2685 O O . VAL A 1 340 ? -7.617 -12.357 -0.388 1.00 97.31 340 VAL A O 1
ATOM 2688 N N . LYS A 1 341 ? -6.763 -13.123 1.544 1.00 97.44 341 LYS A N 1
ATOM 2689 C CA . LYS A 1 341 ? -7.658 -12.416 2.455 1.00 97.44 341 LYS A CA 1
ATOM 2690 C C . LYS A 1 341 ? -6.998 -11.200 3.088 1.00 97.44 341 LYS A C 1
ATOM 2692 O O . LYS A 1 341 ? -5.787 -11.165 3.311 1.00 97.44 341 LYS A O 1
ATOM 2697 N N . ILE A 1 342 ? -7.816 -10.217 3.443 1.00 98.00 342 ILE A N 1
ATOM 2698 C CA . ILE A 1 342 ? -7.370 -8.987 4.101 1.00 98.00 342 ILE A CA 1
ATOM 2699 C C . ILE A 1 342 ? -7.489 -9.151 5.616 1.00 98.00 342 ILE A C 1
ATOM 2701 O O . ILE A 1 342 ? -8.573 -9.379 6.154 1.00 98.00 342 ILE A O 1
ATOM 2705 N N . LYS A 1 343 ? -6.374 -8.983 6.322 1.00 95.69 343 LYS A N 1
ATOM 2706 C CA . LYS A 1 343 ? -6.373 -8.765 7.766 1.00 95.69 343 LYS A CA 1
ATOM 2707 C C . LYS A 1 343 ? -6.216 -7.269 8.018 1.00 95.69 343 LYS A C 1
ATOM 2709 O O . LYS A 1 343 ? -5.181 -6.672 7.710 1.00 95.69 343 LYS A O 1
ATOM 2714 N N . TRP A 1 344 ? -7.245 -6.672 8.602 1.00 93.88 344 TRP A N 1
ATOM 2715 C CA . TRP A 1 344 ? -7.254 -5.269 8.974 1.00 93.88 344 TRP A CA 1
ATOM 2716 C C . TRP A 1 344 ? -6.065 -4.946 9.904 1.00 93.88 344 TRP A C 1
ATOM 2718 O O . TRP A 1 344 ? -5.773 -5.723 10.821 1.00 93.88 344 TRP A O 1
ATOM 2728 N N . PRO A 1 345 ? -5.373 -3.809 9.696 1.00 91.62 345 PRO A N 1
ATOM 2729 C CA . PRO A 1 345 ? -5.719 -2.749 8.734 1.00 91.62 345 PRO A CA 1
ATOM 2730 C C . PRO A 1 345 ? -5.060 -2.866 7.354 1.00 91.62 345 PRO A C 1
ATOM 2732 O O . PRO A 1 345 ? -5.465 -2.164 6.435 1.00 91.62 345 PRO A O 1
ATOM 2735 N N . ASN A 1 346 ? -4.009 -3.673 7.214 1.00 94.06 346 ASN A N 1
ATOM 2736 C CA . ASN A 1 346 ? -3.069 -3.517 6.099 1.00 94.06 346 ASN A CA 1
ATOM 2737 C C . ASN A 1 346 ? -2.287 -4.792 5.740 1.00 94.06 346 ASN A C 1
ATOM 2739 O O . ASN A 1 346 ? -1.302 -4.706 5.005 1.00 94.06 346 ASN A O 1
ATOM 2743 N N . ASP A 1 347 ? -2.661 -5.950 6.281 1.00 96.25 347 ASP A N 1
ATOM 2744 C CA . ASP A 1 347 ? -1.942 -7.195 6.031 1.00 96.25 347 ASP A CA 1
ATOM 2745 C C . ASP A 1 347 ? -2.726 -8.107 5.080 1.00 96.25 347 ASP A C 1
ATOM 2747 O O . ASP A 1 347 ? -3.954 -8.170 5.122 1.00 96.25 347 ASP A O 1
ATOM 2751 N N . LEU A 1 348 ? -2.002 -8.865 4.258 1.00 97.56 348 LEU A N 1
ATOM 2752 C CA . LEU A 1 348 ? -2.566 -9.851 3.338 1.00 97.56 348 LEU A CA 1
ATOM 2753 C C . LEU A 1 348 ? -2.204 -11.256 3.805 1.00 97.56 348 LEU A C 1
ATOM 2755 O O . LEU A 1 348 ? -1.040 -11.534 4.116 1.00 97.56 348 LEU A O 1
ATOM 2759 N N . TYR A 1 349 ? -3.201 -12.129 3.862 1.00 96.38 349 TYR A N 1
ATOM 2760 C CA . TYR A 1 349 ? -3.094 -13.484 4.384 1.00 96.38 349 TYR A CA 1
ATOM 2761 C C . TYR A 1 349 ? -3.537 -14.502 3.342 1.00 96.38 349 TYR A C 1
ATOM 2763 O O . TYR A 1 349 ? -4.509 -14.290 2.629 1.00 96.38 349 TYR A O 1
ATOM 2771 N N . LEU A 1 350 ? -2.850 -15.635 3.294 1.00 94.31 350 LEU A N 1
ATOM 2772 C CA . LEU A 1 350 ? -3.229 -16.796 2.500 1.00 94.31 350 LEU A CA 1
ATOM 2773 C C . LEU A 1 350 ? -3.057 -18.031 3.381 1.00 94.31 350 LEU A C 1
ATOM 2775 O O . LEU A 1 350 ? -2.006 -18.210 3.997 1.00 94.31 350 LEU A O 1
ATOM 2779 N N . ASN A 1 351 ? -4.101 -18.854 3.493 1.00 90.31 351 ASN A N 1
ATOM 2780 C CA . ASN A 1 351 ? -4.117 -20.047 4.352 1.00 90.31 351 ASN A CA 1
ATOM 2781 C C . ASN A 1 351 ? -3.666 -19.769 5.804 1.00 90.31 351 ASN A C 1
ATOM 2783 O O . ASN A 1 351 ? -2.926 -20.545 6.404 1.00 90.31 351 ASN A O 1
ATOM 2787 N N . GLY A 1 352 ? -4.079 -18.626 6.364 1.00 89.06 352 GLY A N 1
ATOM 2788 C CA . GLY A 1 352 ? -3.739 -18.220 7.734 1.00 89.06 352 GLY A CA 1
ATOM 2789 C C . GLY A 1 352 ? -2.316 -17.678 7.924 1.00 89.06 352 GLY A C 1
ATOM 2790 O O . GLY A 1 352 ? -1.977 -17.270 9.032 1.00 89.06 352 GLY A O 1
ATOM 2791 N N . LEU A 1 353 ? -1.498 -17.604 6.872 1.00 91.31 353 LEU A N 1
ATOM 2792 C CA . LEU A 1 353 ? -0.142 -17.055 6.920 1.00 91.31 353 LEU A CA 1
ATOM 2793 C C . LEU A 1 353 ? -0.066 -15.703 6.217 1.00 91.31 353 LEU A C 1
ATOM 2795 O O . LEU A 1 353 ? -0.695 -15.490 5.183 1.00 91.31 353 LEU A O 1
ATOM 2799 N N . LYS A 1 354 ? 0.750 -14.796 6.757 1.00 93.19 354 LYS A N 1
ATOM 2800 C CA . LYS A 1 354 ? 0.989 -13.491 6.142 1.00 93.19 354 LYS A CA 1
ATOM 2801 C C . LYS A 1 354 ? 1.823 -13.649 4.870 1.00 93.19 354 LYS A C 1
ATOM 2803 O O . LYS A 1 354 ? 2.946 -14.155 4.923 1.00 93.19 354 LYS A O 1
ATOM 2808 N N . VAL A 1 355 ? 1.278 -13.163 3.760 1.00 95.88 355 VAL A N 1
ATOM 2809 C CA . VAL A 1 355 ? 1.921 -13.143 2.437 1.00 95.88 355 VAL A CA 1
ATOM 2810 C C . VAL A 1 355 ? 2.172 -11.732 1.927 1.00 95.88 355 VAL A C 1
ATOM 2812 O O . VAL A 1 355 ? 2.912 -11.563 0.970 1.00 95.88 355 VAL A O 1
ATOM 2815 N N . GLY A 1 356 ? 1.596 -10.704 2.549 1.00 96.12 356 GLY A N 1
ATOM 2816 C CA . GLY A 1 356 ? 1.824 -9.332 2.119 1.00 96.12 356 GLY A CA 1
ATOM 2817 C C . GLY A 1 356 ? 1.511 -8.294 3.183 1.00 96.12 356 GLY A C 1
ATOM 2818 O O . GLY A 1 356 ? 0.915 -8.590 4.225 1.00 96.12 356 GLY A O 1
ATOM 2819 N N . GLY A 1 357 ? 1.932 -7.067 2.916 1.00 96.69 357 GLY A N 1
ATOM 2820 C CA . GLY A 1 357 ? 1.710 -5.922 3.784 1.00 96.69 357 GLY A CA 1
ATOM 2821 C C . GLY A 1 357 ? 1.702 -4.622 2.998 1.00 96.69 357 GLY A C 1
ATOM 2822 O O . GLY A 1 357 ? 2.409 -4.479 2.000 1.00 96.69 357 GLY A O 1
ATOM 2823 N N . ILE A 1 358 ? 0.889 -3.681 3.466 1.00 97.75 358 ILE A N 1
ATOM 2824 C CA . ILE A 1 358 ? 0.709 -2.364 2.855 1.00 97.75 358 ILE A CA 1
ATOM 2825 C C . ILE A 1 358 ? 1.138 -1.285 3.845 1.00 97.75 358 ILE A C 1
ATOM 2827 O O . ILE A 1 358 ? 0.887 -1.388 5.050 1.00 97.75 358 ILE A O 1
ATOM 2831 N N . LEU A 1 359 ? 1.786 -0.248 3.333 1.00 96.25 359 LEU A N 1
ATOM 2832 C CA . LEU A 1 359 ? 2.214 0.926 4.076 1.00 96.25 359 LEU A CA 1
ATOM 2833 C C . LEU A 1 359 ? 1.770 2.175 3.321 1.00 96.25 359 LEU A C 1
ATOM 2835 O O . LEU A 1 359 ? 2.248 2.441 2.226 1.00 96.25 359 LEU A O 1
ATOM 2839 N N . CYS A 1 360 ? 0.897 2.971 3.925 1.00 95.62 360 CYS A N 1
ATOM 2840 C CA . CYS A 1 360 ? 0.513 4.270 3.387 1.00 95.62 360 CYS A CA 1
ATOM 2841 C C . CYS A 1 360 ? 1.064 5.362 4.300 1.00 95.62 360 CYS A C 1
ATOM 2843 O O . CYS A 1 360 ? 0.824 5.341 5.505 1.00 95.62 360 CYS A O 1
ATOM 2845 N N . THR A 1 361 ? 1.790 6.319 3.730 1.00 95.00 361 THR A N 1
ATOM 2846 C CA . THR A 1 361 ? 2.231 7.532 4.432 1.00 95.00 361 THR A CA 1
ATOM 2847 C C . THR A 1 361 ? 1.848 8.744 3.607 1.00 95.00 361 THR A C 1
ATOM 2849 O O . THR A 1 361 ? 1.962 8.702 2.384 1.00 95.00 361 THR A O 1
ATOM 2852 N N . SER A 1 362 ? 1.466 9.839 4.249 1.00 94.31 362 SER A N 1
ATOM 2853 C CA . SER A 1 362 ? 1.105 11.071 3.552 1.00 94.31 362 SER A CA 1
ATOM 2854 C C . SER A 1 362 ? 1.869 12.266 4.094 1.00 94.31 362 SER A C 1
ATOM 2856 O O . SER A 1 362 ? 2.032 12.395 5.305 1.00 94.31 362 SER A O 1
ATOM 2858 N N . THR A 1 363 ? 2.254 13.178 3.210 1.00 93.69 363 THR A N 1
ATOM 2859 C CA . THR A 1 363 ? 2.683 14.532 3.572 1.00 93.69 363 THR A CA 1
ATOM 2860 C C . THR A 1 363 ? 1.707 15.537 2.976 1.00 93.69 363 THR A C 1
ATOM 2862 O O . THR A 1 363 ? 1.161 15.320 1.896 1.00 93.69 363 THR A O 1
ATOM 2865 N N . TYR A 1 364 ? 1.440 16.632 3.684 1.00 93.00 364 TYR A N 1
ATOM 2866 C CA . TYR A 1 364 ? 0.559 17.684 3.185 1.00 93.00 364 TYR A CA 1
ATOM 2867 C C . TYR A 1 364 ? 1.391 18.853 2.662 1.00 93.00 364 TYR A C 1
ATOM 2869 O O . TYR A 1 364 ? 2.166 19.456 3.406 1.00 93.00 364 TYR A O 1
ATOM 2877 N N . ARG A 1 365 ? 1.242 19.178 1.377 1.00 88.69 365 ARG A N 1
ATOM 2878 C CA . ARG A 1 365 ? 1.955 20.280 0.723 1.00 88.69 365 ARG A CA 1
ATOM 2879 C C . ARG A 1 365 ? 1.074 20.888 -0.360 1.00 88.69 365 ARG A C 1
ATOM 2881 O O . ARG A 1 365 ? 0.342 20.191 -1.047 1.00 88.69 365 ARG A O 1
ATOM 2888 N N . SER A 1 366 ? 1.134 22.210 -0.519 1.00 88.31 366 SER A N 1
ATOM 2889 C CA . SER A 1 366 ? 0.441 22.913 -1.613 1.00 88.31 366 SER A CA 1
ATOM 2890 C C . SER A 1 366 ? -1.061 22.594 -1.722 1.00 88.31 366 SER A C 1
ATOM 2892 O O . SER A 1 366 ? -1.591 22.483 -2.822 1.00 88.31 366 SER A O 1
ATOM 2894 N N . LYS A 1 367 ? -1.748 22.475 -0.575 1.00 90.81 367 LYS A N 1
ATOM 2895 C CA . LYS A 1 367 ? -3.178 22.122 -0.457 1.00 90.81 367 LYS A CA 1
ATOM 2896 C C . LYS A 1 367 ? -3.550 20.701 -0.894 1.00 90.81 367 LYS A C 1
ATOM 2898 O O . LYS A 1 367 ? -4.728 20.418 -1.085 1.00 90.81 367 LYS A O 1
ATOM 2903 N N . LYS A 1 368 ? -2.568 19.813 -1.031 1.00 94.38 368 LYS A N 1
ATOM 2904 C CA . LYS A 1 368 ? -2.778 18.419 -1.406 1.00 94.38 368 LYS A CA 1
ATOM 2905 C C . LYS A 1 368 ? -2.017 17.483 -0.477 1.00 94.38 368 LYS A C 1
ATOM 2907 O O . LYS A 1 368 ? -0.976 17.827 0.083 1.00 94.38 368 LYS A O 1
ATOM 2912 N N . PHE A 1 369 ? -2.558 16.290 -0.307 1.00 95.88 369 PHE A N 1
ATOM 2913 C CA . PHE A 1 369 ? -1.919 15.168 0.354 1.00 95.88 369 PHE A CA 1
ATOM 2914 C C . PHE A 1 369 ? -1.140 14.370 -0.686 1.00 95.88 369 PHE A C 1
ATOM 2916 O O . PHE A 1 369 ? -1.718 13.758 -1.584 1.00 95.88 369 PHE A O 1
ATOM 2923 N N . HIS A 1 370 ? 0.179 14.371 -0.551 1.00 95.94 370 HIS A N 1
ATOM 2924 C CA . HIS A 1 370 ? 1.082 13.510 -1.294 1.00 95.94 370 HIS A CA 1
ATOM 2925 C C . HIS A 1 370 ? 1.200 12.185 -0.549 1.00 95.94 370 HIS A C 1
ATOM 2927 O O . HIS A 1 370 ? 1.835 12.094 0.504 1.00 95.94 370 HIS A O 1
ATOM 2933 N N . VAL A 1 371 ? 0.538 11.163 -1.072 1.00 97.25 371 VAL A N 1
ATOM 2934 C CA . VAL A 1 371 ? 0.450 9.834 -0.480 1.00 97.25 371 VAL A CA 1
ATOM 2935 C C . VAL A 1 371 ? 1.474 8.928 -1.156 1.00 97.25 371 VAL A C 1
ATOM 2937 O O . VAL A 1 371 ? 1.444 8.714 -2.365 1.00 97.25 371 VAL A O 1
ATOM 2940 N N . SER A 1 372 ? 2.396 8.387 -0.368 1.00 97.25 372 SER A N 1
ATOM 2941 C CA . SER A 1 372 ? 3.295 7.311 -0.787 1.00 97.25 372 SER A CA 1
ATOM 2942 C C . SER A 1 372 ? 2.706 5.992 -0.309 1.00 97.25 372 SER A C 1
ATOM 2944 O O . SER A 1 372 ? 2.500 5.802 0.894 1.00 97.25 372 SER A O 1
ATOM 2946 N N . VAL A 1 373 ? 2.415 5.098 -1.247 1.00 98.50 373 VAL A N 1
ATOM 2947 C CA . VAL A 1 373 ? 1.880 3.763 -0.962 1.00 98.50 373 VAL A CA 1
ATOM 2948 C C . VAL A 1 373 ? 2.977 2.749 -1.229 1.00 98.50 373 VAL A C 1
ATOM 2950 O O . VAL A 1 373 ? 3.511 2.734 -2.328 1.00 98.50 373 VAL A O 1
ATOM 2953 N N . GLY A 1 374 ? 3.308 1.909 -0.256 1.00 98.25 374 GLY A N 1
ATOM 2954 C CA . GLY A 1 374 ? 4.223 0.779 -0.376 1.00 98.25 374 GLY A CA 1
ATOM 2955 C C . GLY A 1 374 ? 3.495 -0.545 -0.191 1.00 98.25 374 GLY A C 1
ATOM 2956 O O . GLY A 1 374 ? 2.633 -0.670 0.680 1.00 98.25 374 GLY A O 1
ATOM 2957 N N . VAL A 1 375 ? 3.848 -1.534 -1.002 1.00 98.62 375 VAL A N 1
ATOM 2958 C CA . VAL A 1 375 ? 3.311 -2.892 -0.953 1.00 98.62 375 VAL A CA 1
ATOM 2959 C C . VAL A 1 375 ? 4.467 -3.882 -1.043 1.00 98.62 375 VAL A C 1
ATOM 2961 O O . VAL A 1 375 ? 5.316 -3.803 -1.934 1.00 98.62 375 VAL A O 1
ATOM 2964 N N . GLY A 1 376 ? 4.489 -4.822 -0.103 1.00 97.44 376 GLY A N 1
ATOM 2965 C CA . GLY A 1 376 ? 5.311 -6.023 -0.174 1.00 97.44 376 GLY A CA 1
ATOM 2966 C C . GLY A 1 376 ? 4.416 -7.243 -0.328 1.00 97.44 376 GLY A C 1
ATOM 2967 O O . GLY A 1 376 ? 3.474 -7.405 0.451 1.00 97.44 376 GLY A O 1
ATOM 2968 N N . LEU A 1 377 ? 4.693 -8.084 -1.323 1.00 97.62 377 LEU A N 1
ATOM 2969 C CA . LEU A 1 377 ? 3.941 -9.310 -1.585 1.00 97.62 377 LEU A CA 1
ATOM 2970 C C . LEU A 1 377 ? 4.882 -10.481 -1.873 1.00 97.62 377 LEU A C 1
ATOM 2972 O O . LEU A 1 377 ? 5.702 -10.437 -2.787 1.00 97.62 377 LEU A O 1
ATOM 2976 N N . ASN A 1 378 ? 4.719 -11.564 -1.129 1.00 96.75 378 ASN A N 1
ATOM 2977 C CA . ASN A 1 378 ? 5.476 -12.794 -1.287 1.00 96.75 378 ASN A CA 1
ATOM 2978 C C . ASN A 1 378 ? 4.944 -13.594 -2.477 1.00 96.75 378 ASN A C 1
ATOM 2980 O O . ASN A 1 378 ? 3.945 -14.303 -2.347 1.00 96.75 378 ASN A O 1
ATOM 2984 N N . VAL A 1 379 ? 5.597 -13.490 -3.637 1.00 96.00 379 VAL A N 1
ATOM 2985 C CA . VAL A 1 379 ? 5.140 -14.143 -4.876 1.00 96.00 379 VAL A CA 1
ATOM 2986 C C . VAL A 1 379 ? 5.822 -15.492 -5.078 1.00 96.00 379 VAL A C 1
ATOM 2988 O O . VAL A 1 379 ? 5.125 -16.499 -5.161 1.00 96.00 379 VAL A O 1
ATOM 2991 N N . ASP A 1 380 ? 7.157 -15.524 -5.108 1.00 93.81 380 ASP A N 1
ATOM 2992 C CA . ASP A 1 380 ? 7.940 -16.744 -5.383 1.00 93.81 380 ASP A CA 1
ATOM 2993 C C . ASP A 1 380 ? 9.175 -16.887 -4.473 1.00 93.81 380 ASP A C 1
ATOM 2995 O O . ASP A 1 380 ? 10.182 -17.476 -4.849 1.00 93.81 380 ASP A O 1
ATOM 2999 N N . ASN A 1 381 ? 9.127 -16.316 -3.267 1.00 89.44 381 ASN A N 1
ATOM 3000 C CA . ASN A 1 381 ? 10.185 -16.457 -2.263 1.00 89.44 381 ASN A CA 1
ATOM 3001 C C . ASN A 1 381 ? 9.982 -17.698 -1.372 1.00 89.44 381 ASN A C 1
ATOM 3003 O O . ASN A 1 381 ? 8.852 -18.067 -1.063 1.00 89.44 381 ASN A O 1
ATOM 3007 N N . GLU A 1 382 ? 11.075 -18.311 -0.908 1.00 73.94 382 GLU A N 1
ATOM 3008 C CA . GLU A 1 382 ? 11.026 -19.524 -0.066 1.00 73.94 382 GLU A CA 1
ATOM 3009 C C . GLU A 1 382 ? 10.870 -19.251 1.443 1.00 73.94 382 GLU A C 1
ATOM 3011 O O . GLU A 1 382 ? 10.315 -20.070 2.170 1.00 73.94 382 GLU A O 1
ATOM 3016 N N . GLN A 1 383 ? 11.396 -18.126 1.929 1.00 78.38 383 GLN A N 1
ATOM 3017 C CA . GLN A 1 383 ? 11.458 -17.726 3.346 1.00 78.38 383 GLN A CA 1
ATOM 3018 C C . GLN A 1 383 ? 11.071 -16.241 3.476 1.00 78.38 383 GLN A C 1
ATOM 3020 O O . GLN A 1 383 ? 11.033 -15.571 2.445 1.00 78.38 383 GLN A O 1
ATOM 3025 N N . PRO A 1 384 ? 10.792 -15.681 4.674 1.00 72.25 384 PRO A N 1
ATOM 3026 C CA . PRO A 1 384 ? 10.604 -16.354 5.968 1.00 72.25 384 PRO A CA 1
ATOM 3027 C C . PRO A 1 384 ? 9.192 -16.939 6.164 1.00 72.25 384 PRO A C 1
ATOM 3029 O O . PRO A 1 384 ? 8.957 -17.686 7.111 1.00 72.25 384 PRO A O 1
ATOM 3032 N N . THR A 1 385 ? 8.233 -16.593 5.301 1.00 81.38 385 THR A N 1
ATOM 3033 C CA . THR A 1 385 ? 6.863 -17.134 5.313 1.00 81.38 385 THR A CA 1
ATOM 3034 C C . THR A 1 385 ? 6.502 -17.712 3.944 1.00 81.38 385 THR A C 1
ATOM 3036 O O . THR A 1 385 ? 7.315 -17.703 3.023 1.00 81.38 385 THR A O 1
ATOM 3039 N N . THR A 1 386 ? 5.277 -18.233 3.805 1.00 89.94 386 THR A N 1
ATOM 3040 C CA . THR A 1 386 ? 4.770 -18.750 2.526 1.00 89.94 386 THR A CA 1
ATOM 3041 C C . THR A 1 386 ? 4.649 -17.655 1.453 1.00 89.94 386 THR A C 1
ATOM 3043 O O . THR A 1 386 ? 4.658 -16.455 1.751 1.00 89.94 386 THR A O 1
ATOM 3046 N N . CYS A 1 387 ? 4.503 -18.082 0.199 1.00 94.44 387 CYS A N 1
ATOM 3047 C CA . CYS A 1 387 ? 4.313 -17.229 -0.969 1.00 94.44 387 CYS A CA 1
ATOM 3048 C C . CYS A 1 387 ? 3.207 -17.787 -1.878 1.00 94.44 387 CYS A C 1
ATOM 3050 O O . CYS A 1 387 ? 2.814 -18.952 -1.756 1.00 94.44 387 CYS A O 1
ATOM 3052 N N . LEU A 1 388 ? 2.703 -16.959 -2.796 1.00 95.81 388 LEU A N 1
ATOM 3053 C CA . LEU A 1 388 ? 1.597 -17.333 -3.686 1.00 95.81 388 LEU A CA 1
ATOM 3054 C C . LEU A 1 388 ? 1.926 -18.585 -4.513 1.00 95.81 388 LEU A C 1
ATOM 3056 O O . LEU A 1 388 ? 1.150 -19.542 -4.540 1.00 95.81 388 LEU A O 1
ATOM 3060 N N . ASN A 1 389 ? 3.105 -18.614 -5.136 1.00 95.25 389 ASN A N 1
ATOM 3061 C CA . ASN A 1 389 ? 3.505 -19.720 -5.999 1.00 95.25 389 ASN A CA 1
ATOM 3062 C C . ASN A 1 389 ? 3.797 -21.006 -5.221 1.00 95.25 389 ASN A C 1
ATOM 3064 O O . ASN A 1 389 ? 3.587 -22.084 -5.768 1.00 95.25 389 ASN A O 1
ATOM 3068 N N . ALA A 1 390 ? 4.227 -20.940 -3.956 1.00 93.44 390 ALA A N 1
ATOM 3069 C CA . ALA A 1 390 ? 4.375 -22.139 -3.126 1.00 93.44 390 ALA A CA 1
ATOM 3070 C C . ALA A 1 390 ? 3.023 -22.831 -2.890 1.00 93.44 390 ALA A C 1
ATOM 3072 O O . ALA A 1 390 ? 2.934 -24.055 -2.988 1.00 93.44 390 ALA A O 1
ATOM 3073 N N . VAL A 1 391 ? 1.962 -22.056 -2.640 1.00 93.00 391 VAL A N 1
ATOM 3074 C CA . VAL A 1 391 ? 0.601 -22.594 -2.488 1.00 93.00 391 VAL A CA 1
ATOM 3075 C C . VAL A 1 391 ? 0.092 -23.173 -3.808 1.00 93.00 391 VAL A C 1
ATOM 3077 O O . VAL A 1 391 ? -0.415 -24.294 -3.823 1.00 93.00 391 VAL A O 1
ATOM 3080 N N . LEU A 1 392 ? 0.293 -22.465 -4.924 1.00 93.50 392 LEU A N 1
ATOM 3081 C CA . LEU A 1 392 ? -0.111 -22.943 -6.251 1.00 93.50 392 LEU A CA 1
ATOM 3082 C C . LEU A 1 392 ? 0.605 -24.237 -6.654 1.00 93.50 392 LEU A C 1
ATOM 3084 O O . LEU A 1 392 ? -0.055 -25.170 -7.104 1.00 93.50 392 LEU A O 1
ATOM 3088 N N . LYS A 1 393 ? 1.921 -24.344 -6.420 1.00 92.31 393 LYS A N 1
ATOM 3089 C CA . LYS A 1 393 ? 2.700 -25.576 -6.657 1.00 92.31 393 LYS A CA 1
ATOM 3090 C C . LYS A 1 393 ? 2.134 -26.766 -5.874 1.00 92.31 393 LYS A C 1
ATOM 3092 O O . LYS A 1 393 ? 2.127 -27.879 -6.387 1.00 92.31 393 LYS A O 1
ATOM 3097 N N . GLY A 1 394 ? 1.638 -26.534 -4.656 1.00 90.06 394 GLY A N 1
ATOM 3098 C CA . GLY A 1 394 ? 0.992 -27.564 -3.836 1.00 90.06 394 GLY A CA 1
ATOM 3099 C C . GLY A 1 394 ? -0.376 -28.021 -4.357 1.00 90.06 394 GLY A C 1
ATOM 3100 O O . GLY A 1 394 ? -0.786 -29.142 -4.068 1.00 90.06 394 GLY A O 1
ATOM 3101 N N . MET A 1 395 ? -1.073 -27.179 -5.127 1.00 90.50 395 MET A N 1
ATOM 3102 C CA . MET A 1 395 ? -2.372 -27.497 -5.737 1.00 90.50 395 MET A CA 1
ATOM 3103 C C . MET A 1 395 ? -2.234 -28.083 -7.149 1.00 90.50 395 MET A C 1
ATOM 3105 O O . MET A 1 395 ? -3.015 -28.950 -7.531 1.00 90.50 395 MET A O 1
ATOM 3109 N N . SER A 1 396 ? -1.262 -27.600 -7.927 1.00 86.44 396 SER A N 1
ATOM 3110 C CA . SER A 1 396 ? -1.029 -27.981 -9.322 1.00 86.44 396 SER A CA 1
ATOM 3111 C C . SER A 1 396 ? 0.456 -27.803 -9.697 1.00 86.44 396 SER A C 1
ATOM 3113 O O . SER A 1 396 ? 0.873 -26.707 -10.078 1.00 86.44 396 SER A O 1
ATOM 3115 N N . PRO A 1 397 ? 1.281 -28.866 -9.622 1.00 78.69 397 PRO A N 1
ATOM 3116 C CA . PRO A 1 397 ? 2.721 -28.778 -9.893 1.00 78.69 397 PRO A CA 1
ATOM 3117 C C . PRO A 1 397 ? 3.087 -28.430 -11.345 1.00 78.69 397 PRO A C 1
ATOM 3119 O O . PRO A 1 397 ? 4.167 -27.902 -11.589 1.00 78.69 397 PRO A O 1
ATOM 3122 N N . GLU A 1 398 ? 2.207 -28.724 -12.307 1.00 74.50 398 GLU A N 1
ATOM 3123 C CA . GLU A 1 398 ? 2.480 -28.575 -13.747 1.00 74.50 398 GLU A CA 1
ATOM 3124 C C . GLU A 1 398 ? 2.030 -27.223 -14.330 1.00 74.50 398 GLU A C 1
ATOM 3126 O O . GLU A 1 398 ? 2.204 -26.961 -15.520 1.00 74.50 398 GLU A O 1
ATOM 3131 N N . SER A 1 399 ? 1.435 -26.344 -13.518 1.00 75.62 399 SER A N 1
ATOM 3132 C CA . SER A 1 399 ? 0.857 -25.094 -14.018 1.00 75.62 399 SER A CA 1
ATOM 3133 C C . SER A 1 399 ? 1.856 -23.938 -14.113 1.00 75.62 399 SER A C 1
ATOM 3135 O O . SER A 1 399 ? 2.777 -23.815 -13.307 1.00 75.62 399 SER A O 1
ATOM 3137 N N . THR A 1 400 ? 1.629 -23.040 -15.079 1.00 83.00 400 THR A N 1
ATOM 3138 C CA . THR A 1 400 ? 2.415 -21.804 -15.228 1.00 83.00 400 THR A CA 1
ATOM 3139 C C . THR A 1 400 ? 2.214 -20.905 -14.011 1.00 83.00 400 THR A C 1
ATOM 3141 O O . THR A 1 400 ? 1.097 -20.501 -13.719 1.00 83.00 400 THR A O 1
ATOM 3144 N N . LEU A 1 401 ? 3.295 -20.561 -13.320 1.00 91.81 401 LEU A N 1
ATOM 3145 C CA . LEU A 1 401 ? 3.239 -19.787 -12.081 1.00 91.81 401 LEU A CA 1
ATOM 3146 C C . LEU A 1 401 ? 2.936 -18.301 -12.315 1.00 91.81 401 LEU A C 1
ATOM 3148 O O . LEU A 1 401 ? 3.084 -17.778 -13.425 1.00 91.81 401 LEU A O 1
ATOM 3152 N N . LEU A 1 402 ? 2.539 -17.613 -11.244 1.00 94.88 402 LEU A N 1
ATOM 3153 C CA . LEU A 1 402 ? 2.328 -16.171 -11.269 1.00 94.88 402 LEU A CA 1
ATOM 3154 C C . LEU A 1 402 ? 3.671 -15.441 -11.348 1.00 94.88 402 LEU A C 1
ATOM 3156 O O . LEU A 1 402 ? 4.602 -15.758 -10.600 1.00 94.88 402 LEU A O 1
ATOM 3160 N N . LYS A 1 403 ? 3.757 -14.427 -12.213 1.00 95.50 403 LYS A N 1
ATOM 3161 C CA . LYS A 1 403 ? 4.923 -13.542 -12.303 1.00 95.50 403 LYS A CA 1
ATOM 3162 C C . LYS A 1 403 ? 4.662 -12.214 -11.600 1.00 95.50 403 LYS A C 1
ATOM 3164 O O . LYS A 1 403 ? 3.550 -11.687 -11.623 1.00 95.50 403 LYS A O 1
ATOM 3169 N N . ARG A 1 404 ? 5.712 -11.649 -10.998 1.00 96.88 404 ARG A N 1
ATOM 3170 C CA . ARG A 1 404 ? 5.656 -10.389 -10.232 1.00 96.88 404 ARG A CA 1
ATOM 3171 C C . ARG A 1 404 ? 5.169 -9.222 -11.094 1.00 96.88 404 ARG A C 1
ATOM 3173 O O . ARG A 1 404 ? 4.394 -8.389 -10.639 1.00 96.88 404 ARG A O 1
ATOM 3180 N N . GLU A 1 405 ? 5.611 -9.186 -12.341 1.00 97.31 405 GLU A N 1
ATOM 3181 C CA . GLU A 1 405 ? 5.316 -8.155 -13.331 1.00 97.31 405 GLU A CA 1
ATOM 3182 C C . GLU A 1 405 ? 3.841 -8.166 -13.729 1.00 97.31 405 GLU A C 1
ATOM 3184 O O . GLU A 1 405 ? 3.208 -7.116 -13.783 1.00 97.31 405 GLU A O 1
ATOM 3189 N N . GLU A 1 406 ? 3.296 -9.359 -13.974 1.00 97.19 406 GLU A N 1
ATOM 3190 C CA . GLU A 1 406 ? 1.901 -9.556 -14.371 1.00 97.19 406 GLU A CA 1
ATOM 3191 C C . GLU A 1 406 ? 0.957 -9.211 -13.212 1.00 97.19 406 GLU A C 1
ATOM 3193 O O . GLU A 1 406 ? -0.012 -8.478 -13.414 1.00 97.19 406 GLU A O 1
ATOM 3198 N N . ILE A 1 407 ? 1.295 -9.626 -11.981 1.00 98.00 407 ILE A N 1
ATOM 3199 C CA . ILE A 1 407 ? 0.559 -9.222 -10.772 1.00 98.00 407 ILE A CA 1
ATOM 3200 C C . ILE A 1 407 ? 0.580 -7.699 -10.616 1.00 98.00 407 ILE A C 1
ATOM 3202 O O . ILE A 1 407 ? -0.465 -7.103 -10.362 1.00 98.00 407 ILE A O 1
ATOM 3206 N N . LEU A 1 408 ? 1.741 -7.048 -10.767 1.00 98.69 408 LEU A N 1
ATOM 3207 C CA . LEU A 1 408 ? 1.837 -5.592 -10.631 1.00 98.69 408 LEU A CA 1
ATOM 3208 C C . LEU A 1 408 ? 1.032 -4.862 -11.719 1.00 98.69 408 LEU A C 1
ATOM 3210 O O . LEU A 1 408 ? 0.391 -3.846 -11.443 1.00 98.69 408 LEU A O 1
ATOM 3214 N N . GLY A 1 409 ? 1.027 -5.387 -12.946 1.00 98.31 409 GLY A N 1
ATOM 3215 C CA . GLY A 1 409 ? 0.205 -4.868 -14.036 1.00 98.31 409 GLY A CA 1
ATOM 3216 C C . GLY A 1 409 ? -1.292 -4.976 -13.749 1.00 98.31 409 GLY A C 1
ATOM 3217 O O . GLY A 1 409 ? -2.023 -3.984 -13.849 1.00 98.31 409 GLY A O 1
ATOM 3218 N N . ALA A 1 410 ? -1.743 -6.157 -13.321 1.00 98.25 410 ALA A N 1
ATOM 3219 C CA . ALA A 1 410 ? -3.123 -6.399 -12.907 1.00 98.25 410 ALA A CA 1
ATOM 3220 C C . ALA A 1 410 ? -3.523 -5.534 -11.704 1.00 98.25 410 ALA A C 1
ATOM 3222 O O . ALA A 1 410 ? -4.626 -4.982 -11.684 1.00 98.25 410 ALA A O 1
ATOM 3223 N N . PHE A 1 411 ? -2.611 -5.344 -10.746 1.00 98.75 411 PHE A N 1
ATOM 3224 C CA . PHE A 1 411 ? -2.799 -4.454 -9.604 1.00 98.75 411 PHE A CA 1
ATOM 3225 C C . PHE A 1 411 ? -3.107 -3.035 -10.058 1.00 98.75 411 PHE A C 1
ATOM 3227 O O . PHE A 1 411 ? -4.120 -2.492 -9.631 1.00 98.75 411 PHE A O 1
ATOM 3234 N N . PHE A 1 412 ? -2.300 -2.436 -10.937 1.00 98.69 412 PHE A N 1
ATOM 3235 C CA . PHE A 1 412 ? -2.561 -1.063 -11.370 1.00 98.69 412 PHE A CA 1
ATOM 3236 C C . PHE A 1 412 ? -3.876 -0.930 -12.135 1.00 98.69 412 PHE A C 1
ATOM 3238 O O . PHE A 1 412 ? -4.577 0.063 -11.952 1.00 98.69 412 PHE A O 1
ATOM 3245 N N . HIS A 1 413 ? -4.259 -1.938 -12.921 1.00 98.06 413 HIS A N 1
ATOM 3246 C CA . HIS A 1 413 ? -5.563 -1.951 -13.580 1.00 98.06 413 HIS A CA 1
ATOM 3247 C C . HIS A 1 413 ? -6.727 -1.972 -12.572 1.00 98.06 413 HIS A C 1
ATOM 3249 O O . HIS A 1 413 ? -7.647 -1.157 -12.672 1.00 98.06 413 HIS A O 1
ATOM 3255 N N . LYS A 1 414 ? -6.678 -2.861 -11.569 1.00 98.25 414 LYS A N 1
ATOM 3256 C CA . LYS A 1 414 ? -7.689 -2.923 -10.497 1.00 98.25 414 LYS A CA 1
ATOM 3257 C C . LYS A 1 414 ? -7.697 -1.661 -9.650 1.00 98.25 414 LYS A C 1
ATOM 3259 O O . LYS A 1 414 ? -8.763 -1.119 -9.376 1.00 98.25 414 LYS A O 1
ATOM 3264 N N . PHE A 1 415 ? -6.517 -1.195 -9.256 1.00 98.69 415 PHE A N 1
ATOM 3265 C CA . PHE A 1 415 ? -6.349 -0.022 -8.417 1.00 98.69 415 PHE A CA 1
ATOM 3266 C C . PHE A 1 415 ? -6.897 1.222 -9.102 1.00 98.69 415 PHE A C 1
ATOM 3268 O O . PHE A 1 415 ? -7.646 1.944 -8.466 1.00 98.69 415 PHE A O 1
ATOM 3275 N N . GLU A 1 416 ? -6.610 1.451 -10.386 1.00 98.38 416 GLU A N 1
ATOM 3276 C CA . GLU A 1 416 ? -7.142 2.610 -11.112 1.00 98.38 416 GLU A CA 1
ATOM 3277 C C . GLU A 1 416 ? -8.677 2.614 -11.116 1.00 98.38 416 GLU A C 1
ATOM 3279 O O . GLU A 1 416 ? -9.288 3.617 -10.750 1.00 98.38 416 GLU A O 1
ATOM 3284 N N . LYS A 1 417 ? -9.297 1.464 -11.411 1.00 98.12 417 LYS A N 1
ATOM 3285 C CA . LYS A 1 417 ? -10.757 1.305 -11.392 1.00 98.12 417 LYS A CA 1
ATOM 3286 C C . LYS A 1 417 ? -11.358 1.516 -9.999 1.00 98.12 417 LYS A C 1
ATOM 3288 O O . LYS A 1 417 ? -12.376 2.191 -9.863 1.00 98.12 417 LYS A O 1
ATOM 3293 N N . PHE A 1 418 ? -10.773 0.908 -8.968 1.00 98.62 418 PHE A N 1
ATOM 3294 C CA . PHE A 1 418 ? -11.269 1.041 -7.597 1.00 98.62 418 PHE A CA 1
ATOM 3295 C C . PHE A 1 418 ? -11.021 2.432 -7.031 1.00 98.62 418 PHE A C 1
ATOM 3297 O O . PHE A 1 418 ? -11.864 2.939 -6.302 1.00 98.62 418 PHE A O 1
ATOM 3304 N N . PHE A 1 419 ? -9.906 3.060 -7.390 1.00 98.44 419 PHE A N 1
ATOM 3305 C CA . PHE A 1 419 ? -9.598 4.425 -7.007 1.00 98.44 419 PHE A CA 1
ATOM 3306 C C . PHE A 1 419 ? -10.611 5.402 -7.605 1.00 98.44 419 PHE A C 1
ATOM 3308 O O . PHE A 1 419 ? -11.137 6.219 -6.861 1.00 98.44 419 PHE A O 1
ATOM 3315 N N . ASP A 1 420 ? -10.961 5.279 -8.890 1.00 97.75 420 ASP A N 1
ATOM 3316 C CA . ASP A 1 420 ? -12.014 6.113 -9.492 1.00 97.75 420 ASP A CA 1
ATOM 3317 C C . ASP A 1 420 ? -13.361 5.919 -8.803 1.00 97.75 420 ASP A C 1
ATOM 3319 O O . ASP A 1 420 ? -13.985 6.887 -8.379 1.00 97.75 420 ASP A O 1
ATOM 3323 N N . LEU A 1 421 ? -13.774 4.667 -8.590 1.00 97.94 421 LEU A N 1
ATOM 3324 C CA . LEU A 1 421 ? -15.030 4.381 -7.901 1.00 97.94 421 LEU A CA 1
ATOM 3325 C C . LEU A 1 421 ? -15.048 4.955 -6.474 1.00 97.94 421 LEU A C 1
ATOM 3327 O O . LEU A 1 421 ? -16.049 5.518 -6.034 1.00 97.94 421 LEU A O 1
ATOM 3331 N N . PHE A 1 422 ? -13.927 4.840 -5.764 1.00 97.69 422 PHE A N 1
ATOM 3332 C CA . PHE A 1 422 ? -13.748 5.387 -4.4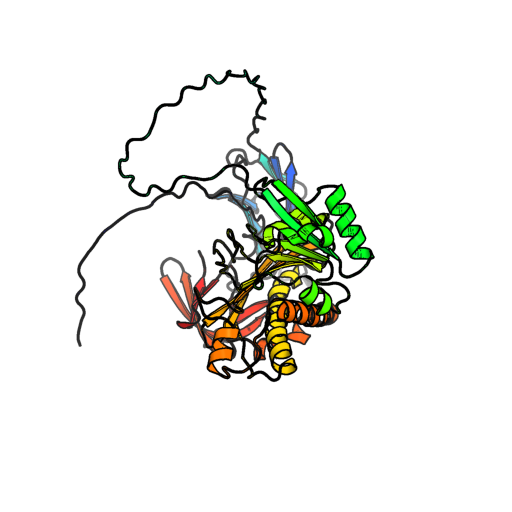26 1.00 97.69 422 PHE A CA 1
ATOM 3333 C C . PHE A 1 422 ? -13.800 6.919 -4.408 1.00 97.69 422 PHE A C 1
ATOM 3335 O O . PHE A 1 422 ? -14.443 7.483 -3.524 1.00 97.69 422 PHE A O 1
ATOM 3342 N N . MET A 1 423 ? -13.159 7.589 -5.366 1.00 96.62 423 MET A N 1
ATOM 3343 C CA . MET A 1 423 ? -13.172 9.050 -5.456 1.00 96.62 423 MET A CA 1
ATOM 3344 C C . MET A 1 423 ? -14.552 9.588 -5.857 1.00 96.62 423 MET A C 1
ATOM 3346 O O . MET A 1 423 ? -14.973 10.613 -5.325 1.00 96.62 423 MET A O 1
ATOM 3350 N N . ASP A 1 424 ? -15.274 8.880 -6.728 1.00 96.31 424 ASP A N 1
ATOM 3351 C CA . ASP A 1 424 ? -16.581 9.309 -7.239 1.00 96.31 424 ASP A CA 1
ATOM 3352 C C . ASP A 1 424 ? -17.737 9.001 -6.274 1.00 96.31 424 ASP A C 1
ATOM 3354 O O . ASP A 1 424 ? -18.672 9.792 -6.139 1.00 96.31 424 ASP A O 1
ATOM 3358 N N . GLN A 1 425 ? -17.710 7.836 -5.618 1.00 96.38 425 GLN A N 1
ATOM 3359 C CA . GLN A 1 425 ? -18.847 7.299 -4.851 1.00 96.38 425 GLN A CA 1
ATOM 3360 C C . GLN A 1 425 ? -18.529 7.049 -3.369 1.00 96.38 425 GLN A C 1
ATOM 3362 O O . GLN A 1 425 ? -19.399 6.620 -2.605 1.00 96.38 425 GLN A O 1
ATOM 3367 N N . GLY A 1 426 ? -17.293 7.307 -2.939 1.00 95.00 426 GLY A N 1
ATOM 3368 C CA . GLY A 1 426 ? -16.812 6.992 -1.597 1.00 95.00 426 GLY A CA 1
ATOM 3369 C C . GLY A 1 426 ? -16.574 5.495 -1.380 1.00 95.00 426 GLY A C 1
ATOM 3370 O O . GLY A 1 426 ? -16.911 4.645 -2.207 1.00 95.00 426 GLY A O 1
ATOM 3371 N N . PHE A 1 427 ? -16.013 5.147 -0.218 1.00 95.44 427 PHE A N 1
ATOM 3372 C CA . PHE A 1 427 ? -15.629 3.762 0.099 1.00 95.44 427 PHE A CA 1
ATOM 3373 C C . PHE A 1 427 ? -16.812 2.792 0.199 1.00 95.44 427 PHE A C 1
ATOM 3375 O O . PHE A 1 427 ? -16.647 1.598 -0.028 1.00 95.44 427 PHE A O 1
ATOM 3382 N N . LYS A 1 428 ? -18.021 3.302 0.459 1.00 94.12 428 LYS A N 1
ATOM 3383 C CA . LYS A 1 428 ? -19.248 2.498 0.530 1.00 94.12 428 LYS A CA 1
ATOM 3384 C C . LYS A 1 428 ? -19.476 1.648 -0.729 1.00 94.12 428 LYS A C 1
ATOM 3386 O O . LYS A 1 428 ? -19.987 0.540 -0.636 1.00 94.12 428 LYS A O 1
ATOM 3391 N N . SER A 1 429 ? -19.057 2.142 -1.894 1.00 95.88 429 SER A N 1
ATOM 3392 C CA . SER A 1 429 ? -19.138 1.421 -3.173 1.00 95.88 429 SER A CA 1
ATOM 3393 C C . SER A 1 429 ? -18.258 0.160 -3.242 1.00 95.88 429 SER A C 1
ATOM 3395 O O . SER A 1 429 ? -18.549 -0.753 -4.011 1.00 95.88 429 SER A O 1
ATOM 3397 N N . LEU A 1 430 ? -17.198 0.096 -2.430 1.00 97.31 430 LEU A N 1
ATOM 3398 C CA . LEU A 1 430 ? -16.250 -1.018 -2.344 1.00 97.31 430 LEU A CA 1
ATOM 3399 C C . LEU A 1 430 ? -16.444 -1.865 -1.080 1.00 97.31 430 LEU A C 1
ATOM 3401 O O . LEU A 1 430 ? -15.837 -2.926 -0.955 1.00 97.31 430 LEU A O 1
ATOM 3405 N N . GLU A 1 431 ? -17.276 -1.408 -0.146 1.00 95.00 431 GLU A N 1
ATOM 3406 C CA . GLU A 1 431 ? -17.397 -1.956 1.203 1.00 95.00 431 GLU A CA 1
ATOM 3407 C C . GLU A 1 431 ? -17.860 -3.421 1.216 1.00 95.00 431 GLU A C 1
ATOM 3409 O O . GLU A 1 431 ? -17.249 -4.257 1.878 1.00 95.00 431 GLU A O 1
ATOM 3414 N N . GLU A 1 432 ? -18.886 -3.762 0.430 1.00 95.50 432 GLU A N 1
ATOM 3415 C CA . GLU A 1 432 ? -19.383 -5.141 0.334 1.00 95.50 432 GLU A CA 1
ATOM 3416 C C . GLU A 1 432 ? -18.295 -6.098 -0.165 1.00 95.50 432 GLU A C 1
ATOM 3418 O O . GLU A 1 432 ? -18.106 -7.188 0.381 1.00 95.50 432 GLU A O 1
ATOM 3423 N N . LEU A 1 433 ? -17.554 -5.682 -1.194 1.00 96.88 433 LEU A N 1
ATOM 3424 C CA . LEU A 1 433 ? -16.461 -6.474 -1.740 1.00 96.88 433 LEU A CA 1
ATOM 3425 C C . LEU A 1 433 ? -15.318 -6.589 -0.721 1.00 96.88 433 LEU A C 1
ATOM 3427 O O . LEU A 1 433 ? -14.795 -7.679 -0.511 1.00 96.88 433 LEU A O 1
ATOM 3431 N N . TYR A 1 434 ? -14.987 -5.504 -0.022 1.00 97.44 434 TYR A N 1
ATOM 3432 C CA . TYR A 1 434 ? -13.980 -5.507 1.034 1.00 97.44 434 TYR A CA 1
ATOM 3433 C C . TYR A 1 434 ? -14.331 -6.484 2.172 1.00 97.44 434 TYR A C 1
ATOM 3435 O O . TYR A 1 434 ? -13.491 -7.303 2.550 1.00 97.44 434 TYR A O 1
ATOM 3443 N N . TYR A 1 435 ? -15.574 -6.486 2.668 1.00 96.19 435 TYR A N 1
ATOM 3444 C CA . TYR A 1 435 ? -16.008 -7.403 3.734 1.00 96.19 435 TYR A CA 1
ATOM 3445 C C . TYR A 1 435 ? -16.152 -8.863 3.289 1.00 96.19 435 TYR A C 1
ATOM 3447 O O . TYR A 1 435 ? -16.068 -9.769 4.116 1.00 96.19 435 TYR A O 1
ATOM 3455 N N . ARG A 1 436 ? -16.319 -9.138 1.993 1.00 95.56 436 ARG A N 1
ATOM 3456 C CA . ARG A 1 436 ? -16.219 -10.514 1.465 1.00 95.56 436 ARG A CA 1
ATOM 3457 C C . ARG A 1 436 ? -14.775 -11.020 1.415 1.00 95.56 436 ARG A C 1
ATOM 3459 O O . ARG A 1 436 ? -14.535 -12.230 1.452 1.00 95.56 436 ARG A O 1
ATOM 3466 N N . THR A 1 437 ? -13.820 -10.099 1.345 1.00 96.31 437 THR A N 1
ATOM 3467 C CA . THR A 1 437 ? -12.396 -10.406 1.187 1.00 96.31 437 THR A CA 1
ATOM 3468 C C . THR A 1 437 ? -11.618 -10.345 2.504 1.00 96.31 437 THR A C 1
ATOM 3470 O O . THR A 1 437 ? -10.529 -10.905 2.597 1.00 96.31 437 THR A O 1
ATOM 3473 N N . TRP A 1 438 ? -12.129 -9.703 3.553 1.00 95.62 438 TRP A N 1
ATOM 3474 C CA . TRP A 1 438 ? -11.427 -9.636 4.840 1.00 95.62 438 TRP A CA 1
ATOM 3475 C C . TRP A 1 438 ? -11.643 -10.871 5.740 1.00 95.62 438 TRP A C 1
ATOM 3477 O O . TRP A 1 438 ? -12.473 -11.734 5.458 1.00 95.62 438 TRP A O 1
ATOM 3487 N N . LEU A 1 439 ? -10.901 -10.954 6.847 1.00 94.56 439 LEU A N 1
ATOM 3488 C CA . LEU A 1 439 ? -10.950 -12.065 7.814 1.00 94.56 439 LEU A CA 1
ATOM 3489 C C . LEU A 1 439 ? -11.829 -11.815 9.053 1.00 94.56 439 LEU A C 1
ATOM 3491 O O . LEU A 1 439 ? -11.823 -12.640 9.965 1.00 94.56 439 LEU A O 1
ATOM 3495 N N . HIS A 1 440 ? -12.526 -10.680 9.137 1.00 93.19 440 HIS A N 1
ATOM 3496 C CA . HIS A 1 440 ? -13.047 -10.182 10.419 1.00 93.19 440 HIS A CA 1
ATOM 3497 C C . HIS A 1 440 ? -14.571 -10.199 10.564 1.00 93.19 440 HIS A C 1
ATOM 3499 O O . HIS A 1 440 ? -15.070 -9.781 11.606 1.00 93.19 440 HIS A O 1
ATOM 3505 N N . SER A 1 441 ? -15.315 -10.678 9.562 1.00 89.75 441 SER A N 1
ATOM 3506 C CA . SER A 1 441 ? -16.781 -10.755 9.636 1.00 89.75 441 SER A CA 1
ATOM 3507 C C . SER A 1 441 ? -17.225 -11.560 10.856 1.00 89.75 441 SER A C 1
ATOM 3509 O O . SER A 1 441 ? -16.814 -12.708 11.012 1.00 89.75 441 SER A O 1
ATOM 3511 N N . GLU A 1 442 ? -18.049 -10.942 11.709 1.00 86.25 442 GLU A N 1
ATOM 3512 C CA . GLU A 1 442 ? -18.624 -11.544 12.925 1.00 86.25 442 GLU A CA 1
ATOM 3513 C C . GLU A 1 442 ? -17.578 -12.091 13.913 1.00 86.25 442 GLU A C 1
ATOM 3515 O O . GLU A 1 442 ? -17.875 -12.911 14.787 1.00 86.25 442 GLU A O 1
ATOM 3520 N N . GLN A 1 443 ? -16.328 -11.633 13.805 1.00 91.94 443 GLN A N 1
ATOM 3521 C CA . GLN A 1 443 ? -15.265 -12.112 14.669 1.00 91.94 443 GLN A CA 1
ATOM 3522 C C . GLN A 1 443 ? -15.494 -11.608 16.098 1.00 91.94 443 GLN A C 1
ATOM 3524 O O . GLN A 1 443 ? -15.484 -10.404 16.353 1.00 91.94 443 GLN A O 1
ATOM 3529 N N . ARG A 1 444 ? -15.651 -12.532 17.051 1.00 93.38 444 ARG A N 1
ATOM 3530 C CA . ARG A 1 444 ? -15.640 -12.199 18.480 1.00 93.38 444 ARG A CA 1
ATOM 3531 C C . ARG A 1 444 ? -14.202 -12.011 18.950 1.00 93.38 444 ARG A C 1
ATOM 3533 O O . ARG A 1 444 ? -13.364 -12.893 18.755 1.00 93.38 444 ARG A O 1
ATOM 3540 N N . VAL A 1 445 ? -13.921 -10.868 19.561 1.00 93.19 445 VAL A N 1
ATOM 3541 C CA . VAL A 1 445 ? -12.604 -10.498 20.086 1.00 93.19 445 VAL A CA 1
ATOM 3542 C C . VAL A 1 445 ? -12.730 -9.923 21.493 1.00 93.19 445 VAL A C 1
ATOM 3544 O O . VAL A 1 445 ? -13.788 -9.454 21.900 1.00 93.19 445 VAL A O 1
ATOM 3547 N N . ILE A 1 446 ? -11.641 -9.964 22.247 1.00 93.06 446 ILE A N 1
ATOM 3548 C CA . ILE A 1 446 ? -11.523 -9.378 23.578 1.00 93.06 446 ILE A CA 1
ATOM 3549 C C . ILE A 1 446 ? -10.764 -8.064 23.433 1.00 93.06 446 ILE A C 1
ATOM 3551 O O . ILE A 1 446 ? -9.626 -8.061 22.966 1.00 93.06 446 ILE A O 1
ATOM 3555 N N . VAL A 1 447 ? -11.375 -6.954 23.833 1.00 91.00 447 VAL A N 1
ATOM 3556 C CA . VAL A 1 447 ? -10.713 -5.652 23.949 1.00 91.00 447 VAL A CA 1
ATOM 3557 C C . VAL A 1 447 ? -10.208 -5.504 25.376 1.00 91.00 447 VAL A C 1
ATOM 3559 O O . VAL A 1 447 ? -10.983 -5.564 26.327 1.00 91.00 447 VAL A O 1
ATOM 3562 N N . GLU A 1 448 ? -8.897 -5.343 25.516 1.00 90.00 448 GLU A N 1
ATOM 3563 C CA . GLU A 1 448 ? -8.202 -5.192 26.787 1.00 90.00 448 GLU A CA 1
ATOM 3564 C C . GLU A 1 448 ? -7.762 -3.735 26.982 1.00 90.00 448 GLU A C 1
ATOM 3566 O O . GLU A 1 448 ? -6.924 -3.209 26.236 1.00 90.00 448 GLU A O 1
ATOM 3571 N N . GLU A 1 449 ? -8.308 -3.098 28.015 1.00 84.50 449 GLU A N 1
ATOM 3572 C CA . GLU A 1 449 ? -8.006 -1.722 28.402 1.00 84.50 449 GLU A CA 1
ATOM 3573 C C . GLU A 1 449 ? -7.368 -1.676 29.790 1.00 84.50 449 GLU A C 1
ATOM 3575 O O . GLU A 1 449 ? -7.770 -2.389 30.708 1.00 84.50 449 GLU A O 1
ATOM 3580 N N . LYS A 1 450 ? -6.365 -0.811 29.959 1.00 80.44 450 LYS A N 1
ATOM 3581 C CA . LYS A 1 450 ? -5.781 -0.525 31.271 1.00 80.44 450 LYS A CA 1
ATOM 3582 C C . LYS A 1 450 ? -6.392 0.748 31.836 1.00 80.44 450 LYS A C 1
ATOM 3584 O O . LYS A 1 450 ? -6.171 1.827 31.291 1.00 80.44 450 LYS A O 1
ATOM 3589 N N . VAL A 1 451 ? -7.106 0.620 32.948 1.00 78.50 451 VAL A N 1
ATOM 3590 C CA . VAL A 1 451 ? -7.690 1.738 33.694 1.00 78.50 451 VAL A CA 1
ATOM 3591 C C . VAL A 1 451 ? -7.122 1.711 35.108 1.00 78.50 451 VAL A C 1
ATOM 3593 O O . VAL A 1 451 ? -7.393 0.775 35.851 1.00 78.50 451 VAL A O 1
ATOM 3596 N N . GLN A 1 452 ? -6.330 2.727 35.474 1.00 69.69 452 GLN A N 1
ATOM 3597 C CA . GLN A 1 452 ? -5.809 2.920 36.841 1.00 69.69 452 GLN A CA 1
ATOM 3598 C C . GLN A 1 452 ? -5.216 1.626 37.454 1.00 69.69 452 GLN A C 1
ATOM 3600 O O . GLN A 1 452 ? -5.610 1.202 38.536 1.00 69.69 452 GLN A O 1
ATOM 3605 N N . ASP A 1 453 ? -4.307 0.977 36.714 1.00 76.00 453 ASP A N 1
ATOM 3606 C CA . ASP A 1 453 ? -3.643 -0.309 37.018 1.00 76.00 453 ASP A CA 1
ATOM 3607 C C . ASP A 1 453 ? -4.503 -1.586 36.990 1.00 76.00 453 ASP A C 1
ATOM 3609 O O . ASP A 1 453 ? -3.971 -2.687 37.156 1.00 76.00 453 ASP A O 1
ATOM 3613 N N . GLN A 1 454 ? -5.798 -1.493 36.685 1.00 77.62 454 GLN A N 1
ATOM 3614 C CA . GLN A 1 454 ? -6.647 -2.657 36.429 1.00 77.62 454 GLN A CA 1
ATOM 3615 C C . GLN A 1 454 ? -6.797 -2.924 34.933 1.00 77.62 454 GLN A C 1
ATOM 3617 O O . GLN A 1 454 ? -6.914 -2.008 34.119 1.00 77.62 454 GLN A O 1
ATOM 3622 N N . VAL A 1 455 ? -6.782 -4.206 34.575 1.00 84.38 455 VAL A N 1
ATOM 3623 C CA . VAL A 1 455 ? -7.016 -4.669 33.208 1.00 84.38 455 VAL A CA 1
ATOM 3624 C C . VAL A 1 455 ? -8.491 -5.023 33.075 1.00 84.38 455 VAL A C 1
ATOM 3626 O O . VAL A 1 455 ? -8.958 -5.973 33.702 1.00 84.38 455 VAL A O 1
ATOM 3629 N N . VAL A 1 456 ? -9.215 -4.253 32.271 1.00 87.56 456 VAL A N 1
ATOM 3630 C CA . VAL A 1 456 ? -10.616 -4.498 31.925 1.00 87.56 456 VAL A CA 1
ATOM 3631 C C . VAL A 1 456 ? -10.653 -5.220 30.585 1.00 87.56 456 VAL A C 1
ATOM 3633 O O . VAL A 1 456 ? -9.951 -4.835 29.651 1.00 87.56 456 VAL A O 1
ATOM 3636 N N . GLN A 1 457 ? -11.450 -6.283 30.501 1.00 91.00 457 GLN A N 1
ATOM 3637 C CA . GLN A 1 457 ? -11.625 -7.075 29.289 1.00 91.00 457 GLN A CA 1
ATOM 3638 C C . GLN A 1 457 ? -13.092 -7.066 28.885 1.00 91.00 457 GLN A C 1
ATOM 3640 O O . GLN A 1 457 ? -13.942 -7.530 29.642 1.00 91.00 457 GLN A O 1
ATOM 3645 N N . ASN A 1 458 ? -13.366 -6.578 27.680 1.00 90.94 458 ASN A N 1
ATOM 3646 C CA . ASN A 1 458 ? -14.704 -6.556 27.105 1.00 90.94 458 ASN A CA 1
ATOM 3647 C C . ASN A 1 458 ? -14.744 -7.475 25.890 1.00 90.94 458 ASN A C 1
ATOM 3649 O O . ASN A 1 458 ? -13.898 -7.375 24.999 1.00 90.94 458 ASN A O 1
ATOM 3653 N N . VAL A 1 459 ? -15.715 -8.385 25.854 1.00 93.44 459 VAL A N 1
ATOM 3654 C CA . VAL A 1 459 ? -15.962 -9.211 24.670 1.00 93.44 459 VAL A CA 1
ATOM 3655 C C . VAL A 1 459 ? -16.797 -8.393 23.698 1.00 93.44 459 VAL A C 1
ATOM 3657 O O . VAL A 1 459 ? -17.871 -7.907 24.049 1.00 93.44 459 VAL A O 1
ATOM 3660 N N . VAL A 1 460 ? -16.291 -8.237 22.482 1.00 94.69 460 VAL A N 1
ATOM 3661 C CA . VAL A 1 460 ? -16.929 -7.467 21.416 1.00 94.69 460 VAL A CA 1
ATOM 3662 C C . VAL A 1 460 ? -16.972 -8.288 20.135 1.00 94.69 460 VAL A C 1
ATOM 3664 O O . VAL A 1 460 ? -16.136 -9.160 19.902 1.00 94.69 460 VAL A O 1
ATOM 3667 N N . THR A 1 461 ? -17.939 -7.995 19.278 1.00 95.75 461 THR A N 1
ATOM 3668 C CA . THR A 1 461 ? -18.078 -8.604 17.955 1.00 95.75 461 THR A CA 1
ATOM 3669 C C . THR A 1 461 ? -17.761 -7.562 16.895 1.00 95.75 461 THR A C 1
ATOM 3671 O O . THR A 1 461 ? -18.369 -6.489 16.891 1.00 95.75 461 THR A O 1
ATOM 3674 N N . ILE A 1 462 ? -16.818 -7.862 16.001 1.00 95.00 462 ILE A N 1
ATOM 3675 C CA . ILE A 1 462 ? -16.483 -6.988 14.874 1.00 95.00 462 ILE A CA 1
ATOM 3676 C C . ILE A 1 462 ? -17.678 -6.899 13.919 1.00 95.00 462 ILE A C 1
ATOM 3678 O O . ILE A 1 462 ? -18.206 -7.919 13.477 1.00 95.00 462 ILE A O 1
ATOM 3682 N N . GLN A 1 463 ? -18.077 -5.671 13.590 1.00 94.19 463 GLN A N 1
ATOM 3683 C CA . GLN A 1 463 ? -19.219 -5.377 12.718 1.00 94.19 463 GLN A CA 1
ATOM 3684 C C . GLN A 1 463 ? -18.810 -4.816 11.356 1.00 94.19 463 GLN A C 1
ATOM 3686 O O . GLN A 1 463 ? -19.560 -4.940 10.395 1.00 94.19 463 GLN A O 1
ATOM 3691 N N . GLY A 1 464 ? -17.639 -4.185 11.255 1.00 94.25 464 GLY A N 1
ATOM 3692 C CA . GLY A 1 464 ? -17.234 -3.513 10.024 1.00 94.25 464 GLY A CA 1
ATOM 3693 C C . GLY A 1 464 ? -16.215 -2.414 10.269 1.00 94.25 464 GLY A C 1
ATOM 3694 O O . GLY A 1 464 ? -15.387 -2.495 11.180 1.00 94.25 464 GLY A O 1
ATOM 3695 N N . LEU A 1 465 ? -16.301 -1.371 9.455 1.00 93.50 465 LEU A N 1
ATOM 3696 C CA . LEU A 1 465 ? -15.541 -0.140 9.571 1.00 93.50 465 LEU A CA 1
ATOM 3697 C C . LEU A 1 465 ? -16.473 1.033 9.886 1.00 93.50 465 LEU A C 1
ATOM 3699 O O . LEU A 1 465 ? -17.624 1.070 9.456 1.00 93.50 465 LEU A O 1
ATOM 3703 N N . THR A 1 466 ? -15.964 2.020 10.617 1.00 91.94 466 THR A N 1
ATOM 3704 C CA . THR A 1 466 ? -16.628 3.321 10.748 1.00 91.94 466 THR A CA 1
ATOM 3705 C C . THR A 1 466 ? -16.441 4.146 9.474 1.00 91.94 466 THR A C 1
ATOM 3707 O O . THR A 1 466 ? -15.622 3.816 8.615 1.00 91.94 466 THR A O 1
ATOM 3710 N N . SER A 1 467 ? -17.166 5.260 9.340 1.00 86.12 467 SER A N 1
ATOM 3711 C CA . SER A 1 467 ? -17.024 6.170 8.190 1.00 86.12 467 SER A CA 1
ATOM 3712 C C . SER A 1 467 ? -15.611 6.754 8.046 1.00 86.12 467 SER A C 1
ATOM 3714 O O . SER A 1 467 ? -15.191 7.075 6.936 1.00 86.12 467 SER A O 1
ATOM 3716 N N . SER A 1 468 ? -14.870 6.844 9.153 1.00 85.44 468 SER A N 1
ATOM 3717 C CA . SER A 1 468 ? -13.460 7.257 9.207 1.00 85.44 468 SER A CA 1
ATOM 3718 C C . SER A 1 468 ? -12.484 6.109 8.918 1.00 85.44 468 SER A C 1
ATOM 3720 O O . SER A 1 468 ? -11.271 6.317 8.876 1.00 85.44 468 SER A O 1
ATOM 3722 N N . GLY A 1 469 ? -12.989 4.886 8.733 1.00 88.50 469 GLY A N 1
ATOM 3723 C CA . GLY A 1 469 ? -12.189 3.703 8.445 1.00 88.50 469 GLY A CA 1
ATOM 3724 C C . GLY A 1 469 ? -11.597 3.014 9.668 1.00 88.50 469 GLY A C 1
ATOM 3725 O O . GLY A 1 469 ? -10.652 2.244 9.507 1.00 88.50 469 GLY A O 1
ATOM 3726 N N . TYR A 1 470 ? -12.086 3.276 10.878 1.00 92.31 470 TYR A N 1
ATOM 3727 C CA . TYR A 1 470 ? -11.649 2.552 12.074 1.00 92.31 470 TYR A CA 1
ATOM 3728 C C . TYR A 1 470 ? -12.424 1.246 12.230 1.00 92.31 470 TYR A C 1
ATOM 3730 O O . TYR A 1 470 ? -13.526 1.120 11.706 1.00 92.31 470 TYR A O 1
ATOM 3738 N N . LEU A 1 471 ? -11.850 0.257 12.918 1.00 93.00 471 LEU A N 1
ATOM 3739 C CA . LEU A 1 471 ? -12.515 -1.031 13.095 1.00 93.00 471 LEU A CA 1
ATOM 3740 C C . LEU A 1 471 ? -13.663 -0.872 14.098 1.00 93.00 471 LEU A C 1
ATOM 3742 O O . LEU A 1 471 ? -13.437 -0.498 15.249 1.00 93.00 471 LEU A O 1
ATOM 3746 N N . LEU A 1 472 ? -14.883 -1.140 13.640 1.00 94.06 472 LEU A N 1
ATOM 3747 C CA . LEU A 1 472 ? -16.105 -1.033 14.423 1.00 94.06 472 LEU A CA 1
ATOM 3748 C C . LEU A 1 472 ? -16.416 -2.373 15.084 1.00 94.06 472 LEU A C 1
ATOM 3750 O O . LEU A 1 472 ? -16.540 -3.396 14.402 1.00 94.06 472 LEU A O 1
ATOM 3754 N N . ALA A 1 473 ? -16.602 -2.354 16.399 1.00 94.69 473 ALA A N 1
ATOM 3755 C CA . ALA A 1 473 ? -17.049 -3.505 17.166 1.00 94.69 473 ALA A CA 1
ATOM 3756 C C . ALA A 1 473 ? -18.187 -3.132 18.124 1.00 94.69 473 ALA A C 1
ATOM 3758 O O . ALA A 1 473 ? -18.293 -1.986 18.560 1.00 94.69 473 ALA A O 1
ATOM 3759 N N . ILE A 1 474 ? -19.038 -4.104 18.447 1.00 94.69 474 ILE A N 1
ATOM 3760 C CA . ILE A 1 474 ? -20.151 -3.947 19.392 1.00 94.69 474 ILE A CA 1
ATOM 3761 C C . ILE A 1 474 ? -19.982 -4.964 20.520 1.00 94.69 474 ILE A C 1
ATOM 3763 O O . ILE A 1 474 ? -19.803 -6.154 20.252 1.00 94.69 474 ILE A O 1
ATOM 3767 N N . GLY A 1 475 ? -19.992 -4.490 21.765 1.00 93.62 475 GLY A N 1
ATOM 3768 C CA . GLY A 1 475 ? -19.948 -5.319 22.967 1.00 93.62 475 GLY A CA 1
ATOM 3769 C C . GLY A 1 475 ? -21.240 -6.096 23.197 1.00 93.62 475 GLY A C 1
ATOM 3770 O O . GLY A 1 475 ? -22.298 -5.732 22.685 1.00 93.62 475 GLY A O 1
ATOM 3771 N N . ASP A 1 476 ? -21.171 -7.154 24.008 1.00 90.38 476 ASP A N 1
ATOM 3772 C CA . ASP A 1 476 ? -22.362 -7.916 24.427 1.00 90.38 476 ASP A CA 1
ATOM 3773 C C . ASP A 1 476 ? -23.371 -7.035 25.216 1.00 90.38 476 ASP A C 1
ATOM 3775 O O . ASP A 1 476 ? -24.547 -7.371 25.343 1.00 90.38 476 ASP A O 1
ATOM 3779 N N . ASP A 1 477 ? -22.922 -5.882 25.716 1.00 88.62 477 ASP A N 1
ATOM 3780 C CA . ASP A 1 477 ? -23.701 -4.820 26.362 1.00 88.62 477 ASP A CA 1
ATOM 3781 C C . ASP A 1 477 ? -24.278 -3.777 25.379 1.00 88.62 477 ASP A C 1
ATOM 3783 O O . ASP A 1 477 ? -24.841 -2.768 25.807 1.00 88.62 477 ASP A O 1
ATOM 3787 N N . ASN A 1 478 ? -24.151 -4.011 24.068 1.00 90.00 478 ASN A N 1
ATOM 3788 C CA . ASN A 1 478 ? -24.453 -3.079 22.975 1.00 90.00 478 ASN A CA 1
ATOM 3789 C C . ASN A 1 478 ? -23.608 -1.793 22.969 1.00 90.00 478 ASN A C 1
ATOM 3791 O O . ASN A 1 478 ? -23.927 -0.855 22.232 1.00 90.00 478 ASN A O 1
ATOM 3795 N N . GLN A 1 479 ? -22.520 -1.725 23.740 1.00 92.31 479 GLN A N 1
ATOM 3796 C CA . GLN A 1 479 ? -21.612 -0.588 23.681 1.00 92.31 479 GLN A CA 1
ATOM 3797 C C . GLN A 1 479 ? -20.797 -0.627 22.384 1.00 92.31 479 GLN A C 1
ATOM 3799 O O . GLN A 1 479 ? -20.297 -1.671 21.963 1.00 92.31 479 GLN A O 1
ATOM 3804 N N . MET A 1 480 ? -20.654 0.531 21.741 1.00 92.44 480 MET A N 1
ATOM 3805 C CA . MET A 1 480 ? -19.877 0.672 20.515 1.00 92.44 480 MET A CA 1
ATOM 3806 C C . MET A 1 480 ? -18.400 0.929 20.829 1.00 92.44 480 MET A C 1
ATOM 3808 O O . MET A 1 480 ? -18.074 1.808 21.626 1.00 92.44 480 MET A O 1
ATOM 3812 N N . TYR A 1 481 ? -17.517 0.205 20.147 1.00 91.38 481 TYR A N 1
ATOM 3813 C CA . TYR A 1 481 ? -16.067 0.328 20.247 1.00 91.38 481 TYR A CA 1
ATOM 3814 C C . TYR A 1 481 ? -15.487 0.714 18.887 1.00 91.38 481 TYR A C 1
ATOM 3816 O O . TYR A 1 481 ? -15.682 0.012 17.892 1.00 91.38 481 TYR A O 1
ATOM 3824 N N . GLU A 1 482 ? -14.746 1.820 18.855 1.00 91.44 482 GLU A N 1
ATOM 3825 C CA . GLU A 1 482 ? -14.019 2.285 17.675 1.00 91.44 482 GLU A CA 1
ATOM 3826 C C . GLU A 1 482 ? -12.518 2.037 17.870 1.00 91.44 482 GLU A C 1
ATOM 3828 O O . GLU A 1 482 ? -11.856 2.654 18.709 1.00 91.44 482 GLU A O 1
ATOM 3833 N N . LEU A 1 483 ? -11.969 1.076 17.126 1.00 89.81 483 LEU A N 1
ATOM 3834 C CA . LEU A 1 483 ? -10.606 0.594 17.326 1.00 89.81 483 LEU A CA 1
ATOM 3835 C C . LEU A 1 483 ? -9.672 1.183 16.261 1.00 89.81 483 LEU A C 1
ATOM 3837 O O . LEU A 1 483 ? -9.751 0.879 15.070 1.00 89.81 483 LEU A O 1
ATOM 3841 N N . HIS A 1 484 ? -8.740 2.022 16.713 1.00 87.31 484 HIS A N 1
ATOM 3842 C CA . HIS A 1 484 ? -7.762 2.699 15.863 1.00 87.31 484 HIS A CA 1
ATOM 3843 C C . HIS A 1 484 ? -6.601 1.785 15.432 1.00 87.31 484 HIS A C 1
ATOM 3845 O O . HIS A 1 484 ? -6.077 1.033 16.258 1.00 87.31 484 HIS A O 1
ATOM 3851 N N . PRO A 1 485 ? -6.126 1.899 14.178 1.00 81.31 485 PRO A N 1
ATOM 3852 C CA . PRO A 1 485 ? -5.101 1.024 13.612 1.00 81.31 485 PRO A CA 1
ATOM 3853 C C . PRO A 1 485 ? -3.702 1.258 14.204 1.00 81.31 485 PRO A C 1
ATOM 3855 O O . PRO A 1 485 ? -2.902 0.324 14.238 1.00 81.31 485 PRO A O 1
ATOM 3858 N N . ASP A 1 486 ? -3.394 2.475 14.661 1.00 77.50 486 ASP A N 1
ATOM 3859 C CA . ASP A 1 486 ? -2.124 2.803 15.328 1.00 77.50 486 ASP A CA 1
ATOM 3860 C C . ASP A 1 486 ? -2.258 2.900 16.850 1.00 77.50 486 ASP A C 1
ATOM 3862 O O . ASP A 1 486 ? -1.276 2.690 17.552 1.00 77.50 486 ASP A O 1
ATOM 3866 N N . GLY A 1 487 ? -3.473 3.120 17.362 1.00 74.94 487 GLY A N 1
ATOM 3867 C CA . GLY A 1 487 ? -3.761 3.131 18.799 1.00 74.94 487 GLY A CA 1
ATOM 3868 C C . GLY A 1 487 ? -3.950 1.741 19.407 1.00 74.94 487 GLY A C 1
ATOM 3869 O O . GLY A 1 487 ? -3.875 1.596 20.623 1.00 74.94 487 GLY A O 1
ATOM 3870 N N . ASN A 1 488 ? -4.167 0.707 18.588 1.00 79.75 488 ASN A N 1
ATOM 3871 C CA . ASN A 1 488 ? -4.376 -0.660 19.053 1.00 79.75 488 ASN A CA 1
ATOM 3872 C C . ASN A 1 488 ? -3.414 -1.653 18.392 1.00 79.75 488 ASN A C 1
ATOM 3874 O O . ASN A 1 488 ? -2.887 -1.453 17.296 1.00 79.75 488 ASN A O 1
ATOM 3878 N N . SER A 1 489 ? -3.176 -2.755 19.088 1.00 81.69 489 SER A N 1
ATOM 3879 C CA . SER A 1 489 ? -2.582 -3.978 18.561 1.00 81.69 489 SER A CA 1
ATOM 3880 C C . SER A 1 489 ? -3.660 -5.052 18.499 1.00 81.69 489 SER A C 1
ATOM 3882 O O . SER A 1 489 ? -4.467 -5.151 19.417 1.00 81.69 489 SER A O 1
ATOM 3884 N N . PHE A 1 490 ? -3.678 -5.836 17.422 1.00 84.06 490 PHE A N 1
ATOM 3885 C CA . PHE A 1 490 ? -4.648 -6.910 17.228 1.00 84.06 490 PHE A CA 1
ATOM 3886 C C . PHE A 1 490 ? -3.924 -8.247 17.016 1.00 84.06 490 PHE A C 1
ATOM 3888 O O . PHE A 1 490 ? -3.390 -8.538 15.936 1.00 84.06 490 PHE A O 1
ATOM 3895 N N . ASP A 1 491 ? -3.909 -9.066 18.068 1.00 82.12 491 ASP A N 1
ATOM 3896 C CA . ASP A 1 491 ? -3.507 -10.470 18.019 1.00 82.12 491 ASP A CA 1
ATOM 3897 C C . ASP A 1 491 ? -4.676 -11.297 17.469 1.00 82.12 491 ASP A C 1
ATOM 3899 O O . ASP A 1 491 ? -5.578 -11.723 18.189 1.00 82.12 491 ASP A O 1
ATOM 3903 N N . PHE A 1 492 ? -4.661 -11.477 16.150 1.00 81.88 492 PHE A N 1
ATOM 3904 C CA . PHE A 1 492 ? -5.704 -12.178 15.403 1.00 81.88 492 PHE A CA 1
ATOM 3905 C C . PHE A 1 492 ? -5.916 -13.621 15.872 1.00 81.88 492 PHE A C 1
ATOM 3907 O O . PHE A 1 492 ? -7.057 -14.054 15.985 1.00 81.88 492 PHE A O 1
ATOM 3914 N N . PHE A 1 493 ? -4.841 -14.349 16.191 1.00 80.81 493 PHE A N 1
ATOM 3915 C CA . PHE A 1 493 ? -4.933 -15.760 16.577 1.00 80.81 493 PHE A CA 1
ATOM 3916 C C . PHE A 1 493 ? -5.479 -15.949 17.989 1.00 80.81 493 PHE A C 1
ATOM 3918 O O . PHE A 1 493 ? -6.081 -16.979 18.281 1.00 80.81 493 PHE A O 1
ATOM 3925 N N . LYS A 1 494 ? -5.287 -14.957 18.863 1.00 83.06 494 LYS A N 1
ATOM 3926 C CA . LYS A 1 494 ? -5.877 -14.951 20.207 1.00 83.06 494 LYS A CA 1
ATOM 3927 C C . LYS A 1 494 ? -7.218 -14.228 20.274 1.00 83.06 494 LYS A C 1
ATOM 3929 O O . LYS A 1 494 ? -7.827 -14.221 21.337 1.00 83.06 494 LYS A O 1
ATOM 3934 N N . GLY A 1 495 ? -7.643 -13.589 19.182 1.00 85.38 495 GLY A N 1
ATOM 3935 C CA . GLY A 1 495 ? -8.802 -12.702 19.181 1.00 85.38 495 GLY A CA 1
ATOM 3936 C C . GLY A 1 495 ? -8.661 -11.582 20.212 1.00 85.38 495 GLY A C 1
ATOM 3937 O O . GLY A 1 495 ? -9.625 -11.280 20.898 1.00 85.38 495 GLY A O 1
ATOM 3938 N N . LEU A 1 496 ? -7.464 -11.011 20.382 1.00 87.12 496 LEU A N 1
ATOM 3939 C CA . LEU A 1 496 ? -7.173 -10.045 21.445 1.00 87.12 496 LEU A CA 1
ATOM 3940 C C . LEU A 1 496 ? -6.762 -8.696 20.859 1.00 87.12 496 LEU A C 1
ATOM 3942 O O . LEU A 1 496 ? -5.803 -8.608 20.089 1.00 87.12 496 LEU A O 1
ATOM 3946 N N . VAL A 1 497 ? -7.449 -7.639 21.277 1.00 85.81 497 VAL A N 1
ATOM 3947 C CA . VAL A 1 497 ? -7.129 -6.251 20.953 1.00 85.81 497 VAL A CA 1
ATOM 3948 C C . VAL A 1 497 ? -6.611 -5.559 22.207 1.00 85.81 497 VAL A C 1
ATOM 3950 O O . VAL A 1 497 ? -7.275 -5.560 23.236 1.00 85.81 497 VAL A O 1
ATOM 3953 N N . ARG A 1 498 ? -5.424 -4.958 22.131 1.00 85.81 498 ARG A N 1
ATOM 3954 C CA . ARG A 1 498 ? -4.825 -4.183 23.229 1.00 85.81 498 ARG A CA 1
ATOM 3955 C C . ARG A 1 498 ? -4.512 -2.775 22.779 1.00 85.81 498 ARG A C 1
ATOM 3957 O O . ARG A 1 498 ? -3.862 -2.608 21.742 1.00 85.81 498 ARG A O 1
ATOM 3964 N N . ARG A 1 499 ? -4.856 -1.789 23.600 1.00 78.75 499 ARG A N 1
ATOM 3965 C CA . ARG A 1 499 ? -4.446 -0.401 23.381 1.00 78.75 499 ARG A CA 1
ATOM 3966 C C . ARG A 1 499 ? -2.930 -0.266 23.543 1.00 78.75 499 ARG A C 1
ATOM 3968 O O . ARG A 1 499 ? -2.359 -0.755 24.520 1.00 78.75 499 ARG A O 1
ATOM 3975 N N . LYS A 1 500 ? -2.267 0.350 22.566 1.00 70.81 500 LYS A N 1
ATOM 3976 C CA . LYS A 1 500 ? -0.845 0.698 22.654 1.00 70.81 500 LYS A CA 1
ATOM 3977 C C . LYS A 1 500 ? -0.729 1.916 23.579 1.00 70.81 500 LYS A C 1
ATOM 3979 O O . LYS A 1 500 ? -1.471 2.878 23.393 1.00 70.81 500 LYS A O 1
ATOM 3984 N N . ILE A 1 501 ? 0.117 1.801 24.605 1.00 56.50 501 ILE A N 1
ATOM 3985 C CA . ILE A 1 501 ? 0.418 2.869 25.576 1.00 56.50 501 ILE A CA 1
ATOM 3986 C C . ILE A 1 501 ? 1.393 3.852 24.945 1.00 56.50 501 ILE A C 1
ATOM 3988 O O . ILE A 1 501 ? 2.353 3.357 24.306 1.00 56.50 501 ILE A O 1
#

pLDDT: mean 80.38, std 22.22, range [21.64, 98.75]